Protein AF-0000000067886699 (afdb_homodimer)

Organism: Xenopus laevis (NCBI:txid8355)

Radius of gyration: 52.69 Å; Cα contacts (8 Å, |Δi|>4): 1842; chains: 2; bounding box: 119×194×123 Å

InterPro domains:
  IPR000436 Sushi/SCR/CCP domain [PF00084] (299-360)
  IPR000436 Sushi/SCR/CCP domain [PS50923] (297-362)
  IPR000436 Sushi/SCR/CCP domain [SM00032] (299-360)
  IPR000436 Sushi/SCR/CCP domain [cd00033] (299-361)
  IPR000742 EGF-like domain [PS01186] (164-179)
  IPR000742 EGF-like domain [SM00181] (140-180)
  IPR000859 CUB domain [PF00431] (22-133)
  IPR000859 CUB domain [PF00431] (183-292)
  IPR000859 CUB domain [PS01180] (10-136)
  IPR000859 CUB domain [PS01180] (183-295)
  IPR000859 CUB domain [SM00042] (16-136)
  IPR000859 CUB domain [SM00042] (183-295)
  IPR000859 CUB domain [cd00041] (26-135)
  IPR000859 CUB domain [cd00041] (183-294)
  IPR001881 EGF-like calcium-binding domain [SM00179] (137-180)
  IPR018097 EGF-like calcium-binding, conserved site [PS01187] (137-164)
  IPR035914 Spermadhesin, CUB domain superfamily [G3DSA:2.60.120.290] (18-136)
  IPR035914 Spermadhesin, CUB domain superfamily [G3DSA:2.60.120.290] (182-288)
  IPR035914 Spermadhesin, CUB domain superfamily [SSF49854] (22-136)
  IPR035914 Spermadhesin, CUB domain superfamily [SSF49854] (182-294)

Structure (mmCIF, N/CA/C/O backbone):
data_AF-0000000067886699-model_v1
#
loop_
_entity.id
_entity.type
_entity.pdbx_description
1 polymer 'Ovochymase 2 like'
#
loop_
_atom_site.group_PDB
_atom_site.id
_atom_site.type_symbol
_atom_site.label_atom_id
_atom_site.label_alt_id
_atom_site.label_comp_id
_atom_site.label_asym_id
_atom_site.label_entity_id
_atom_site.label_seq_id
_atom_site.pdbx_PDB_ins_code
_atom_site.Cartn_x
_atom_site.Cartn_y
_atom_site.Cartn_z
_atom_site.occupancy
_atom_site.B_iso_or_equiv
_atom_site.auth_seq_id
_atom_site.auth_comp_id
_atom_site.auth_asym_id
_atom_site.auth_atom_id
_atom_site.pdbx_PDB_model_num
ATOM 1 N N . MET A 1 1 ? 50.938 -12.742 -60.688 1 27.2 1 MET A N 1
ATOM 2 C CA . MET A 1 1 ? 50.312 -13.578 -59.656 1 27.2 1 MET A CA 1
ATOM 3 C C . MET A 1 1 ? 49.438 -12.75 -58.75 1 27.2 1 MET A C 1
ATOM 5 O O . MET A 1 1 ? 49.938 -11.984 -57.906 1 27.2 1 MET A O 1
ATOM 9 N N . ARG A 1 2 ? 48.25 -12.195 -59.281 1 38.34 2 ARG A N 1
ATOM 10 C CA . ARG A 1 2 ? 47.188 -11.406 -58.656 1 38.34 2 ARG A CA 1
ATOM 11 C C . ARG A 1 2 ? 46.5 -12.195 -57.562 1 38.34 2 ARG A C 1
ATOM 13 O O . ARG A 1 2 ? 45.875 -13.234 -57.812 1 38.34 2 ARG A O 1
ATOM 20 N N . ILE A 1 3 ? 47.094 -12.203 -56.406 1 41.06 3 ILE A N 1
ATOM 21 C CA . ILE A 1 3 ? 46.531 -12.906 -55.25 1 41.06 3 ILE A CA 1
ATOM 22 C C . ILE A 1 3 ? 45.125 -12.344 -54.938 1 41.06 3 ILE A C 1
ATOM 24 O O . ILE A 1 3 ? 45 -11.148 -54.688 1 41.06 3 ILE A O 1
ATOM 28 N N . PRO A 1 4 ? 44.062 -13.016 -55.375 1 47.62 4 PRO A N 1
ATOM 29 C CA . PRO A 1 4 ? 42.75 -12.539 -54.969 1 47.62 4 PRO A CA 1
ATOM 30 C C . PRO A 1 4 ? 42.594 -12.484 -53.438 1 47.62 4 PRO A C 1
ATOM 32 O O . PRO A 1 4 ? 42.969 -13.43 -52.75 1 47.62 4 PRO A O 1
ATOM 35 N N . LEU A 1 5 ? 42.688 -11.266 -52.844 1 44.16 5 LEU A N 1
ATOM 36 C CA . LEU A 1 5 ? 42.375 -11.023 -51.438 1 44.16 5 LEU A CA 1
ATOM 37 C C . LEU A 1 5 ? 40.969 -11.445 -51.094 1 44.16 5 LEU A C 1
ATOM 39 O O . LEU A 1 5 ? 40 -10.883 -51.656 1 44.16 5 LEU A O 1
ATOM 43 N N . LEU A 1 6 ? 40.719 -12.672 -50.844 1 42.59 6 LEU A N 1
ATOM 44 C CA . LEU A 1 6 ? 39.438 -13.117 -50.25 1 42.59 6 LEU A CA 1
ATOM 45 C C . LEU A 1 6 ? 39.125 -12.367 -48.969 1 42.59 6 LEU A C 1
ATOM 47 O O . LEU A 1 6 ? 39.906 -12.414 -48.031 1 42.59 6 LEU A O 1
ATOM 51 N N . PHE A 1 7 ? 38.438 -11.219 -49.062 1 45.12 7 PHE A N 1
ATOM 52 C CA . PHE A 1 7 ? 37.844 -10.547 -47.906 1 45.12 7 PHE A CA 1
ATOM 53 C C . PHE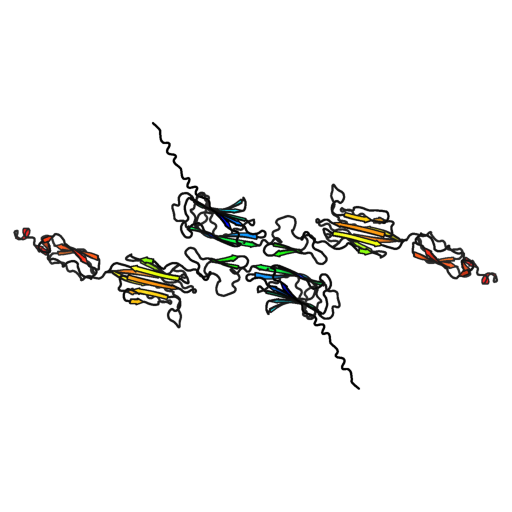 A 1 7 ? 36.906 -11.484 -47.156 1 45.12 7 PHE A C 1
ATOM 55 O O . PHE A 1 7 ? 35.875 -11.883 -47.688 1 45.12 7 PHE A O 1
ATOM 62 N N . SER A 1 8 ? 37.406 -12.258 -46.25 1 43.22 8 SER A N 1
ATOM 63 C CA . SER A 1 8 ? 36.594 -12.961 -45.312 1 43.22 8 SER A CA 1
ATOM 64 C C . SER A 1 8 ? 35.688 -11.992 -44.531 1 43.22 8 SER A C 1
ATOM 66 O O . SER A 1 8 ? 36.188 -11.133 -43.781 1 43.22 8 SER A O 1
ATOM 68 N N . ILE A 1 9 ? 34.531 -11.727 -45 1 42.66 9 ILE A N 1
ATOM 69 C CA . ILE A 1 9 ? 33.5 -11.086 -44.156 1 42.66 9 ILE A CA 1
ATOM 70 C C . ILE A 1 9 ? 33.25 -11.93 -42.938 1 42.66 9 ILE A C 1
ATOM 72 O O . ILE A 1 9 ? 32.719 -13.047 -43 1 42.66 9 ILE A O 1
ATOM 76 N N . CYS A 1 10 ? 34.031 -11.828 -41.906 1 41.22 10 CYS A N 1
ATOM 77 C CA . CYS A 1 10 ? 33.656 -12.328 -40.594 1 41.22 10 CYS A CA 1
ATOM 78 C C . CYS A 1 10 ? 32.281 -11.781 -40.156 1 41.22 10 CYS A C 1
ATOM 80 O O . CYS A 1 10 ? 32.125 -10.57 -39.969 1 41.22 10 CYS A O 1
ATOM 82 N N . LEU A 1 11 ? 31.266 -12.383 -40.562 1 40.72 11 LEU A N 1
ATOM 83 C CA . LEU A 1 11 ? 29.969 -12.141 -39.938 1 40.72 11 LEU A CA 1
ATOM 84 C C . LEU A 1 11 ? 30.094 -12.219 -38.406 1 40.72 11 LEU A C 1
ATOM 86 O O . LEU A 1 11 ? 30.266 -13.312 -37.875 1 40.72 11 LEU A O 1
ATOM 90 N N . TRP A 1 12 ? 30.703 -11.227 -37.75 1 41.91 12 TRP A N 1
ATOM 91 C CA . TRP A 1 12 ? 30.484 -11.086 -36.312 1 41.91 12 TRP A CA 1
ATOM 92 C C . TRP A 1 12 ? 29.016 -11.312 -35.969 1 41.91 12 TRP A C 1
ATOM 94 O O . TRP A 1 12 ? 28.141 -10.562 -36.406 1 41.91 12 TRP A O 1
ATOM 104 N N . MET A 1 13 ? 28.625 -12.5 -35.906 1 42.53 13 MET A N 1
ATOM 105 C CA . MET A 1 13 ? 27.391 -12.766 -35.188 1 42.53 13 MET A CA 1
ATOM 106 C C . MET A 1 13 ? 27.391 -12 -33.844 1 42.53 13 MET A C 1
ATOM 108 O O . MET A 1 13 ? 28.094 -12.375 -32.906 1 42.53 13 MET A O 1
ATOM 112 N N . LEU A 1 14 ? 27.5 -10.703 -33.75 1 46.97 14 LEU A N 1
ATOM 113 C CA . LEU A 1 14 ? 27.266 -9.891 -32.562 1 46.97 14 LEU A CA 1
ATOM 114 C C . LEU A 1 14 ? 26.078 -10.438 -31.75 1 46.97 14 LEU A C 1
ATOM 116 O O . LEU A 1 14 ? 24.969 -10.555 -32.281 1 46.97 14 LEU A O 1
ATOM 120 N N . SER A 1 15 ? 26.281 -11.414 -30.969 1 55.22 15 SER A N 1
ATOM 121 C CA . SER A 1 15 ? 25.297 -11.812 -29.969 1 55.22 15 SER A CA 1
ATOM 122 C C . SER A 1 15 ? 24.531 -10.609 -29.438 1 55.22 15 SER A C 1
ATOM 124 O O . SER A 1 15 ? 25.109 -9.688 -28.875 1 55.22 15 SER A O 1
ATOM 126 N N . GLU A 1 16 ? 23.625 -10.055 -30.062 1 65.44 16 GLU A N 1
ATOM 127 C CA . GLU A 1 16 ? 22.828 -8.859 -29.828 1 65.44 16 GLU A CA 1
ATOM 128 C C . GLU A 1 16 ? 22.156 -8.898 -28.453 1 65.44 16 GLU A C 1
ATOM 130 O O . GLU A 1 16 ? 21.422 -9.836 -28.141 1 65.44 16 GLU A O 1
ATOM 135 N N . ALA A 1 17 ? 22.797 -8.297 -27.406 1 84.88 17 ALA A N 1
ATOM 136 C CA . ALA A 1 17 ? 22.172 -7.965 -26.125 1 84.88 17 ALA A CA 1
ATOM 137 C C . ALA A 1 17 ? 20.828 -7.273 -26.344 1 84.88 17 ALA A C 1
ATOM 139 O O . ALA A 1 17 ? 20.734 -6.32 -27.109 1 84.88 17 ALA A O 1
ATOM 140 N N . GLU A 1 18 ? 19.766 -7.965 -25.953 1 94 18 GLU A N 1
ATOM 141 C CA . GLU A 1 18 ? 18.406 -7.418 -26.047 1 94 18 GLU A CA 1
ATOM 142 C C . GLU A 1 18 ? 18.047 -6.648 -24.781 1 94 18 GLU A C 1
ATOM 144 O O . GLU A 1 18 ? 18.328 -7.098 -23.656 1 94 18 GLU A O 1
ATOM 149 N N . VAL A 1 19 ? 17.656 -5.434 -24.906 1 96.19 19 VAL A N 1
ATOM 150 C CA . VAL A 1 19 ? 17.188 -4.637 -23.766 1 96.19 19 VAL A CA 1
ATOM 151 C C . VAL A 1 19 ? 15.68 -4.438 -23.859 1 96.19 19 VAL A C 1
ATOM 153 O O . VAL A 1 19 ? 15.164 -3.963 -24.875 1 96.19 19 VAL A O 1
ATOM 156 N N . ILE A 1 20 ? 14.93 -4.809 -22.875 1 97.75 20 ILE A N 1
ATOM 157 C CA . ILE A 1 20 ? 13.477 -4.691 -22.812 1 97.75 20 ILE A CA 1
ATOM 158 C C . ILE A 1 20 ? 13.078 -3.664 -21.75 1 97.75 20 ILE A C 1
ATOM 160 O O . ILE A 1 20 ? 13.547 -3.734 -20.609 1 97.75 20 ILE A O 1
ATOM 164 N N . GLN A 1 21 ? 12.281 -2.721 -22.141 1 98.06 21 GLN A N 1
ATOM 165 C CA . GLN A 1 21 ? 11.789 -1.712 -21.203 1 98.06 21 GLN A CA 1
ATOM 166 C C . GLN A 1 21 ? 10.414 -2.082 -20.656 1 98.06 21 GLN A C 1
ATOM 168 O O . GLN A 1 21 ? 9.484 -2.322 -21.438 1 98.06 21 GLN A O 1
ATOM 173 N N . LEU A 1 22 ? 10.281 -2.199 -19.344 1 98.31 22 LEU A N 1
ATOM 174 C CA . LEU A 1 22 ? 9.016 -2.494 -18.688 1 98.31 22 LEU A CA 1
ATOM 175 C C . LEU A 1 22 ? 8.547 -1.306 -17.859 1 98.31 22 LEU A C 1
ATOM 177 O O . LEU A 1 22 ? 9.258 -0.853 -16.953 1 98.31 22 LEU A O 1
ATOM 181 N N . THR A 1 23 ? 7.312 -0.83 -18.109 1 98.25 23 THR A N 1
ATOM 182 C CA . THR A 1 23 ? 6.836 0.364 -17.422 1 98.25 23 THR A CA 1
ATOM 183 C C . THR A 1 23 ? 5.551 0.068 -16.656 1 98.25 23 THR A C 1
ATOM 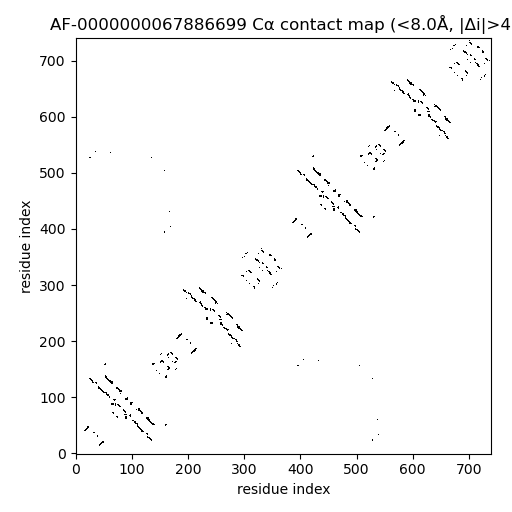185 O O . THR A 1 23 ? 5.012 0.945 -15.969 1 98.25 23 THR A O 1
ATOM 188 N N . ASP A 1 24 ? 5.074 -1.192 -16.797 1 98 24 ASP A N 1
ATOM 189 C CA . ASP A 1 24 ? 3.865 -1.557 -16.062 1 98 24 ASP A CA 1
ATOM 190 C C . ASP A 1 24 ? 4.141 -1.646 -14.57 1 98 24 ASP A C 1
ATOM 192 O O . ASP A 1 24 ? 5.285 -1.836 -14.148 1 98 24 ASP A O 1
ATOM 196 N N . MET A 1 25 ? 3.117 -1.54 -13.727 1 98.12 25 MET A N 1
ATOM 197 C CA . MET A 1 25 ? 3.246 -1.544 -12.273 1 98.12 25 MET A CA 1
ATOM 198 C C . MET A 1 25 ? 3.523 -2.951 -11.758 1 98.12 25 MET A C 1
ATOM 200 O O . MET A 1 25 ? 3.826 -3.135 -10.57 1 98.12 25 MET A O 1
ATOM 204 N N . PHE A 1 26 ? 3.293 -3.912 -12.594 1 98.44 26 PHE A N 1
ATOM 205 C CA . PHE A 1 26 ? 3.572 -5.305 -12.273 1 98.44 26 PHE A CA 1
ATOM 206 C C . PHE A 1 26 ? 3.84 -6.113 -13.531 1 98.44 26 PHE A C 1
ATOM 208 O O . PHE A 1 26 ? 3.537 -5.664 -14.641 1 98.44 26 PHE A O 1
ATOM 215 N N . GLY A 1 27 ? 4.465 -7.27 -13.289 1 98.25 27 GLY A N 1
ATOM 216 C CA . GLY A 1 27 ? 4.699 -8.086 -14.469 1 98.25 27 GLY A CA 1
ATOM 217 C C . GLY A 1 27 ? 5.488 -9.344 -14.18 1 98.25 27 GLY A C 1
ATOM 218 O O . GLY A 1 27 ? 5.832 -9.617 -13.023 1 98.25 27 GLY A O 1
ATOM 219 N N . GLU A 1 28 ? 5.633 -10.133 -15.242 1 97.94 28 GLU A N 1
ATOM 220 C CA . GLU A 1 28 ? 6.371 -11.391 -15.227 1 97.94 28 GLU A CA 1
ATOM 221 C C . GLU A 1 28 ? 7.57 -11.344 -16.172 1 97.94 28 GLU A C 1
ATOM 223 O O . GLU A 1 28 ? 7.473 -10.805 -17.281 1 97.94 28 GLU A O 1
ATOM 228 N N . ILE A 1 29 ? 8.703 -11.812 -15.719 1 98.44 29 ILE A N 1
ATOM 229 C CA . ILE A 1 29 ? 9.922 -11.875 -16.516 1 98.44 29 ILE A CA 1
ATOM 230 C C . ILE A 1 29 ? 10.414 -13.32 -16.594 1 98.44 29 ILE A C 1
ATOM 232 O O . ILE A 1 29 ? 10.586 -13.984 -15.57 1 98.44 29 ILE A O 1
ATOM 236 N N . ARG A 1 30 ? 10.672 -13.734 -17.797 1 97.94 30 ARG A N 1
ATOM 237 C CA . ARG A 1 30 ? 11.164 -15.086 -18 1 97.94 30 ARG A CA 1
ATOM 238 C C . ARG A 1 30 ? 12.383 -15.102 -18.922 1 97.94 30 ARG A C 1
ATOM 240 O O . ARG A 1 30 ? 12.492 -14.258 -19.812 1 97.94 30 ARG A O 1
ATOM 247 N N . THR A 1 31 ? 13.289 -16.062 -18.656 1 97.44 31 THR A N 1
ATOM 248 C CA . THR A 1 31 ? 14.414 -16.234 -19.562 1 97.44 31 THR A CA 1
ATOM 249 C C . THR A 1 31 ? 13.93 -16.672 -20.938 1 97.44 31 THR A C 1
ATOM 251 O O . THR A 1 31 ? 12.859 -17.281 -21.062 1 97.44 31 THR A O 1
ATOM 254 N N . PRO A 1 32 ? 14.734 -16.375 -21.953 1 95.38 32 PRO A N 1
ATOM 255 C CA . PRO A 1 32 ? 14.352 -16.828 -23.297 1 95.38 32 PRO A CA 1
ATOM 256 C C . PRO A 1 32 ? 14.117 -18.328 -23.359 1 95.38 32 PRO A C 1
ATOM 258 O O . PRO A 1 32 ? 14.891 -19.109 -22.797 1 95.38 32 PRO A O 1
ATOM 261 N N . ASN A 1 33 ? 13.016 -18.781 -24.031 1 94.38 33 ASN A N 1
ATOM 262 C CA . ASN A 1 33 ? 12.664 -20.172 -24.297 1 94.38 33 ASN A CA 1
ATOM 263 C C . ASN A 1 33 ? 12.062 -20.828 -23.062 1 94.38 33 ASN A C 1
ATOM 265 O O . ASN A 1 33 ? 11.719 -22.016 -23.094 1 94.38 33 ASN A O 1
ATOM 269 N N . PHE A 1 34 ? 11.961 -20.141 -21.984 1 94.62 34 PHE A N 1
ATOM 270 C CA . PHE A 1 34 ? 11.336 -20.719 -20.812 1 94.62 34 PHE A CA 1
ATOM 271 C C . PHE A 1 34 ? 9.984 -21.328 -21.156 1 94.62 34 PHE A C 1
ATOM 273 O O . PHE A 1 34 ? 9.18 -20.719 -21.859 1 94.62 34 PHE A O 1
ATOM 280 N N . PRO A 1 35 ? 9.664 -22.438 -20.734 1 93.44 35 PRO A N 1
ATOM 281 C CA . PRO A 1 35 ? 10.289 -23.219 -19.672 1 93.44 35 PRO A CA 1
ATOM 282 C C . PRO A 1 35 ? 11.352 -24.188 -20.203 1 93.44 35 PRO A C 1
ATOM 284 O O . PRO A 1 35 ? 11.867 -25.016 -19.453 1 93.44 35 PRO A O 1
ATOM 287 N N . ASP A 1 36 ? 11.609 -24.078 -21.469 1 93.69 36 ASP A N 1
ATOM 288 C CA . ASP A 1 36 ? 12.703 -24.875 -22.016 1 93.69 36 ASP A CA 1
ATOM 289 C C . ASP A 1 36 ? 14.055 -24.281 -21.641 1 93.69 36 ASP A C 1
ATOM 291 O O . ASP A 1 36 ? 14.125 -23.219 -21.031 1 93.69 36 ASP A O 1
ATOM 295 N N . SER A 1 37 ? 15.109 -25 -22 1 94.31 37 SER A N 1
ATOM 296 C CA . SER A 1 37 ? 16.453 -24.516 -21.688 1 94.31 37 SER A CA 1
ATOM 297 C C . SER A 1 37 ? 16.75 -23.203 -22.391 1 94.31 37 SER A C 1
ATOM 299 O O . SER A 1 37 ? 16.375 -23.016 -23.562 1 94.31 37 SER A O 1
ATOM 301 N N . TYR A 1 38 ? 17.438 -22.312 -21.656 1 94.69 38 TYR A N 1
ATOM 302 C CA . TYR A 1 38 ? 17.766 -21.016 -22.266 1 94.69 38 TYR A CA 1
ATOM 303 C C . TYR A 1 38 ? 18.938 -21.172 -23.234 1 94.69 38 TYR A C 1
ATOM 305 O O . TYR A 1 38 ? 19.75 -22.078 -23.094 1 94.69 38 TYR A O 1
ATOM 313 N N . PRO A 1 39 ? 18.984 -20.266 -24.25 1 92.44 39 PRO A N 1
ATOM 314 C CA . PRO A 1 39 ? 20.031 -20.375 -25.266 1 92.44 39 PRO A CA 1
ATOM 315 C C . PRO A 1 39 ? 21.406 -19.969 -24.719 1 92.44 39 PRO A C 1
ATOM 317 O O . PRO A 1 39 ? 21.5 -19.234 -23.734 1 92.44 39 PRO A O 1
ATOM 320 N N . SER A 1 40 ? 22.422 -20.469 -25.375 1 91.31 40 SER A N 1
ATOM 321 C CA . SER A 1 40 ? 23.781 -20.062 -25.047 1 91.31 40 SER A CA 1
ATOM 322 C C . SER A 1 40 ? 24.125 -18.703 -25.656 1 91.31 40 SER A C 1
ATOM 324 O O . SER A 1 40 ? 23.484 -18.266 -26.625 1 91.31 40 SER A O 1
ATOM 326 N N . ASP A 1 41 ? 25.094 -18.078 -25.047 1 91.12 41 ASP A N 1
ATOM 327 C CA . ASP A 1 41 ? 25.625 -16.828 -25.562 1 91.12 41 ASP A CA 1
ATOM 328 C C . ASP A 1 41 ? 24.5 -15.797 -25.75 1 91.12 41 ASP A C 1
ATOM 330 O O . ASP A 1 41 ? 24.344 -15.227 -26.828 1 91.12 41 ASP A O 1
ATOM 334 N N . SER A 1 42 ? 23.719 -15.742 -24.734 1 92.12 42 SER A N 1
ATOM 335 C CA . SER A 1 42 ? 22.594 -14.828 -24.766 1 92.12 42 SER A CA 1
ATOM 336 C C . SER A 1 42 ? 22.672 -13.797 -23.641 1 92.12 42 SER A C 1
ATOM 338 O O . SER A 1 42 ? 23.188 -14.094 -22.562 1 92.12 42 SER A O 1
ATOM 340 N N . GLU A 1 43 ? 22.25 -12.578 -23.922 1 95.75 43 GLU A N 1
ATOM 341 C CA . GLU A 1 43 ? 22.172 -11.516 -22.922 1 95.75 43 GLU A CA 1
ATOM 342 C C . GLU A 1 43 ? 20.891 -10.695 -23.094 1 95.75 43 GLU A C 1
ATOM 344 O O . GLU A 1 43 ? 20.625 -10.156 -24.156 1 95.75 43 GLU A O 1
ATOM 349 N N . VAL A 1 44 ? 20.125 -10.727 -22.109 1 97.62 44 VAL A N 1
ATOM 350 C CA . VAL A 1 44 ? 18.891 -9.953 -22.109 1 97.62 44 VAL A CA 1
ATOM 351 C C . VAL A 1 44 ? 18.797 -9.117 -20.828 1 97.62 44 VAL A C 1
ATOM 353 O O . VAL A 1 44 ? 19.062 -9.625 -19.734 1 97.62 44 VAL A O 1
ATOM 356 N N . THR A 1 45 ? 18.484 -7.848 -20.922 1 98 45 THR A N 1
ATOM 357 C CA . THR A 1 45 ? 18.297 -6.965 -19.781 1 98 45 THR A CA 1
ATOM 358 C C . THR A 1 45 ? 16.891 -6.398 -19.734 1 98 45 THR A C 1
ATOM 360 O O . THR A 1 45 ? 16.406 -5.863 -20.734 1 98 45 THR A O 1
ATOM 363 N N . TRP A 1 46 ? 16.234 -6.59 -18.672 1 98.38 46 TRP A N 1
ATOM 364 C CA . TRP A 1 46 ? 14.938 -5.961 -18.422 1 98.38 46 TRP A CA 1
ATOM 365 C C . TRP A 1 46 ? 15.094 -4.734 -17.531 1 98.38 46 TRP A C 1
ATOM 367 O O . TRP A 1 46 ? 15.492 -4.852 -16.375 1 98.38 46 TRP A O 1
ATOM 377 N N . ASN A 1 47 ? 14.805 -3.594 -18.062 1 98.12 47 ASN A N 1
ATOM 378 C CA . ASN A 1 47 ? 14.781 -2.355 -17.281 1 98.12 47 ASN A CA 1
ATOM 379 C C . ASN A 1 47 ? 13.359 -2.01 -16.828 1 98.12 47 ASN A C 1
ATOM 381 O O . ASN A 1 47 ? 12.523 -1.635 -17.656 1 98.12 47 ASN A O 1
ATOM 385 N N . ILE A 1 48 ? 13.133 -2.094 -15.547 1 98.44 48 ILE A N 1
ATOM 386 C CA . ILE A 1 48 ? 11.805 -1.849 -14.992 1 98.44 48 ILE A CA 1
ATOM 387 C C . ILE A 1 48 ? 11.758 -0.461 -14.352 1 98.44 48 ILE A C 1
ATOM 389 O O . ILE A 1 48 ? 12.547 -0.156 -13.453 1 98.44 48 ILE A O 1
ATOM 393 N N . THR A 1 49 ? 10.875 0.373 -14.82 1 98.19 49 THR A N 1
ATOM 394 C CA . THR A 1 49 ? 10.695 1.714 -14.273 1 98.19 49 THR A CA 1
ATOM 395 C C . THR A 1 49 ? 9.242 1.963 -13.906 1 98.19 49 THR A C 1
ATOM 397 O O . THR A 1 49 ? 8.336 1.707 -14.711 1 98.19 49 THR A O 1
ATOM 400 N N . VAL A 1 50 ? 9.047 2.4 -12.688 1 98 50 VAL A N 1
ATOM 401 C CA . VAL A 1 50 ? 7.707 2.764 -12.227 1 98 50 VAL A CA 1
ATOM 402 C C . VAL A 1 50 ? 7.676 4.242 -11.844 1 98 50 VAL A C 1
ATOM 404 O O . VAL A 1 50 ? 8.719 4.887 -11.75 1 98 50 VAL A O 1
ATOM 407 N N . PRO A 1 51 ? 6.551 4.824 -11.688 1 96.94 51 PRO A N 1
ATOM 408 C CA . PRO A 1 51 ? 6.465 6.25 -11.375 1 96.94 51 PRO A CA 1
ATOM 409 C C . PRO A 1 51 ? 7.109 6.598 -10.031 1 96.94 51 PRO A C 1
ATOM 411 O O . PRO A 1 51 ? 7.305 5.719 -9.188 1 96.94 51 PRO A O 1
ATOM 414 N N . GLU A 1 52 ? 7.414 7.898 -9.914 1 94.19 52 GLU A N 1
ATOM 415 C CA . GLU A 1 52 ? 7.891 8.375 -8.617 1 94.19 52 GLU A CA 1
ATOM 416 C C . GLU A 1 52 ? 6.871 8.102 -7.516 1 94.19 52 GLU A C 1
ATOM 418 O O . GLU A 1 52 ? 5.66 8.156 -7.754 1 94.19 52 GLU A O 1
ATOM 423 N N . GLY A 1 53 ? 7.309 7.848 -6.363 1 94.12 53 GLY A N 1
ATOM 424 C CA . GLY A 1 53 ? 6.418 7.5 -5.266 1 94.12 53 GLY A CA 1
ATOM 425 C C . GLY A 1 53 ? 6.273 6.004 -5.066 1 94.12 53 GLY A C 1
ATOM 426 O O . GLY A 1 53 ? 5.598 5.559 -4.137 1 94.12 53 GLY A O 1
ATOM 427 N N . PHE A 1 54 ? 6.895 5.266 -6.039 1 96.69 54 PHE A N 1
ATOM 428 C CA . PHE A 1 54 ? 6.852 3.811 -5.945 1 96.69 54 PHE A CA 1
ATOM 429 C C . PHE A 1 54 ? 8.258 3.223 -5.977 1 96.69 54 PHE A C 1
ATOM 431 O O . PHE A 1 54 ? 9.203 3.881 -6.422 1 96.69 54 PHE A O 1
ATOM 438 N N . ARG A 1 55 ? 8.344 2.094 -5.449 1 96.75 55 ARG A N 1
ATOM 439 C CA . ARG A 1 55 ? 9.516 1.248 -5.617 1 96.75 55 ARG A CA 1
ATOM 440 C C . ARG A 1 55 ? 9.125 -0.148 -6.086 1 96.75 55 ARG A C 1
ATOM 442 O O . ARG A 1 55 ? 7.949 -0.417 -6.336 1 96.75 55 ARG A O 1
ATOM 449 N N . LEU A 1 56 ? 10.156 -1.008 -6.309 1 97.69 56 LEU A N 1
ATOM 450 C CA . LEU A 1 56 ? 9.859 -2.293 -6.93 1 97.69 56 LEU A CA 1
ATOM 451 C C . LEU A 1 56 ? 10.211 -3.445 -5.996 1 97.69 56 LEU A C 1
ATOM 453 O O . LEU A 1 56 ? 11.211 -3.377 -5.273 1 97.69 56 LEU A O 1
ATOM 457 N N . LYS A 1 57 ? 9.406 -4.402 -6.023 1 97.88 57 LYS A N 1
ATOM 458 C CA . LYS A 1 57 ? 9.766 -5.699 -5.457 1 97.88 57 LYS A CA 1
ATOM 459 C C . LYS A 1 57 ? 9.953 -6.746 -6.551 1 97.88 57 LYS A C 1
ATOM 461 O O . LYS A 1 57 ? 9.18 -6.789 -7.512 1 97.88 57 LYS A O 1
ATOM 466 N N . LEU A 1 58 ? 10.938 -7.5 -6.422 1 98.44 58 LEU A N 1
ATOM 467 C CA . LEU A 1 58 ? 11.273 -8.555 -7.367 1 98.44 58 LEU A CA 1
ATOM 468 C C . LEU A 1 58 ? 11.477 -9.883 -6.648 1 98.44 58 LEU A C 1
ATOM 470 O O . LEU A 1 58 ? 12.125 -9.938 -5.602 1 98.44 58 LEU A O 1
ATOM 474 N N . TYR A 1 59 ? 10.898 -10.938 -7.137 1 98.44 59 TYR A N 1
ATOM 475 C CA . TYR A 1 59 ? 11.07 -12.258 -6.539 1 98.44 59 TYR A CA 1
ATOM 476 C C . TYR A 1 59 ? 10.977 -13.352 -7.598 1 98.44 59 TYR A C 1
ATOM 478 O O . TYR A 1 59 ? 10.375 -13.148 -8.656 1 98.44 59 TYR A O 1
ATOM 486 N N . PHE A 1 60 ? 11.594 -14.438 -7.352 1 98.31 60 PHE A N 1
ATOM 487 C CA . PHE A 1 60 ? 11.711 -15.523 -8.32 1 98.31 60 PHE A CA 1
ATOM 488 C C . PHE A 1 60 ? 10.883 -16.719 -7.883 1 98.31 60 PHE A C 1
ATOM 490 O O . PHE A 1 60 ? 11.008 -17.188 -6.75 1 98.31 60 PHE A O 1
ATOM 497 N N . MET A 1 61 ? 10.023 -17.188 -8.797 1 97.56 61 MET A N 1
ATOM 498 C CA . MET A 1 61 ? 9.219 -18.359 -8.492 1 97.56 61 MET A CA 1
ATOM 499 C C . MET A 1 61 ? 9.93 -19.641 -8.945 1 97.56 61 MET A C 1
ATOM 501 O O . MET A 1 61 ? 9.625 -20.734 -8.453 1 97.56 61 MET A O 1
ATOM 505 N N . HIS A 1 62 ? 10.758 -19.5 -9.93 1 97.44 62 HIS A N 1
ATOM 506 C CA . HIS A 1 62 ? 11.602 -20.578 -10.445 1 97.44 62 HIS A CA 1
ATOM 507 C C . HIS A 1 62 ? 12.992 -20.062 -10.805 1 97.44 62 HIS A C 1
ATOM 509 O O . HIS A 1 62 ? 13.125 -18.984 -11.391 1 97.44 62 HIS A O 1
ATOM 515 N N . PHE A 1 63 ? 13.977 -20.797 -10.406 1 98 63 PHE A N 1
ATOM 516 C CA . PHE A 1 63 ? 15.344 -20.375 -10.695 1 98 63 PHE A CA 1
ATOM 517 C C . PHE A 1 63 ? 16.266 -21.578 -10.883 1 98 63 PHE A C 1
ATOM 519 O O . PHE A 1 63 ? 16.438 -22.375 -9.961 1 98 63 PHE A O 1
ATOM 526 N N . ASP A 1 64 ? 16.797 -21.672 -12.07 1 96.94 64 ASP A N 1
ATOM 527 C CA . ASP A 1 64 ? 17.656 -22.781 -12.445 1 96.94 64 ASP A CA 1
ATOM 528 C C . ASP A 1 64 ? 18.703 -22.359 -13.484 1 96.94 64 ASP A C 1
ATOM 530 O O . ASP A 1 64 ? 18.484 -22.516 -14.688 1 96.94 64 ASP A O 1
ATOM 534 N N . LEU A 1 65 ? 19.859 -21.859 -13.008 1 96.56 65 LEU A N 1
ATOM 535 C CA . LEU A 1 65 ? 20.953 -21.438 -13.898 1 96.56 65 LEU A CA 1
ATOM 536 C C . LEU A 1 65 ? 22.203 -22.281 -13.648 1 96.56 65 LEU A C 1
ATOM 538 O O . LEU A 1 65 ? 22.359 -22.859 -12.57 1 96.56 65 LEU A O 1
ATOM 542 N N . GLU A 1 66 ? 23.031 -22.297 -14.594 1 95.06 66 GLU A N 1
ATOM 543 C CA . GLU A 1 66 ? 24.281 -23.031 -14.453 1 95.06 66 GLU A CA 1
ATOM 544 C C . GLU A 1 66 ? 25.109 -22.484 -13.289 1 95.06 66 GLU A C 1
ATOM 546 O O . GLU A 1 66 ? 25.438 -21.281 -13.258 1 95.06 66 GLU A O 1
ATOM 551 N N . PRO A 1 67 ? 25.453 -23.359 -12.367 1 93.81 67 PRO A N 1
ATOM 552 C CA . PRO A 1 67 ? 26.281 -22.891 -11.25 1 93.81 67 PRO A CA 1
ATOM 553 C C . PRO A 1 67 ? 27.734 -22.625 -11.656 1 93.81 67 PRO A C 1
ATOM 555 O O . PRO A 1 67 ? 28.266 -23.297 -12.539 1 93.81 67 PRO A O 1
ATOM 558 N N . SER A 1 68 ? 28.312 -21.625 -11.141 1 92.88 68 SER A N 1
ATOM 559 C CA . SER A 1 68 ? 29.719 -21.328 -11.328 1 92.88 68 SER A CA 1
ATOM 560 C C . SER A 1 68 ? 30.281 -20.531 -10.156 1 92.88 68 SER A C 1
ATOM 562 O O . SER A 1 68 ? 29.531 -19.891 -9.422 1 92.88 68 SER A O 1
ATOM 564 N N . TYR A 1 69 ? 31.531 -20.641 -10.047 1 93.75 69 TYR A N 1
ATOM 565 C CA . TYR A 1 69 ? 32.219 -19.875 -8.992 1 93.75 69 TYR A CA 1
ATOM 566 C C . TYR A 1 69 ? 31.922 -18.391 -9.125 1 93.75 69 TYR A C 1
ATOM 568 O O . TYR A 1 69 ? 32.25 -17.781 -10.148 1 93.75 69 TYR A O 1
ATOM 576 N N . LEU A 1 70 ? 31.219 -17.844 -8.141 1 93.25 70 LEU A N 1
ATOM 577 C CA . LEU A 1 70 ? 30.891 -16.422 -8.047 1 93.25 70 LEU A CA 1
ATOM 578 C C . LEU A 1 70 ? 30.016 -15.992 -9.219 1 93.25 70 LEU A C 1
ATOM 580 O O . LEU A 1 70 ? 30.016 -14.82 -9.602 1 93.25 70 LEU A O 1
ATOM 584 N N . CYS A 1 71 ? 29.344 -17 -9.836 1 94.12 71 CYS A N 1
ATOM 585 C CA . CYS A 1 71 ? 28.422 -16.75 -10.93 1 94.12 71 CYS A CA 1
ATOM 586 C C . CYS A 1 71 ? 29.109 -16.031 -12.086 1 94.12 71 CYS A C 1
ATOM 588 O O . CYS A 1 71 ? 28.609 -15.023 -12.578 1 94.12 71 CYS A O 1
ATOM 590 N N . GLU A 1 72 ? 30.219 -16.578 -12.531 1 92.88 72 GLU A N 1
ATOM 591 C CA . GLU A 1 72 ? 31.047 -15.953 -13.562 1 92.88 72 GLU A CA 1
ATOM 592 C C . GLU A 1 72 ? 30.531 -16.312 -14.961 1 92.88 72 GLU A C 1
ATOM 594 O O . GLU A 1 72 ? 30.734 -15.555 -15.914 1 92.88 72 GLU A O 1
ATOM 599 N N . TYR A 1 73 ? 29.875 -17.422 -15.102 1 92.88 73 TYR A N 1
ATOM 600 C CA . TYR A 1 73 ? 29.422 -17.859 -16.422 1 92.88 73 TYR A CA 1
ATOM 601 C C . TYR A 1 73 ? 27.984 -17.406 -16.688 1 92.88 73 TYR A C 1
ATOM 603 O O . TYR A 1 73 ? 27.75 -16.281 -17.109 1 92.88 73 TYR A O 1
ATOM 611 N N . ASP A 1 74 ? 27.016 -18.25 -16.297 1 95.44 74 ASP A N 1
ATOM 612 C CA . ASP A 1 74 ? 25.625 -17.828 -16.406 1 95.44 74 ASP A CA 1
ATOM 613 C C . ASP A 1 74 ? 25.141 -17.156 -15.125 1 95.44 74 ASP A C 1
ATOM 615 O O . ASP A 1 74 ? 25.391 -17.656 -14.031 1 95.44 74 ASP A O 1
ATOM 619 N N . TYR A 1 75 ? 24.453 -16 -15.289 1 97.19 75 TYR A N 1
ATOM 620 C CA . TYR A 1 75 ? 23.984 -15.344 -14.078 1 97.19 75 TYR A CA 1
ATOM 621 C C . TYR A 1 75 ? 22.766 -14.469 -14.367 1 97.19 75 TYR A C 1
ATOM 623 O O . TYR A 1 75 ? 22.484 -14.156 -15.523 1 97.19 75 TYR A O 1
ATOM 631 N N . ALA A 1 76 ? 22.078 -14.211 -13.352 1 98.19 76 ALA A N 1
ATOM 632 C CA . ALA A 1 76 ? 21.047 -13.18 -13.289 1 98.19 76 ALA A CA 1
ATOM 633 C C . ALA A 1 76 ? 21.469 -12.047 -12.352 1 98.19 76 ALA A C 1
ATOM 635 O O . ALA A 1 76 ? 21.578 -12.242 -11.141 1 98.19 76 ALA A O 1
ATOM 636 N N . LYS A 1 77 ? 21.641 -10.914 -12.844 1 97.81 77 LYS A N 1
ATOM 637 C CA . LYS A 1 77 ? 22.141 -9.781 -12.078 1 97.81 77 LYS A CA 1
ATOM 638 C C . LYS A 1 77 ? 21.047 -8.742 -11.859 1 97.81 77 LYS A C 1
ATOM 640 O O . LYS A 1 77 ? 20.391 -8.32 -12.812 1 97.81 77 LYS A O 1
ATOM 645 N N . VAL A 1 78 ? 20.844 -8.422 -10.617 1 98.25 78 VAL A N 1
ATOM 646 C CA . VAL A 1 78 ? 19.875 -7.398 -10.242 1 98.25 78 VAL A CA 1
ATOM 647 C C . VAL A 1 78 ? 20.625 -6.117 -9.844 1 98.25 78 VAL A C 1
ATOM 649 O O . VAL A 1 78 ? 21.484 -6.137 -8.961 1 98.25 78 VAL A O 1
ATOM 652 N N . GLU A 1 79 ? 20.266 -5.07 -10.539 1 97.75 79 GLU A N 1
ATOM 653 C CA . GLU A 1 79 ? 20.953 -3.807 -10.289 1 97.75 79 GLU A CA 1
ATOM 654 C C . GLU A 1 79 ? 19.969 -2.645 -10.203 1 97.75 79 GLU A C 1
ATOM 656 O O . GLU A 1 79 ? 18.875 -2.721 -10.75 1 97.75 79 GLU A O 1
ATOM 661 N N . SER A 1 80 ? 20.188 -1.733 -9.438 1 95 80 SER A N 1
ATOM 662 C CA . SER A 1 80 ? 19.484 -0.461 -9.383 1 95 80 SER A CA 1
ATOM 663 C C . SER A 1 80 ? 20.453 0.716 -9.5 1 95 80 SER A C 1
ATOM 665 O O . SER A 1 80 ? 21.375 0.844 -8.695 1 95 80 SER A O 1
ATOM 667 N N . GLU A 1 81 ? 20.172 1.472 -10.625 1 86 81 GLU A N 1
ATOM 668 C CA . GLU A 1 81 ? 21.078 2.582 -10.914 1 86 81 GLU A CA 1
ATOM 669 C C . GLU A 1 81 ? 22.516 2.1 -11.047 1 86 81 GLU A C 1
ATOM 671 O O . GLU A 1 81 ? 22.812 1.248 -11.883 1 86 81 GLU A O 1
ATOM 676 N N . ASP A 1 82 ? 23.438 2.273 -10.203 1 82.56 82 ASP A N 1
ATOM 677 C CA . ASP A 1 82 ? 24.828 1.88 -10.398 1 82.56 82 ASP A CA 1
ATOM 678 C C . ASP A 1 82 ? 25.297 0.933 -9.297 1 82.56 82 ASP A C 1
ATOM 680 O O . ASP A 1 82 ? 26.5 0.782 -9.078 1 82.56 82 ASP A O 1
ATOM 684 N N . GLN A 1 83 ? 24.281 0.409 -8.695 1 92.62 83 GLN A N 1
ATOM 685 C CA . GLN A 1 83 ? 24.641 -0.514 -7.621 1 92.62 83 GLN A CA 1
ATOM 686 C C . GLN A 1 83 ? 24.125 -1.921 -7.914 1 92.62 83 GLN A C 1
ATOM 688 O O . GLN A 1 83 ? 22.969 -2.098 -8.297 1 92.62 83 GLN A O 1
ATOM 693 N N . VAL A 1 84 ? 25.062 -2.887 -7.812 1 95 84 VAL A N 1
ATOM 694 C CA . VAL A 1 84 ? 24.672 -4.281 -7.973 1 95 84 VAL A CA 1
ATOM 695 C C . VAL A 1 84 ? 24.031 -4.789 -6.68 1 95 84 VAL A C 1
ATOM 697 O O . VAL A 1 84 ? 24.656 -4.758 -5.617 1 95 84 VAL A O 1
ATOM 700 N N . ILE A 1 85 ? 22.828 -5.133 -6.727 1 95.88 85 ILE A N 1
ATOM 701 C CA . ILE A 1 85 ? 22.094 -5.617 -5.57 1 95.88 85 ILE A CA 1
ATOM 702 C C . ILE A 1 85 ? 22.391 -7.094 -5.344 1 95.88 85 ILE A C 1
ATOM 704 O O . ILE A 1 85 ? 22.625 -7.52 -4.207 1 95.88 85 ILE A O 1
ATOM 708 N N . ALA A 1 86 ? 22.359 -7.832 -6.43 1 95.94 86 ALA A N 1
ATOM 709 C CA . ALA A 1 86 ? 22.609 -9.266 -6.305 1 95.94 86 ALA A CA 1
ATOM 710 C C . ALA A 1 86 ? 23.047 -9.859 -7.637 1 95.94 86 ALA A C 1
ATOM 712 O O . ALA A 1 86 ? 22.766 -9.312 -8.703 1 95.94 86 ALA A O 1
ATOM 713 N N . ASN A 1 87 ? 23.797 -10.906 -7.578 1 97.06 87 ASN A N 1
ATOM 714 C CA . ASN A 1 87 ? 24.25 -11.727 -8.703 1 97.06 87 ASN A CA 1
ATOM 715 C C . ASN A 1 87 ? 23.984 -13.211 -8.445 1 97.06 87 ASN A C 1
ATOM 717 O O . ASN A 1 87 ? 24.672 -13.836 -7.637 1 97.06 87 ASN A O 1
ATOM 721 N N . PHE A 1 88 ? 22.984 -13.773 -9.148 1 98.25 88 PHE A N 1
ATOM 722 C CA . PHE A 1 88 ? 22.5 -15.094 -8.781 1 98.25 88 PHE A CA 1
ATOM 723 C C . PHE A 1 88 ? 22.922 -16.141 -9.812 1 98.25 88 PHE A C 1
ATOM 725 O O . PHE A 1 88 ? 23.016 -15.844 -11 1 98.25 88 PHE A O 1
ATOM 732 N N . CYS A 1 89 ? 23.141 -17.266 -9.414 1 97.25 89 CYS A N 1
ATOM 733 C CA . CYS A 1 89 ? 23.344 -18.438 -10.258 1 97.25 89 CYS A CA 1
ATOM 734 C C . CYS A 1 89 ? 23.062 -19.734 -9.492 1 97.25 89 CYS A C 1
ATO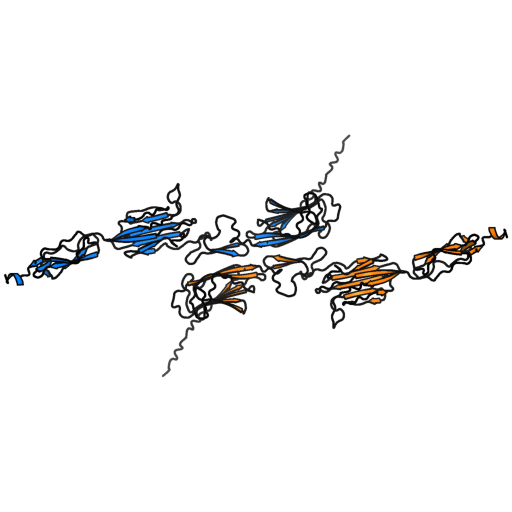M 736 O O . CYS A 1 89 ? 22.781 -19.688 -8.289 1 97.25 89 CYS A O 1
ATOM 738 N N . GLY A 1 90 ? 22.906 -20.797 -10.195 1 95.94 90 GLY A N 1
ATOM 739 C CA . GLY A 1 90 ? 22.641 -22.078 -9.578 1 95.94 90 GLY A CA 1
ATOM 740 C C . GLY A 1 90 ? 21.188 -22.281 -9.203 1 95.94 90 GLY A C 1
ATOM 741 O O . GLY A 1 90 ? 20.344 -21.438 -9.516 1 95.94 90 GLY A O 1
ATOM 742 N N . LYS A 1 91 ? 20.859 -23.344 -8.594 1 94.94 91 LYS A N 1
ATOM 743 C CA . LYS A 1 91 ? 19.516 -23.656 -8.125 1 94.94 91 LYS A CA 1
ATOM 744 C C . LYS A 1 91 ? 19.359 -23.344 -6.645 1 94.94 91 LYS A C 1
ATOM 746 O O . LYS A 1 91 ? 18.312 -22.844 -6.223 1 94.94 91 LYS A O 1
ATOM 751 N N . GLU A 1 92 ? 20.469 -23.656 -5.934 1 95.25 92 GLU A N 1
ATOM 752 C CA . GLU A 1 92 ? 20.516 -23.375 -4.5 1 95.25 92 GLU A CA 1
ATOM 753 C C . GLU A 1 92 ? 21.812 -22.656 -4.121 1 95.25 92 GLU A C 1
ATOM 755 O O . GLU A 1 92 ? 22.844 -22.844 -4.773 1 95.25 92 GLU A O 1
ATOM 760 N N . SER A 1 93 ? 21.672 -21.906 -3.029 1 94.69 93 SER A N 1
ATOM 761 C CA . SER A 1 93 ? 22.844 -21.172 -2.59 1 94.69 93 SER A CA 1
ATOM 762 C C . SER A 1 93 ? 23.875 -22.094 -1.948 1 94.69 93 SER A C 1
ATOM 764 O O . SER A 1 93 ? 23.516 -23.031 -1.231 1 94.69 93 SER A O 1
ATOM 766 N N . THR A 1 94 ? 25.047 -21.828 -2.217 1 94 94 THR A N 1
ATOM 767 C CA . THR A 1 94 ? 26.172 -22.516 -1.598 1 94 94 THR A CA 1
ATOM 768 C C . THR A 1 94 ? 27.172 -21.5 -1.041 1 94 94 THR A C 1
ATOM 770 O O . THR A 1 94 ? 26.828 -20.328 -0.819 1 94 94 THR A O 1
ATOM 773 N N . ASP A 1 95 ? 28.375 -21.891 -0.812 1 93.12 95 ASP A N 1
ATOM 774 C CA . ASP A 1 95 ? 29.406 -21 -0.269 1 93.12 95 ASP A CA 1
ATOM 775 C C . ASP A 1 95 ? 29.875 -20 -1.318 1 93.12 95 ASP A C 1
ATOM 777 O O . ASP A 1 95 ? 30.312 -18.906 -0.979 1 93.12 95 ASP A O 1
ATOM 781 N N . THR A 1 96 ? 29.719 -20.422 -2.561 1 92.38 96 THR A N 1
ATOM 782 C CA . THR A 1 96 ? 30.281 -19.562 -3.607 1 92.38 96 THR A CA 1
ATOM 783 C C . THR A 1 96 ? 29.172 -19 -4.492 1 92.38 96 THR A C 1
ATOM 785 O O . THR A 1 96 ? 29.344 -17.953 -5.117 1 92.38 96 THR A O 1
ATOM 788 N N . GLU A 1 97 ? 28.109 -19.766 -4.559 1 93.31 97 GLU A N 1
ATOM 789 C CA . GLU A 1 97 ? 27 -19.359 -5.418 1 93.31 97 GLU A CA 1
ATOM 790 C C . GLU A 1 97 ? 25.828 -18.828 -4.594 1 93.31 97 GLU A C 1
ATOM 792 O O . GLU A 1 97 ? 25.516 -19.375 -3.527 1 93.31 97 GLU A O 1
ATOM 797 N N . GLN A 1 98 ? 25.281 -17.812 -5.094 1 96.06 98 GLN A N 1
ATOM 798 C CA . GLN A 1 98 ? 24.062 -17.297 -4.465 1 96.06 98 GLN A CA 1
ATOM 799 C C . GLN A 1 98 ? 22.859 -17.484 -5.371 1 96.06 98 GLN A C 1
ATOM 801 O O . GLN A 1 98 ? 22.875 -17.094 -6.539 1 96.06 98 GLN A O 1
ATOM 806 N N . ALA A 1 99 ? 21.797 -18.125 -4.879 1 97.56 99 ALA A N 1
ATOM 807 C CA . ALA A 1 99 ? 20.5 -18.25 -5.531 1 97.56 99 ALA A CA 1
ATOM 808 C C . ALA A 1 99 ? 19.453 -17.406 -4.812 1 97.56 99 ALA A C 1
ATOM 810 O O . ALA A 1 99 ? 19.547 -17.188 -3.605 1 97.56 99 ALA A O 1
ATOM 811 N N . PRO A 1 100 ? 18.484 -16.922 -5.5 1 96.75 100 PRO A N 1
ATOM 812 C CA . PRO A 1 100 ? 17.531 -16 -4.879 1 96.75 100 PRO A CA 1
ATOM 813 C C . PRO A 1 100 ? 16.641 -16.688 -3.84 1 96.75 100 PRO A C 1
ATOM 815 O O . PRO A 1 100 ? 16.281 -16.078 -2.828 1 96.75 100 PRO A O 1
ATOM 818 N N . GLY A 1 101 ? 16.297 -18.016 -4.086 1 95.12 101 GLY A N 1
ATOM 819 C CA . GLY A 1 101 ? 15.359 -18.656 -3.191 1 95.12 101 GLY A CA 1
ATOM 820 C C . GLY A 1 101 ? 14.008 -17.969 -3.129 1 95.12 101 GLY A C 1
ATOM 821 O O . GLY A 1 101 ? 13.438 -17.625 -4.164 1 95.12 101 GLY A O 1
ATOM 822 N N . GLN A 1 102 ? 13.516 -17.828 -1.866 1 93.56 102 GLN A N 1
ATOM 823 C CA . GLN A 1 102 ? 12.203 -17.203 -1.701 1 93.56 102 GLN A CA 1
ATOM 824 C C . GLN A 1 102 ? 12.328 -15.75 -1.271 1 93.56 102 GLN A C 1
ATOM 826 O O . GLN A 1 102 ? 11.367 -15.156 -0.781 1 93.56 102 GLN A O 1
ATOM 831 N N . GLN A 1 103 ? 13.406 -15.234 -1.521 1 95.5 103 GLN A N 1
ATOM 832 C CA . GLN A 1 103 ? 13.656 -13.875 -1.049 1 95.5 103 GLN A CA 1
ATOM 833 C C . GLN A 1 103 ? 12.961 -12.844 -1.942 1 95.5 103 GLN A C 1
ATOM 835 O O . GLN A 1 103 ? 12.898 -13.016 -3.162 1 95.5 103 GLN A O 1
ATOM 840 N N . ILE A 1 104 ? 12.508 -11.805 -1.292 1 97.5 104 ILE A N 1
ATOM 841 C CA . ILE A 1 104 ? 11.938 -10.672 -2.014 1 97.5 104 ILE A CA 1
ATOM 842 C C . ILE A 1 104 ? 12.953 -9.539 -2.078 1 97.5 104 ILE A C 1
ATOM 844 O O . ILE A 1 104 ? 13.453 -9.078 -1.045 1 97.5 104 ILE A O 1
ATOM 848 N N . ILE A 1 105 ? 13.305 -9.125 -3.25 1 97.69 105 ILE A N 1
ATOM 849 C CA . ILE A 1 105 ? 14.258 -8.039 -3.449 1 97.69 105 ILE A CA 1
ATOM 850 C C . ILE A 1 105 ? 13.508 -6.719 -3.635 1 97.69 105 ILE A C 1
ATOM 852 O O . ILE A 1 105 ? 12.656 -6.602 -4.516 1 97.69 105 ILE A O 1
ATOM 856 N N . THR A 1 106 ? 13.828 -5.75 -2.848 1 96.88 106 THR A N 1
ATOM 857 C CA . THR A 1 106 ? 13.203 -4.438 -2.949 1 96.88 106 THR A CA 1
ATOM 858 C C . THR A 1 106 ? 14.188 -3.41 -3.502 1 96.88 106 THR A C 1
ATOM 860 O O . THR A 1 106 ? 15.336 -3.348 -3.064 1 96.88 106 THR A O 1
ATOM 863 N N . SER A 1 107 ? 13.781 -2.66 -4.414 1 96.12 107 SER A N 1
ATOM 864 C CA . SER A 1 107 ? 14.641 -1.655 -5.02 1 96.12 107 SER A CA 1
ATOM 865 C C . SER A 1 107 ? 14.742 -0.407 -4.148 1 96.12 107 SER A C 1
ATOM 867 O O . SER A 1 107 ? 13.766 -0.019 -3.504 1 96.12 107 SER A O 1
ATOM 869 N N . PRO A 1 108 ? 15.867 0.215 -4.133 1 92.69 108 PRO A N 1
ATOM 870 C CA . PRO A 1 108 ? 16 1.464 -3.381 1 92.69 108 PRO A CA 1
ATOM 871 C C . PRO A 1 108 ? 15.336 2.648 -4.074 1 92.69 108 PRO A C 1
ATOM 873 O O . PRO A 1 108 ? 15.062 3.668 -3.436 1 92.69 108 PRO A O 1
ATOM 876 N N . SER A 1 109 ? 15.141 2.553 -5.395 1 93.88 109 SER A N 1
ATOM 877 C CA . SER A 1 109 ? 14.523 3.604 -6.199 1 93.88 109 SER A CA 1
ATOM 878 C C . SER A 1 109 ? 13.375 3.059 -7.035 1 93.88 109 SER A C 1
ATOM 880 O O . SER A 1 109 ? 12.922 1.932 -6.82 1 93.88 109 SER A O 1
ATOM 882 N N . ASN A 1 110 ? 12.883 3.955 -7.891 1 96.38 110 ASN A N 1
ATOM 883 C CA . ASN A 1 110 ? 11.781 3.529 -8.742 1 96.38 110 ASN A CA 1
ATOM 884 C C . ASN A 1 110 ? 12.273 2.811 -9.992 1 96.38 110 ASN A C 1
ATOM 886 O O . ASN A 1 110 ? 11.547 2.684 -10.977 1 96.38 110 ASN A O 1
ATOM 890 N N . PHE A 1 111 ? 13.57 2.359 -9.938 1 97.5 111 PHE A N 1
ATOM 891 C CA . PHE A 1 111 ? 14.188 1.705 -11.086 1 97.5 111 PHE A CA 1
ATOM 892 C C . PHE A 1 111 ? 14.891 0.423 -10.664 1 97.5 111 PHE A C 1
ATOM 894 O O . PHE A 1 111 ? 15.547 0.384 -9.617 1 97.5 111 PHE A O 1
ATOM 901 N N . LEU A 1 112 ? 14.766 -0.617 -11.383 1 97.88 112 LEU A N 1
ATOM 902 C CA . LEU A 1 112 ? 15.414 -1.902 -11.156 1 97.88 112 LEU A CA 1
ATOM 903 C C . LEU A 1 112 ? 15.781 -2.572 -12.477 1 97.88 112 LEU A C 1
ATOM 905 O O . LEU A 1 112 ? 14.984 -2.57 -13.414 1 97.88 112 LEU A O 1
ATOM 909 N N . SER A 1 113 ? 16.969 -3.043 -12.625 1 98.06 113 SER A N 1
ATOM 910 C CA . SER A 1 113 ? 17.422 -3.725 -13.828 1 98.06 113 SER A CA 1
ATOM 911 C C . SER A 1 113 ? 17.75 -5.188 -13.547 1 98.06 113 SER A C 1
ATOM 913 O O . SER A 1 113 ? 18.453 -5.5 -12.578 1 98.06 113 SER A O 1
ATOM 915 N N . LEU A 1 114 ? 17.203 -6.082 -14.297 1 98.38 114 LEU A N 1
ATOM 916 C CA . LEU A 1 114 ? 17.5 -7.508 -14.242 1 98.38 114 LEU A CA 1
ATOM 917 C C . LEU A 1 114 ? 18.172 -7.973 -15.523 1 98.38 114 LEU A C 1
ATOM 919 O O . LEU A 1 114 ? 17.594 -7.863 -16.609 1 98.38 114 LEU A O 1
ATOM 923 N N . THR A 1 115 ? 19.375 -8.477 -15.477 1 97.94 115 THR A N 1
ATOM 924 C CA . THR A 1 115 ? 20.141 -8.906 -16.641 1 97.94 115 THR A CA 1
ATOM 925 C C . THR A 1 115 ? 20.406 -10.406 -16.594 1 97.94 115 THR A C 1
ATOM 927 O O . THR A 1 115 ? 20.906 -10.922 -15.586 1 97.94 115 THR A O 1
ATOM 930 N N . PHE A 1 116 ? 20.016 -11.07 -17.641 1 98 116 PHE A N 1
ATOM 931 C CA . PHE A 1 116 ? 20.375 -12.469 -17.828 1 98 116 PHE A CA 1
ATOM 932 C C . PHE A 1 116 ? 21.516 -12.609 -18.828 1 98 116 PHE A C 1
ATOM 934 O O . PHE A 1 116 ? 21.469 -12.039 -19.922 1 98 116 PHE A O 1
ATOM 941 N N . ARG A 1 117 ? 22.484 -13.359 -18.422 1 96.56 117 ARG A N 1
ATOM 942 C CA . ARG A 1 117 ? 23.609 -13.641 -19.312 1 96.56 117 ARG A CA 1
ATOM 943 C C . ARG A 1 117 ? 23.984 -15.117 -19.281 1 96.56 117 ARG A C 1
ATOM 945 O O . ARG A 1 117 ? 24.078 -15.711 -18.203 1 96.56 117 ARG A O 1
ATOM 952 N N . SER A 1 118 ? 24.094 -15.672 -20.422 1 94.5 118 SER A N 1
ATOM 953 C CA . SER A 1 118 ? 24.594 -17.047 -20.531 1 94.5 118 SER A CA 1
ATOM 954 C C . SER A 1 118 ? 25.875 -17.109 -21.344 1 94.5 118 SER A C 1
ATOM 956 O O . SER A 1 118 ? 26.047 -16.359 -22.312 1 94.5 118 SER A O 1
ATOM 958 N N . ASP A 1 119 ? 26.766 -17.984 -21.031 1 90 119 ASP A N 1
ATOM 959 C CA . ASP A 1 119 ? 28.031 -18.109 -21.719 1 90 119 ASP A CA 1
ATOM 960 C C . ASP A 1 119 ? 27.891 -19.016 -22.953 1 90 119 ASP A C 1
ATOM 962 O O . ASP A 1 119 ? 26.781 -19.281 -23.406 1 90 119 ASP A O 1
ATOM 966 N N . PHE A 1 120 ? 29.062 -19.438 -23.688 1 82 120 PHE A N 1
ATOM 967 C CA . PHE A 1 120 ? 29.109 -20.094 -24.984 1 82 120 PHE A CA 1
ATOM 968 C C . PHE A 1 120 ? 28.688 -21.562 -24.859 1 82 120 PHE A C 1
ATOM 970 O O . PHE A 1 120 ? 28.312 -22.188 -25.844 1 82 120 PHE A O 1
ATOM 977 N N . SER A 1 121 ? 28.734 -22.172 -23.688 1 75.06 121 SER A N 1
ATOM 978 C CA . SER A 1 121 ? 28.375 -23.594 -23.656 1 75.06 121 SER A CA 1
ATOM 979 C C . SER A 1 121 ? 27.641 -23.938 -22.359 1 75.06 121 SER A C 1
ATOM 981 O O . SER A 1 121 ? 27.891 -23.344 -21.312 1 75.06 121 SER A O 1
ATOM 983 N N . ASN A 1 122 ? 26.453 -24.562 -22.547 1 65.56 122 ASN A N 1
ATOM 984 C CA . ASN A 1 122 ? 25.797 -25.188 -21.391 1 65.56 122 ASN A CA 1
ATOM 985 C C . ASN A 1 122 ? 25.906 -26.703 -21.422 1 65.56 122 ASN A C 1
ATOM 987 O O . ASN A 1 122 ? 25.469 -27.344 -22.391 1 65.56 122 ASN A O 1
ATOM 991 N N . GLU A 1 123 ? 26.625 -27.234 -20.594 1 68.62 123 GLU A N 1
ATOM 992 C CA . GLU A 1 123 ? 26.859 -28.672 -20.547 1 68.62 123 GLU A CA 1
ATOM 993 C C . GLU A 1 123 ? 25.578 -29.422 -20.188 1 68.62 123 GLU A C 1
ATOM 995 O O . GLU A 1 123 ? 25.406 -30.594 -20.578 1 68.62 123 GLU A O 1
ATOM 1000 N N . GLU A 1 124 ? 24.781 -28.797 -19.406 1 83.56 124 GLU A N 1
ATOM 1001 C CA . GLU A 1 124 ? 23.547 -29.422 -18.938 1 83.56 124 GLU A CA 1
ATOM 1002 C C . GLU A 1 124 ? 22.328 -28.578 -19.297 1 83.56 124 GLU A C 1
ATOM 1004 O O . GLU A 1 124 ? 22.469 -27.484 -19.875 1 83.56 124 GLU A O 1
ATOM 1009 N N . ARG A 1 125 ? 21.203 -29.234 -19.094 1 89.81 125 ARG A N 1
ATOM 1010 C CA . ARG A 1 125 ? 19.953 -28.562 -19.391 1 89.81 125 ARG A CA 1
ATOM 1011 C C . ARG A 1 125 ? 19.5 -27.688 -18.234 1 89.81 125 ARG A C 1
ATOM 1013 O O . ARG A 1 125 ? 19.172 -28.203 -17.156 1 89.81 125 ARG A O 1
ATOM 1020 N N . PHE A 1 126 ? 19.609 -26.438 -18.359 1 94.62 126 PHE A N 1
ATOM 1021 C CA . PHE A 1 126 ? 19.109 -25.469 -17.391 1 94.62 126 PHE A CA 1
ATOM 1022 C C . PHE A 1 126 ? 17.922 -24.703 -17.938 1 94.62 126 PHE A C 1
ATOM 1024 O O . PHE A 1 126 ? 17.922 -24.281 -19.094 1 94.62 126 PHE A O 1
ATOM 1031 N N . THR A 1 127 ? 16.906 -24.438 -17.109 1 96.12 127 THR A N 1
ATOM 1032 C CA . THR A 1 127 ? 15.617 -24.016 -17.625 1 96.12 127 THR A CA 1
ATOM 1033 C C . THR A 1 127 ? 15.453 -22.5 -17.453 1 96.12 127 THR A C 1
ATOM 1035 O O . THR A 1 127 ? 14.5 -21.922 -17.984 1 96.12 127 THR A O 1
ATOM 1038 N N . GLY A 1 128 ? 16.375 -21.859 -16.734 1 97.19 128 GLY A N 1
ATOM 1039 C CA . GLY A 1 128 ? 16.297 -20.406 -16.578 1 97.19 128 GLY A CA 1
ATOM 1040 C C . GLY A 1 128 ? 15.5 -20 -15.352 1 97.19 128 GLY A C 1
ATOM 1041 O O . GLY A 1 128 ? 15.617 -20.609 -14.289 1 97.19 128 GLY A O 1
ATOM 1042 N N . PHE A 1 129 ? 14.836 -18.859 -15.43 1 98.12 129 PHE A N 1
ATOM 1043 C CA . PHE A 1 129 ? 14.086 -18.406 -14.266 1 98.12 129 PHE A CA 1
ATOM 1044 C C . PHE A 1 129 ? 12.758 -17.797 -14.68 1 98.12 129 PHE A C 1
ATOM 1046 O O . PHE A 1 129 ? 12.555 -17.469 -15.852 1 98.12 129 PHE A O 1
ATOM 1053 N N . ASP A 1 130 ? 11.82 -17.781 -13.781 1 98.06 130 ASP A N 1
ATOM 1054 C CA . ASP A 1 130 ? 10.539 -17.078 -13.797 1 98.06 130 ASP A CA 1
ATOM 1055 C C . ASP A 1 130 ? 10.445 -16.094 -12.633 1 98.06 130 ASP A C 1
ATOM 1057 O O . ASP A 1 130 ? 10.352 -16.5 -11.477 1 98.06 130 ASP A O 1
ATOM 1061 N N . ALA A 1 131 ? 10.453 -14.828 -12.938 1 98.62 131 ALA A N 1
ATOM 1062 C CA . ALA A 1 131 ? 10.445 -13.781 -11.922 1 98.62 131 ALA A CA 1
ATOM 1063 C C . ALA A 1 131 ? 9.211 -12.898 -12.055 1 98.62 131 ALA A C 1
ATOM 1065 O O . ALA A 1 131 ? 8.625 -12.797 -13.133 1 98.62 131 ALA A O 1
ATOM 1066 N N . HIS A 1 132 ? 8.852 -12.336 -10.969 1 98.69 132 HIS A N 1
ATOM 1067 C CA . HIS A 1 132 ? 7.73 -11.414 -10.914 1 98.69 132 HIS A CA 1
ATOM 1068 C C . HIS A 1 132 ? 8.117 -10.117 -10.211 1 98.69 132 HIS A C 1
ATOM 1070 O O . HIS A 1 132 ? 8.914 -10.133 -9.266 1 98.69 132 HIS A O 1
ATOM 1076 N N . TYR A 1 133 ? 7.602 -9.008 -10.664 1 98.69 133 TYR A N 1
ATOM 1077 C CA . TYR A 1 133 ? 7.82 -7.734 -9.992 1 98.69 133 TYR A CA 1
ATOM 1078 C C . TYR A 1 133 ? 6.504 -6.988 -9.797 1 98.69 133 TYR A C 1
ATOM 1080 O O . TYR A 1 133 ? 5.539 -7.211 -10.531 1 98.69 133 TYR A O 1
ATOM 1088 N N . SER A 1 134 ? 6.441 -6.164 -8.812 1 98.56 134 SER A N 1
ATOM 1089 C CA . SER A 1 134 ? 5.297 -5.293 -8.562 1 98.56 134 SER A CA 1
ATOM 1090 C C . SER A 1 134 ? 5.727 -3.998 -7.883 1 98.56 134 SER A C 1
ATOM 1092 O O . SER A 1 134 ? 6.656 -3.996 -7.074 1 98.56 134 SER A O 1
ATOM 1094 N N . ALA A 1 135 ? 5.043 -2.969 -8.227 1 98.31 135 ALA A N 1
ATOM 1095 C CA . ALA A 1 135 ? 5.293 -1.675 -7.598 1 98.31 135 ALA A CA 1
ATOM 1096 C C . ALA A 1 135 ? 4.715 -1.63 -6.188 1 98.31 135 ALA A C 1
ATOM 1098 O O . ALA A 1 135 ? 3.627 -2.158 -5.938 1 98.31 135 ALA A O 1
ATOM 1099 N N . ILE A 1 136 ? 5.453 -1.002 -5.355 1 96.69 136 ILE A N 1
ATOM 1100 C CA . ILE A 1 136 ? 4.988 -0.797 -3.986 1 96.69 136 ILE A CA 1
ATOM 1101 C C . ILE A 1 136 ? 4.992 0.694 -3.658 1 96.69 136 ILE A C 1
ATOM 1103 O O . ILE A 1 136 ? 5.914 1.419 -4.047 1 96.69 136 ILE A O 1
ATOM 1107 N N . ASP A 1 137 ? 4 1.122 -2.949 1 96.12 137 ASP A N 1
ATOM 1108 C CA . ASP A 1 137 ? 3.898 2.529 -2.572 1 96.12 137 ASP A CA 1
ATOM 1109 C C . ASP A 1 137 ? 4.922 2.887 -1.498 1 96.12 137 ASP A C 1
ATOM 1111 O O . ASP A 1 137 ? 5.133 2.123 -0.554 1 96.12 137 ASP A O 1
ATOM 1115 N N . ILE A 1 138 ? 5.531 4 -1.684 1 93.88 138 ILE A N 1
ATOM 1116 C CA . ILE A 1 138 ? 6.414 4.547 -0.659 1 93.88 138 ILE A CA 1
ATOM 1117 C C . ILE A 1 138 ? 5.605 5.418 0.304 1 93.88 138 ILE A C 1
ATOM 1119 O O . ILE A 1 138 ? 4.828 6.273 -0.125 1 93.88 138 ILE A O 1
ATOM 1123 N N . ASP A 1 139 ? 5.754 5.168 1.591 1 93.12 139 ASP A N 1
ATOM 1124 C CA . ASP A 1 139 ? 5.164 6.078 2.568 1 93.12 139 ASP A CA 1
ATOM 1125 C C . ASP A 1 139 ? 6.082 7.266 2.836 1 93.12 139 ASP A C 1
ATOM 1127 O O . ASP A 1 139 ? 6.957 7.199 3.703 1 93.12 139 ASP A O 1
ATOM 1131 N N . GLU A 1 140 ? 5.902 8.289 2.188 1 91.31 140 GLU A N 1
ATOM 1132 C CA . GLU A 1 140 ? 6.742 9.477 2.252 1 91.31 140 GLU A CA 1
ATOM 1133 C C . GLU A 1 140 ? 6.691 10.117 3.637 1 91.31 140 GLU A C 1
ATOM 1135 O O . GLU A 1 140 ? 7.586 10.883 4.008 1 91.31 140 GLU A O 1
ATOM 1140 N N . CYS A 1 141 ? 5.68 9.805 4.383 1 91.44 141 CYS A N 1
ATOM 1141 C CA . CYS A 1 141 ? 5.512 10.406 5.699 1 91.44 141 CYS A CA 1
ATOM 1142 C C . CYS A 1 141 ? 6.383 9.711 6.734 1 91.44 141 CYS A C 1
ATOM 1144 O O . CYS A 1 141 ? 6.762 10.312 7.742 1 91.44 141 CYS A O 1
ATOM 1146 N N . THR A 1 142 ? 6.699 8.516 6.484 1 89.06 142 THR A N 1
ATOM 1147 C CA . THR A 1 142 ? 7.48 7.762 7.461 1 89.06 142 THR A CA 1
ATOM 1148 C C . THR A 1 142 ? 8.914 7.582 6.98 1 89.06 142 THR A C 1
ATOM 1150 O O . THR A 1 142 ? 9.836 7.457 7.793 1 89.06 142 THR A O 1
ATOM 1153 N N . GLU A 1 143 ? 9.094 7.238 5.695 1 79.62 143 GLU A N 1
ATOM 1154 C CA . GLU A 1 143 ? 10.43 6.938 5.18 1 79.62 143 GLU A CA 1
ATOM 1155 C C . GLU A 1 143 ? 11.281 8.195 5.09 1 79.62 143 GLU A C 1
ATOM 1157 O O . GLU A 1 143 ? 10.836 9.219 4.566 1 79.62 143 GLU A O 1
ATOM 1162 N N . LYS A 1 144 ? 11.75 8.812 6.289 1 60.41 144 LYS A N 1
ATOM 1163 C CA . LYS A 1 144 ? 12.539 9.984 6.645 1 60.41 144 LYS A CA 1
ATOM 1164 C C . LYS A 1 144 ? 13.648 10.227 5.621 1 60.41 144 LYS A C 1
ATOM 1166 O O . LYS A 1 144 ? 14.773 9.742 5.785 1 60.41 144 LYS A O 1
ATOM 1171 N N . SER A 1 145 ? 13.539 9.898 4.367 1 53.16 145 SER A N 1
ATOM 1172 C CA . SER A 1 145 ? 14.875 10.078 3.822 1 53.16 145 SER A CA 1
ATOM 1173 C C . SER A 1 145 ? 15.484 11.398 4.277 1 53.16 145 SER A C 1
ATOM 1175 O O . SER A 1 145 ? 16.625 11.445 4.727 1 53.16 145 SER A O 1
ATOM 1177 N N . ASP A 1 146 ? 15.094 12.695 3.607 1 52.56 146 ASP A N 1
ATOM 1178 C CA . ASP A 1 146 ? 15.852 13.938 3.736 1 52.56 146 ASP A CA 1
ATOM 1179 C C . ASP A 1 146 ? 15.477 14.672 5.02 1 52.56 146 ASP A C 1
ATOM 1181 O O . ASP A 1 146 ? 14.367 14.516 5.535 1 52.56 146 ASP A O 1
ATOM 1185 N N . GLU A 1 147 ? 16.422 15.297 5.793 1 52.31 147 GLU A N 1
ATOM 1186 C CA . GLU A 1 147 ? 16.359 16.25 6.898 1 52.31 147 GLU A CA 1
ATOM 1187 C C . GLU A 1 147 ? 15.008 16.938 6.961 1 52.31 147 GLU A C 1
ATOM 1189 O O . GLU A 1 147 ? 14.617 17.469 8.008 1 52.31 147 GLU A O 1
ATOM 1194 N N . ASP A 1 148 ? 14.625 17.516 5.887 1 53.94 148 ASP A N 1
ATOM 1195 C CA . ASP A 1 148 ? 13.508 18.453 5.82 1 53.94 148 ASP A CA 1
ATOM 1196 C C . ASP A 1 148 ? 12.172 17.734 5.91 1 53.94 148 ASP A C 1
ATOM 1198 O O . ASP A 1 148 ? 11.781 17.016 4.98 1 53.94 148 ASP A O 1
ATOM 1202 N N . LEU A 1 149 ? 11.945 17.281 7 1 60.69 149 LEU A N 1
ATOM 1203 C CA . LEU A 1 149 ? 10.586 16.766 7.125 1 60.69 149 LEU A CA 1
ATOM 1204 C C . LEU A 1 149 ? 9.648 17.453 6.137 1 60.69 149 LEU A C 1
ATOM 1206 O O . LEU A 1 149 ? 9.641 18.688 6.039 1 60.69 149 LEU A O 1
ATOM 1210 N N . VAL A 1 150 ? 8.93 16.562 5.258 1 78 150 VAL A N 1
ATOM 1211 C CA . VAL A 1 150 ? 8.25 17.031 4.055 1 78 150 VAL A CA 1
ATOM 1212 C C . VAL A 1 150 ? 7.137 18.016 4.434 1 78 150 VAL A C 1
ATOM 1214 O O . VAL A 1 150 ? 6.965 19.047 3.797 1 78 150 VAL A O 1
ATOM 1217 N N . CYS A 1 151 ? 6.477 17.766 5.707 1 90.69 151 CYS A N 1
ATOM 1218 C CA . CYS A 1 151 ? 5.336 18.609 6.031 1 90.69 151 CYS A CA 1
ATOM 1219 C C . CYS A 1 151 ? 5.539 19.312 7.371 1 90.69 151 CYS A C 1
ATOM 1221 O O . CYS A 1 151 ? 6.055 18.703 8.312 1 90.69 151 CYS A O 1
ATOM 1223 N N . ASP A 1 152 ? 5.184 20.5 7.539 1 91 152 ASP A N 1
ATOM 1224 C CA . ASP A 1 152 ? 5.312 21.281 8.758 1 91 152 ASP A CA 1
ATOM 1225 C C . ASP A 1 152 ? 4.469 20.688 9.891 1 91 152 ASP A C 1
ATOM 1227 O O . ASP A 1 152 ? 4.949 20.531 11.016 1 91 152 ASP A O 1
ATOM 1231 N N . HIS A 1 153 ? 3.207 20.359 9.617 1 93.19 153 HIS A N 1
ATOM 1232 C CA . HIS A 1 153 ? 2.324 19.875 10.672 1 93.19 153 HIS A CA 1
ATOM 1233 C C . HIS A 1 153 ? 1.906 18.422 10.43 1 93.19 153 HIS A C 1
ATOM 1235 O O . HIS A 1 153 ? 2.391 17.516 11.102 1 93.19 153 HIS A O 1
ATOM 1241 N N . HIS A 1 154 ? 1.055 18.219 9.398 1 95.12 154 HIS A N 1
ATOM 1242 C CA . HIS A 1 154 ? 0.524 16.891 9.156 1 95.12 154 HIS A CA 1
ATOM 1243 C C . HIS A 1 154 ? 0.898 16.391 7.762 1 95.12 154 HIS A C 1
ATOM 1245 O O . HIS A 1 154 ? 0.775 17.125 6.781 1 95.12 154 HIS A O 1
ATOM 1251 N N . CYS A 1 155 ? 1.374 15.18 7.703 1 94.81 155 CYS A N 1
ATOM 1252 C CA . CYS A 1 155 ? 1.686 14.5 6.449 1 94.81 155 CYS A CA 1
ATOM 1253 C C . CYS A 1 155 ? 0.68 13.391 6.164 1 94.81 155 CYS A C 1
ATOM 1255 O O . CYS A 1 155 ? 0.38 12.578 7.043 1 94.81 155 CYS A O 1
ATOM 1257 N N . HIS A 1 156 ? 0.086 13.383 4.984 1 96.12 156 HIS A N 1
ATOM 1258 C CA . HIS A 1 156 ? -0.89 12.375 4.586 1 96.12 156 HIS A CA 1
ATOM 1259 C C . HIS A 1 156 ? -0.383 11.555 3.406 1 96.12 156 HIS A C 1
ATOM 1261 O O . HIS A 1 156 ? -0.308 12.055 2.283 1 96.12 156 HIS A O 1
ATOM 1267 N N . ASN A 1 157 ? -0.044 10.352 3.678 1 95.5 157 ASN A N 1
ATOM 1268 C CA . ASN A 1 157 ? 0.411 9.461 2.617 1 95.5 157 ASN A CA 1
ATOM 1269 C C . ASN A 1 157 ? -0.761 8.891 1.823 1 95.5 157 ASN A C 1
ATOM 1271 O O . ASN A 1 157 ? -1.786 8.516 2.398 1 95.5 157 ASN A O 1
ATOM 1275 N N . TYR A 1 158 ? -0.668 8.844 0.552 1 96.56 158 TYR A N 1
ATOM 1276 C CA . TYR A 1 158 ? -1.586 8.133 -0.331 1 96.56 158 TYR A CA 1
ATOM 1277 C C . TYR A 1 158 ? -0.824 7.367 -1.404 1 96.56 158 TYR A C 1
ATOM 1279 O O . TYR A 1 158 ? 0.376 7.578 -1.595 1 96.56 158 TYR A O 1
ATOM 1287 N N . ILE A 1 159 ? -1.455 6.445 -2.031 1 96.88 159 ILE A N 1
ATOM 1288 C CA . ILE A 1 159 ? -0.811 5.613 -3.041 1 96.88 159 ILE A CA 1
ATOM 1289 C C . ILE A 1 159 ? -0.25 6.496 -4.156 1 96.88 159 ILE A C 1
ATOM 1291 O O . ILE A 1 159 ? -1.006 7.145 -4.879 1 96.88 159 ILE A O 1
ATOM 1295 N N . GLY A 1 160 ? 1.083 6.543 -4.273 1 95.06 160 GLY A N 1
ATOM 1296 C CA . GLY A 1 160 ? 1.736 7.281 -5.34 1 95.06 160 GLY A CA 1
ATOM 1297 C C . GLY A 1 160 ? 2.234 8.648 -4.902 1 95.06 160 GLY A C 1
ATOM 1298 O O . GLY A 1 160 ? 2.838 9.375 -5.695 1 95.06 160 GLY A O 1
ATOM 1299 N N . GLY A 1 161 ? 1.879 9.008 -3.572 1 94.12 161 GLY A N 1
ATOM 1300 C CA . GLY A 1 161 ? 2.332 10.328 -3.158 1 94.12 161 GLY A CA 1
ATOM 1301 C C . GLY A 1 161 ? 1.901 10.688 -1.751 1 94.12 161 GLY A C 1
ATOM 1302 O O . GLY A 1 161 ? 1.61 9.812 -0.938 1 94.12 161 GLY A O 1
ATOM 1303 N N . PHE A 1 162 ? 2.043 12.016 -1.458 1 94.75 162 PHE A N 1
ATOM 1304 C CA . PHE A 1 162 ? 1.639 12.555 -0.163 1 94.75 162 PHE A CA 1
ATOM 1305 C C . PHE A 1 162 ? 1.231 14.016 -0.286 1 94.75 162 PHE A C 1
ATOM 1307 O O . PHE A 1 162 ? 1.49 14.656 -1.309 1 94.75 162 PHE A O 1
ATOM 1314 N N . TYR A 1 163 ? 0.553 14.484 0.623 1 95.38 163 TYR A N 1
ATOM 1315 C CA . TYR A 1 163 ? 0.267 15.914 0.729 1 95.38 163 TYR A CA 1
ATOM 1316 C C . TYR A 1 163 ? 0.261 16.359 2.186 1 95.38 163 TYR A C 1
ATOM 1318 O O . TYR A 1 163 ? 0.278 15.531 3.098 1 95.38 163 TYR A O 1
ATOM 1326 N N . CYS A 1 164 ? 0.342 17.672 2.398 1 95.94 164 CYS A N 1
ATOM 1327 C CA . CYS A 1 164 ? 0.447 18.203 3.75 1 95.94 164 CYS A CA 1
ATOM 1328 C C . CYS A 1 164 ? -0.805 19 4.121 1 95.94 164 CYS A C 1
ATOM 1330 O O . CYS A 1 164 ? -1.506 19.5 3.246 1 95.94 164 CYS A O 1
ATOM 1332 N N . SER A 1 165 ? -1.121 18.953 5.352 1 96.62 165 SER A N 1
ATOM 1333 C CA . SER A 1 165 ? -2.166 19.797 5.914 1 96.62 165 SER A CA 1
ATOM 1334 C C . SER A 1 165 ? -1.708 20.453 7.215 1 96.62 165 SER A C 1
ATOM 1336 O O . SER A 1 165 ? -0.643 20.125 7.738 1 96.62 165 SER A O 1
ATOM 1338 N N . CYS A 1 166 ? -2.436 21.469 7.621 1 96.38 166 CYS A N 1
ATOM 1339 C CA . CYS A 1 166 ? -2.023 22.219 8.805 1 96.38 166 CYS A CA 1
ATOM 1340 C C . CYS A 1 166 ? -3.025 22.047 9.938 1 96.38 166 CYS A C 1
ATOM 1342 O O . CYS A 1 166 ? -4.191 21.719 9.695 1 96.38 166 CYS A O 1
ATOM 1344 N N . ARG A 1 167 ? -2.572 22.266 11.141 1 94.62 167 ARG A N 1
ATOM 1345 C CA . ARG A 1 167 ? -3.428 22.25 12.32 1 94.62 167 ARG A CA 1
ATOM 1346 C C . ARG A 1 167 ? -4.5 23.328 12.242 1 94.62 167 ARG A C 1
ATOM 1348 O O . ARG A 1 167 ? -4.367 24.281 11.469 1 94.62 167 ARG A O 1
ATOM 1355 N N . PHE A 1 168 ? -5.535 23.125 13.031 1 93.94 168 PHE A N 1
ATOM 1356 C CA . PHE A 1 168 ? -6.621 24.109 13.094 1 93.94 168 PHE A CA 1
ATOM 1357 C C . PHE A 1 168 ? -6.082 25.5 13.367 1 93.94 168 PHE A C 1
ATOM 1359 O O . PHE A 1 168 ? -5.246 25.688 14.25 1 93.94 168 PHE A O 1
ATOM 1366 N N . GLY A 1 169 ? -6.539 26.453 12.609 1 91.38 169 GLY A N 1
ATOM 1367 C CA . GLY A 1 169 ? -6.121 27.844 12.797 1 91.38 169 GLY A CA 1
ATOM 1368 C C . GLY A 1 169 ? -4.992 28.25 11.867 1 91.38 169 GLY A C 1
ATOM 1369 O O . GLY A 1 169 ? -4.656 29.438 11.781 1 91.38 169 GLY A O 1
ATOM 1370 N N . TYR A 1 170 ? -4.367 27.297 11.195 1 95 170 TYR A N 1
ATOM 1371 C CA . TYR A 1 170 ? -3.268 27.547 10.273 1 95 170 TYR A CA 1
ATOM 1372 C C . TYR A 1 170 ? -3.713 27.391 8.828 1 95 170 TYR A C 1
ATOM 1374 O O . TYR A 1 170 ? -4.734 26.75 8.555 1 95 170 TYR A O 1
ATOM 1382 N N . LEU A 1 171 ? -2.912 28.016 7.977 1 95.06 171 LEU A N 1
ATOM 1383 C CA . LEU A 1 171 ? -3.164 27.922 6.543 1 95.06 171 LEU A CA 1
ATOM 1384 C C . LEU A 1 171 ? -1.962 27.312 5.82 1 95.06 171 LEU A C 1
ATOM 1386 O O . LEU A 1 171 ? -0.816 27.656 6.133 1 95.06 171 LEU A O 1
ATOM 1390 N N . LEU A 1 172 ? -2.299 26.516 4.875 1 95.31 172 LEU A N 1
ATOM 1391 C CA . LEU A 1 172 ? -1.217 25.922 4.098 1 95.31 172 LEU A CA 1
ATOM 1392 C C . LEU A 1 172 ? -0.628 26.938 3.123 1 95.31 172 LEU A C 1
ATOM 1394 O O . LEU A 1 172 ? -1.363 27.578 2.367 1 95.31 172 LEU A O 1
ATOM 1398 N N . HIS A 1 173 ? 0.631 27.078 3.121 1 94.56 173 HIS A N 1
ATOM 1399 C CA . HIS A 1 173 ? 1.337 27.984 2.221 1 94.56 173 HIS A CA 1
ATOM 1400 C C . HIS A 1 173 ? 1.334 27.453 0.792 1 94.56 173 HIS A C 1
ATOM 1402 O O . HIS A 1 173 ? 1.046 26.281 0.563 1 94.56 173 HIS A O 1
ATOM 1408 N N . THR A 1 174 ? 1.64 28.234 -0.199 1 93.94 174 THR A N 1
ATOM 1409 C CA . THR A 1 174 ? 1.614 27.875 -1.612 1 93.94 174 THR A CA 1
ATOM 1410 C C . THR A 1 174 ? 2.684 26.844 -1.926 1 93.94 174 THR A C 1
ATOM 1412 O O . THR A 1 174 ? 2.623 26.172 -2.961 1 93.94 174 THR A O 1
ATOM 1415 N N . ASP A 1 175 ? 3.678 26.703 -1.06 1 92.31 175 ASP A N 1
ATOM 1416 C CA . ASP A 1 175 ? 4.695 25.672 -1.262 1 92.31 175 ASP A CA 1
ATOM 1417 C C . ASP A 1 175 ? 4.145 24.297 -0.938 1 92.31 175 ASP A C 1
ATOM 1419 O O . ASP A 1 175 ? 4.836 23.281 -1.117 1 92.31 175 ASP A O 1
ATOM 1423 N N . ASN A 1 176 ? 2.945 24.203 -0.337 1 92.88 176 ASN A N 1
ATOM 1424 C CA . ASN A 1 176 ? 2.211 22.984 -0.029 1 92.88 176 ASN A CA 1
ATOM 1425 C C . ASN A 1 176 ? 2.887 22.188 1.088 1 92.88 176 ASN A C 1
ATOM 1427 O O . ASN A 1 176 ? 2.711 20.969 1.187 1 92.88 176 ASN A O 1
ATOM 1431 N N . ARG A 1 177 ? 3.711 22.891 1.96 1 93.06 177 ARG A N 1
ATOM 1432 C CA . ARG A 1 177 ? 4.395 22.188 3.043 1 93.06 177 ARG A CA 1
ATOM 1433 C C . ARG A 1 177 ? 4.359 23 4.328 1 93.06 177 ARG A C 1
ATOM 1435 O O . ARG A 1 177 ? 4.184 22.453 5.418 1 93.06 177 ARG A O 1
ATOM 1442 N N . THR A 1 178 ? 4.508 24.266 4.113 1 93.62 178 THR A N 1
ATOM 1443 C CA . THR A 1 178 ? 4.641 25.156 5.266 1 93.62 178 THR A CA 1
ATOM 1444 C C . THR A 1 178 ? 3.27 25.625 5.746 1 93.62 178 THR A C 1
ATOM 1446 O O . THR A 1 178 ? 2.367 25.844 4.938 1 93.62 178 THR A O 1
ATOM 1449 N N . CYS A 1 179 ? 3.072 25.75 7.066 1 95.31 179 CYS A N 1
ATOM 1450 C CA . CYS A 1 179 ? 1.827 26.219 7.656 1 95.31 179 CYS A CA 1
ATOM 1451 C C . CYS A 1 179 ? 1.999 27.625 8.234 1 95.31 179 CYS A C 1
ATOM 1453 O O . CYS A 1 179 ? 2.805 27.828 9.141 1 95.31 179 CYS A O 1
ATOM 1455 N N . LYS A 1 180 ? 1.253 28.516 7.68 1 95.81 180 LYS A N 1
ATOM 1456 C CA . LYS A 1 180 ? 1.337 29.906 8.109 1 95.81 180 LYS A CA 1
ATOM 1457 C C . LYS A 1 180 ? 0.086 30.328 8.875 1 95.81 180 LYS A C 1
ATOM 1459 O O . LYS A 1 180 ? -0.897 29.578 8.922 1 95.81 180 LYS A O 1
ATOM 1464 N N . VAL A 1 181 ? 0.137 31.5 9.562 1 94.94 181 VAL A N 1
ATOM 1465 C CA . VAL A 1 181 ? -1.012 32.031 10.297 1 94.94 181 VAL A CA 1
ATOM 1466 C C . VAL A 1 181 ? -1.368 33.406 9.766 1 94.94 181 VAL A C 1
ATOM 1468 O O . VAL A 1 181 ? -0.495 34.156 9.305 1 94.94 181 VAL A O 1
ATOM 1471 N N . GLU A 1 182 ? -2.689 33.688 9.797 1 91.88 182 GLU A N 1
ATOM 1472 C CA . GLU A 1 182 ? -3.145 35.031 9.477 1 91.88 182 GLU A CA 1
ATOM 1473 C C . GLU A 1 182 ? -3.197 35.938 10.719 1 91.88 182 GLU A C 1
ATOM 1475 O O . GLU A 1 182 ? -4.043 35.719 11.594 1 91.88 182 GLU A O 1
ATOM 1480 N N . CYS A 1 183 ? -2.336 36.875 10.789 1 92.25 183 CYS A N 1
ATOM 1481 C CA . CYS A 1 183 ? -2.256 37.75 11.953 1 92.25 183 CYS A CA 1
ATOM 1482 C C . CYS A 1 183 ? -1.948 39.188 11.539 1 92.25 183 CYS A C 1
ATOM 1484 O O . CYS A 1 183 ? -1.18 39.875 12.203 1 92.25 183 CYS A O 1
ATOM 1486 N N . SER A 1 184 ? -2.412 39.781 10.438 1 86.5 184 SER A N 1
ATOM 1487 C CA . SER A 1 184 ? -2.012 41.062 9.891 1 86.5 184 SER A CA 1
ATOM 1488 C C . SER A 1 184 ? -2.943 42.188 10.367 1 86.5 184 SER A C 1
ATOM 1490 O O . SER A 1 184 ? -2.691 43.344 10.117 1 86.5 184 SER A O 1
ATOM 1492 N N . ASP A 1 185 ? -3.867 41.969 11.172 1 83.06 185 ASP A N 1
ATOM 1493 C CA . ASP A 1 185 ? -4.75 43.094 11.445 1 83.06 185 ASP A CA 1
ATOM 1494 C C . ASP A 1 185 ? -5.309 43 12.867 1 83.06 185 ASP A C 1
ATOM 1496 O O . ASP A 1 185 ? -6.523 43.062 13.062 1 83.06 185 ASP A O 1
ATOM 1500 N N . ASN A 1 186 ? -4.383 43.062 13.695 1 91.25 186 ASN A N 1
ATOM 1501 C CA . ASN A 1 186 ? -4.785 43.094 15.102 1 91.25 186 ASN A CA 1
ATOM 1502 C C . ASN A 1 186 ? -4.715 44.5 15.68 1 91.25 186 ASN A C 1
ATOM 1504 O O . ASN A 1 186 ? -3.654 45.125 15.672 1 91.25 186 ASN A O 1
ATOM 1508 N N . LEU A 1 187 ? -5.777 45.125 16.125 1 95.75 187 LEU A N 1
ATOM 1509 C CA . LEU A 1 187 ? -5.84 46.469 16.688 1 95.75 187 LEU A CA 1
ATOM 1510 C C . LEU A 1 187 ? -6.168 46.438 18.172 1 95.75 187 LEU A C 1
ATOM 1512 O O . LEU A 1 187 ? -7.148 45.781 18.578 1 95.75 187 LEU A O 1
ATOM 1516 N N . PHE A 1 188 ? -5.355 47.062 18.953 1 96.56 188 PHE A N 1
ATOM 1517 C CA . PHE A 1 188 ? -5.543 47.188 20.391 1 96.56 188 PHE A CA 1
ATOM 1518 C C . PHE A 1 188 ? -5.832 48.625 20.797 1 96.56 188 PHE A C 1
ATOM 1520 O O . PHE A 1 188 ? -5.062 49.531 20.469 1 96.56 188 PHE A O 1
ATOM 1527 N N . THR A 1 189 ? -6.852 48.844 21.516 1 96 189 THR A N 1
ATOM 1528 C CA . THR A 1 189 ? -7.234 50.188 21.906 1 96 189 THR A CA 1
ATOM 1529 C C . THR A 1 189 ? -7.34 50.312 23.422 1 96 189 THR A C 1
ATOM 1531 O O . THR A 1 189 ? -7.621 51.406 23.938 1 96 189 THR A O 1
ATOM 1534 N N . GLN A 1 190 ? -7.094 49.25 24.078 1 95.69 190 GLN A N 1
ATOM 1535 C CA . GLN A 1 190 ? -7.152 49.25 25.531 1 95.69 190 GLN A CA 1
ATOM 1536 C C . GLN A 1 190 ? -5.891 49.875 26.141 1 95.69 190 GLN A C 1
ATOM 1538 O O . GLN A 1 190 ? -4.863 49.969 25.453 1 95.69 190 GLN A O 1
ATOM 1543 N N . ARG A 1 191 ? -5.98 50.281 27.406 1 94.44 191 ARG A N 1
ATOM 1544 C CA . ARG A 1 191 ? -4.875 50.969 28.078 1 94.44 191 ARG A CA 1
ATOM 1545 C C . ARG A 1 191 ? -3.793 49.969 28.484 1 94.44 191 ARG A C 1
ATOM 1547 O O . ARG A 1 191 ? -2.711 50.375 28.922 1 94.44 191 ARG A O 1
ATOM 1554 N N . SER A 1 192 ? -4.148 48.75 28.453 1 96.19 192 SER A N 1
ATOM 1555 C CA . SER A 1 192 ? -3.164 47.688 28.688 1 96.19 192 SER A CA 1
ATOM 1556 C C . SER A 1 192 ? -3.494 46.438 27.875 1 96.19 192 SER A C 1
ATOM 1558 O O . SER A 1 192 ? -4.625 46.281 27.422 1 96.19 192 SER A O 1
ATOM 1560 N N . GLY A 1 193 ? -2.521 45.656 27.688 1 96.69 193 GLY A N 1
ATOM 1561 C CA . GLY A 1 193 ? -2.762 44.438 26.938 1 96.69 193 GLY A CA 1
ATOM 1562 C C . GLY A 1 193 ? -1.531 43.562 26.828 1 96.69 193 GLY A C 1
ATOM 1563 O O . GLY A 1 193 ? -0.46 43.906 27.328 1 96.69 193 GLY A O 1
ATOM 1564 N N . LEU A 1 194 ? -1.824 42.438 26.281 1 97.12 194 LEU A N 1
ATOM 1565 C CA . LEU A 1 194 ? -0.785 41.438 26.047 1 97.12 194 LEU A CA 1
ATOM 1566 C C . LEU A 1 194 ? -0.711 41.062 24.578 1 97.12 194 LEU A C 1
ATOM 1568 O O . LEU A 1 194 ? -1.741 40.812 23.938 1 97.12 194 LEU A O 1
ATOM 1572 N N . ILE A 1 195 ? 0.432 41.031 24.031 1 97.19 195 ILE A N 1
ATOM 1573 C CA . ILE A 1 195 ? 0.663 40.656 22.656 1 97.19 195 ILE A CA 1
ATOM 1574 C C . ILE A 1 195 ? 1.771 39.594 22.594 1 97.19 195 ILE A C 1
ATOM 1576 O O . ILE A 1 195 ? 2.775 39.688 23.297 1 97.19 195 ILE A O 1
ATOM 1580 N N . SER A 1 196 ? 1.57 38.594 21.812 1 97.06 196 SER A N 1
ATOM 1581 C CA . SER A 1 196 ? 2.59 37.562 21.688 1 97.06 196 SER A CA 1
ATOM 1582 C C . SER A 1 196 ? 2.66 37.031 20.266 1 97.06 196 SER A C 1
ATOM 1584 O O . SER A 1 196 ? 1.759 37.281 19.453 1 97.06 196 SER A O 1
ATOM 1586 N N . SER A 1 197 ? 3.818 36.438 19.953 1 96.12 197 SER A N 1
ATOM 1587 C CA . SER A 1 197 ? 3.924 35.75 18.672 1 96.12 197 SER A CA 1
ATOM 1588 C C . SER A 1 197 ? 2.924 34.594 18.578 1 96.12 197 SER A C 1
ATOM 1590 O O . SER A 1 197 ? 2.475 34.062 19.609 1 96.12 197 SER A O 1
ATOM 1592 N N . PRO A 1 198 ? 2.629 34.25 17.312 1 92.56 198 PRO A N 1
ATOM 1593 C CA . PRO A 1 198 ? 1.687 33.156 17.156 1 92.56 198 PRO A CA 1
ATOM 1594 C C . PRO A 1 198 ? 2.186 31.859 17.797 1 92.56 198 PRO A C 1
ATOM 1596 O O . PRO A 1 198 ? 3.344 31.469 17.594 1 92.56 198 PRO A O 1
ATOM 1599 N N . ASP A 1 199 ? 1.269 31.188 18.672 1 91 199 ASP A N 1
ATOM 1600 C CA . ASP A 1 199 ? 1.504 29.875 19.281 1 91 199 ASP A CA 1
ATOM 1601 C C . ASP A 1 199 ? 2.447 29.984 20.484 1 91 199 ASP A C 1
ATOM 1603 O O . ASP A 1 199 ? 2.93 28.984 21 1 91 199 ASP A O 1
ATOM 1607 N N . TYR A 1 200 ? 2.779 31.203 20.781 1 94.5 200 TYR A N 1
ATOM 1608 C CA . TYR A 1 200 ? 3.592 31.344 21.984 1 94.5 200 TYR A CA 1
ATOM 1609 C C . TYR A 1 200 ? 2.988 30.578 23.156 1 94.5 200 TYR A C 1
ATOM 1611 O O . TYR A 1 200 ? 1.78 30.641 23.391 1 94.5 200 TYR A O 1
ATOM 1619 N N . PRO A 1 201 ? 3.736 29.859 23.922 1 94.19 201 PRO A N 1
ATOM 1620 C CA . PRO A 1 201 ? 5.199 29.812 23.969 1 94.19 201 PRO A CA 1
ATOM 1621 C C . PRO A 1 201 ? 5.797 28.75 23.047 1 94.19 201 PRO A C 1
ATOM 1623 O O . PRO A 1 201 ? 6.988 28.453 23.141 1 94.19 201 PRO A O 1
ATOM 1626 N N . GLY A 1 202 ? 5.02 28.141 22.281 1 93.69 202 GLY A N 1
ATOM 1627 C CA . GLY A 1 202 ? 5.531 27.203 21.297 1 93.69 202 GLY A CA 1
ATOM 1628 C C . GLY A 1 202 ? 6.18 27.891 20.109 1 93.69 202 GLY A C 1
ATOM 1629 O O . GLY A 1 202 ? 6.164 29.109 20.016 1 93.69 202 GLY A O 1
ATOM 1630 N N . PRO A 1 203 ? 6.789 27.094 19.234 1 94.75 203 PRO A N 1
ATOM 1631 C CA . PRO A 1 203 ? 7.391 27.688 18.047 1 94.75 203 PRO A CA 1
ATOM 1632 C C . PRO A 1 203 ? 6.387 28.469 17.203 1 94.75 203 PRO A C 1
ATOM 1634 O O . PRO A 1 203 ? 5.289 27.984 16.938 1 94.75 203 PRO A O 1
ATOM 1637 N N . TYR A 1 204 ? 6.793 29.719 16.875 1 95.62 204 TYR A N 1
ATOM 1638 C CA . TYR A 1 204 ? 5.879 30.547 16.109 1 95.62 204 TYR A CA 1
ATOM 1639 C C . TYR A 1 204 ? 5.766 30.047 14.672 1 95.62 204 TYR A C 1
ATOM 1641 O O . TYR A 1 204 ? 6.629 29.297 14.195 1 95.62 204 TYR A O 1
ATOM 1649 N N . ALA A 1 205 ? 4.699 30.438 14 1 95 205 ALA A N 1
ATOM 1650 C CA . ALA A 1 205 ? 4.367 29.984 12.648 1 95 205 ALA A CA 1
ATOM 1651 C C . ALA A 1 205 ? 5.402 30.469 11.641 1 95 205 ALA A C 1
ATOM 1653 O O . ALA A 1 205 ? 5.902 31.594 11.734 1 95 205 ALA A O 1
ATOM 1654 N N . LYS A 1 206 ? 5.645 29.672 10.695 1 94.88 206 LYS A N 1
ATOM 1655 C CA . LYS A 1 206 ? 6.562 30 9.602 1 94.88 206 LYS A CA 1
ATOM 1656 C C . LYS A 1 206 ? 5.855 30.781 8.508 1 94.88 206 LYS A C 1
ATOM 1658 O O . LYS A 1 206 ? 4.625 30.797 8.43 1 94.88 206 LYS A O 1
ATOM 1663 N N . SER A 1 207 ? 6.703 31.453 7.738 1 95 207 SER A N 1
ATOM 1664 C CA . SER A 1 207 ? 6.234 32.156 6.559 1 95 207 SER A CA 1
ATOM 1665 C C . SER A 1 207 ? 5.047 33.062 6.895 1 95 207 SER A C 1
ATOM 1667 O O . SER A 1 207 ? 4.031 33.031 6.195 1 95 207 SER A O 1
ATOM 1669 N N . SER A 1 208 ? 5.078 33.75 7.945 1 95.62 208 SER A N 1
ATOM 1670 C CA . SER A 1 208 ? 3.961 34.562 8.422 1 95.62 208 SER A CA 1
ATOM 1671 C C . SER A 1 208 ? 4.379 36 8.609 1 95.62 208 SER A C 1
ATOM 1673 O O . SER A 1 208 ? 5.535 36.281 8.93 1 95.62 208 SER A O 1
ATOM 1675 N N . ASP A 1 209 ? 3.479 36.938 8.305 1 95.75 209 ASP A N 1
ATOM 1676 C CA . ASP A 1 209 ? 3.611 38.375 8.555 1 95.75 209 ASP A CA 1
ATOM 1677 C C . ASP A 1 209 ? 2.516 38.875 9.5 1 95.75 209 ASP A C 1
ATOM 1679 O O . ASP A 1 209 ? 1.338 38.875 9.133 1 95.75 209 ASP A O 1
ATOM 1683 N N . CYS A 1 210 ? 2.951 39.188 10.695 1 96.75 210 CYS A N 1
ATOM 1684 C CA . CYS A 1 210 ? 1.991 39.625 11.695 1 96.75 210 CYS A CA 1
ATOM 1685 C C . CYS A 1 210 ? 2.123 41.125 11.938 1 96.75 210 CYS A C 1
ATOM 1687 O O . CYS A 1 210 ? 3.232 41.656 11.961 1 96.75 210 CYS A O 1
ATOM 1689 N N . ARG A 1 211 ? 1.061 41.75 12.008 1 96.69 211 ARG A N 1
ATOM 1690 C CA . ARG A 1 211 ? 1.002 43.188 12.289 1 96.69 211 ARG A CA 1
ATOM 1691 C C . ARG A 1 211 ? 0.073 43.469 13.461 1 96.69 211 ARG A C 1
ATOM 1693 O O . ARG A 1 211 ? -1.11 43.125 13.422 1 96.69 211 ARG A O 1
ATOM 1700 N N . TYR A 1 212 ? 0.606 44.062 14.5 1 97.06 212 TYR A N 1
ATOM 1701 C CA . TYR A 1 212 ? -0.159 44.5 15.664 1 97.06 212 TYR A CA 1
ATOM 1702 C C . TYR A 1 212 ? -0.127 46 15.82 1 97.06 212 TYR A C 1
ATOM 1704 O O . TYR A 1 212 ? 0.942 46.625 15.773 1 97.06 212 TYR A O 1
ATOM 1712 N N . ARG A 1 213 ? -1.294 46.594 15.977 1 97 213 ARG A N 1
ATOM 1713 C CA . ARG A 1 213 ? -1.383 48.031 16.141 1 97 213 ARG A CA 1
ATOM 1714 C C . ARG A 1 213 ? -2.01 48.406 17.469 1 97 213 ARG A C 1
ATOM 1716 O O . ARG A 1 213 ? -3.045 47.844 17.859 1 97 213 ARG A O 1
ATOM 1723 N N . ILE A 1 214 ? -1.344 49.219 18.188 1 96.81 214 ILE A N 1
ATOM 1724 C CA . ILE A 1 214 ? -1.88 49.812 19.406 1 96.81 214 ILE A CA 1
ATOM 1725 C C . ILE A 1 214 ? -2.176 51.312 19.172 1 96.81 214 ILE A C 1
ATOM 1727 O O . ILE A 1 214 ? -1.266 52.094 18.891 1 96.81 214 ILE A O 1
ATOM 1731 N N . GLU A 1 215 ? -3.41 51.656 19.297 1 95.94 215 GLU A N 1
ATOM 1732 C CA . GLU A 1 215 ? -3.82 53.031 19.047 1 95.94 215 GLU A CA 1
ATOM 1733 C C . GLU A 1 215 ? -4.641 53.594 20.219 1 95.94 215 GLU A C 1
ATOM 1735 O O . GLU A 1 215 ? -5.746 53.125 20.469 1 95.94 215 GLU A O 1
ATOM 1740 N N . LEU A 1 216 ? -4.094 54.562 20.812 1 95 216 LEU A N 1
ATOM 1741 C CA . LEU A 1 216 ? -4.777 55.219 21.922 1 95 216 LEU A CA 1
ATOM 1742 C C . LEU A 1 216 ? -4.98 56.719 21.641 1 95 216 LEU A C 1
ATOM 1744 O O . LEU A 1 216 ? -4.484 57.219 20.641 1 95 216 LEU A O 1
ATOM 1748 N N . GLU A 1 217 ? -5.723 57.344 22.484 1 93.19 217 GLU A N 1
ATOM 1749 C CA . GLU A 1 217 ? -5.98 58.781 22.344 1 93.19 217 GLU A CA 1
ATOM 1750 C C . GLU A 1 217 ? -4.711 59.594 22.578 1 93.19 217 GLU A C 1
ATOM 1752 O O . GLU A 1 217 ? -3.855 59.188 23.375 1 93.19 217 GLU A O 1
ATOM 1757 N N . GLU A 1 218 ? -4.703 60.781 21.891 1 92 218 GLU A N 1
ATOM 1758 C CA . GLU A 1 218 ? -3.586 61.688 22.125 1 92 218 GLU A CA 1
ATOM 1759 C C . GLU A 1 218 ? -3.518 62.094 23.594 1 92 218 GLU A C 1
ATOM 1761 O O . GLU A 1 218 ? -4.551 62.344 24.219 1 92 218 GLU A O 1
ATOM 1766 N N . GLY A 1 219 ? -2.35 62.188 24.156 1 91.12 219 GLY A N 1
ATOM 1767 C CA . GLY A 1 219 ? -2.152 62.469 25.562 1 91.12 219 GLY A CA 1
ATOM 1768 C C . GLY A 1 219 ? -1.599 61.281 26.328 1 91.12 219 GLY A C 1
ATOM 1769 O O . GLY A 1 219 ? -1.104 61.438 27.453 1 91.12 219 GLY A O 1
ATOM 1770 N N . PHE A 1 220 ? -1.809 60.188 25.703 1 93.88 220 PHE A N 1
ATOM 1771 C CA . PHE A 1 220 ? -1.249 58.969 26.297 1 93.88 220 PHE A CA 1
ATOM 1772 C C . PHE A 1 220 ? 0.061 58.594 25.625 1 93.88 220 PHE A C 1
ATOM 1774 O O . PHE A 1 220 ? 0.262 58.875 24.438 1 93.88 220 PHE A O 1
ATOM 1781 N N . VAL A 1 221 ? 0.925 57.938 26.422 1 93.12 221 VAL A N 1
ATOM 1782 C CA . VAL A 1 221 ? 2.174 57.375 25.906 1 93.12 221 VAL A CA 1
ATOM 1783 C C . VAL A 1 221 ? 2.23 55.875 26.203 1 93.12 221 VAL A C 1
ATOM 1785 O O . VAL A 1 221 ? 2.025 55.469 27.328 1 93.12 221 VAL A O 1
ATOM 1788 N N . ILE A 1 222 ? 2.549 55.125 25.125 1 95.81 222 ILE A N 1
ATOM 1789 C CA . ILE A 1 222 ? 2.547 53.656 25.234 1 95.81 222 ILE A CA 1
ATOM 1790 C C . ILE A 1 222 ? 3.936 53.188 25.641 1 95.81 222 ILE A C 1
ATOM 1792 O O . ILE A 1 222 ? 4.941 53.625 25.094 1 95.81 222 ILE A O 1
ATOM 1796 N N . ASN A 1 223 ? 3.939 52.344 26.656 1 96.44 223 ASN A N 1
ATOM 1797 C CA . ASN A 1 223 ? 5.172 51.688 27.078 1 96.44 223 ASN A CA 1
ATOM 1798 C C . ASN A 1 223 ? 5.098 50.156 26.844 1 96.44 223 ASN A C 1
ATOM 1800 O O . ASN A 1 223 ? 4.129 49.531 27.25 1 96.44 223 ASN A O 1
ATOM 1804 N N . LEU A 1 224 ? 6.121 49.625 26.172 1 97.75 224 LEU A N 1
ATOM 1805 C CA . LEU A 1 224 ? 6.164 48.188 25.891 1 97.75 224 LEU A CA 1
ATOM 1806 C C . LEU A 1 224 ? 7.109 47.469 26.844 1 97.75 224 LEU A C 1
ATOM 1808 O O . LEU A 1 224 ? 8.172 48 27.188 1 97.75 224 LEU A O 1
ATOM 1812 N N . HIS A 1 225 ? 6.688 46.344 27.297 1 98.06 225 HIS A N 1
ATOM 1813 C CA . HIS A 1 225 ? 7.512 45.531 28.172 1 98.06 225 HIS A CA 1
ATOM 1814 C C . HIS A 1 225 ? 7.609 44.094 27.656 1 98.06 225 HIS A C 1
ATOM 1816 O O . HIS A 1 225 ? 6.742 43.25 27.938 1 98.06 225 HIS A O 1
ATOM 1822 N N . PHE A 1 226 ? 8.758 43.719 27.094 1 98.19 226 PHE A N 1
ATOM 1823 C CA . PHE A 1 226 ? 8.969 42.375 26.594 1 98.19 226 PHE A CA 1
ATOM 1824 C C . PHE A 1 226 ? 9.305 41.406 27.719 1 98.19 226 PHE A C 1
ATOM 1826 O O . PHE A 1 226 ? 10.062 41.75 28.641 1 98.19 226 PHE A O 1
ATOM 1833 N N . ASP A 1 227 ? 8.773 40.25 27.641 1 97.5 227 ASP A N 1
ATOM 1834 C CA . ASP A 1 227 ? 9.125 39.188 28.578 1 97.5 227 ASP A CA 1
ATOM 1835 C C . ASP A 1 227 ? 10.586 38.75 28.406 1 97.5 227 ASP A C 1
ATOM 1837 O O . ASP A 1 227 ? 11.172 38.969 27.344 1 97.5 227 ASP A O 1
ATOM 1841 N N . ASP A 1 228 ? 11.125 38.156 29.406 1 96.56 228 ASP A N 1
ATOM 1842 C CA . ASP A 1 228 ? 12.516 37.719 29.375 1 96.56 228 ASP A CA 1
ATOM 1843 C C . ASP A 1 228 ? 12.703 36.625 28.344 1 96.56 228 ASP A C 1
ATOM 1845 O O . ASP A 1 228 ? 13.773 36.5 27.734 1 96.56 228 ASP A O 1
ATOM 1849 N N . ASN A 1 229 ? 11.695 35.844 28.25 1 96.19 229 ASN A N 1
ATOM 1850 C CA . ASN A 1 229 ? 11.781 34.781 27.25 1 96.19 229 ASN A CA 1
ATOM 1851 C C . ASN A 1 229 ? 11.617 35.344 25.844 1 96.19 229 ASN A C 1
ATOM 1853 O O . ASN A 1 229 ? 10.508 35.688 25.422 1 96.19 229 ASN A O 1
ATOM 1857 N N . PHE A 1 230 ? 12.68 35.531 25.172 1 97.38 230 PHE A N 1
ATOM 1858 C CA . PHE A 1 230 ? 12.742 36.062 23.828 1 97.38 230 PHE A CA 1
ATOM 1859 C C . PHE A 1 230 ? 13.578 35.156 22.922 1 97.38 230 PHE A C 1
ATOM 1861 O O . PHE A 1 230 ? 14.742 34.906 23.219 1 97.38 230 PHE A O 1
ATOM 1868 N N . ASP A 1 231 ? 12.914 34.656 21.891 1 97.75 231 ASP A N 1
ATOM 1869 C CA . ASP A 1 231 ? 13.602 33.719 21.031 1 97.75 231 ASP A CA 1
ATOM 1870 C C . ASP A 1 231 ? 13.188 33.906 19.562 1 97.75 231 ASP A C 1
ATOM 1872 O O . ASP A 1 231 ? 12.242 33.25 19.109 1 97.75 231 ASP A O 1
ATOM 1876 N N . VAL A 1 232 ? 13.906 34.688 18.859 1 97.44 232 VAL A N 1
ATOM 1877 C CA . VAL A 1 232 ? 13.688 34.938 17.438 1 97.44 232 VAL A CA 1
ATOM 1878 C C . VAL A 1 232 ? 14.93 34.562 16.641 1 97.44 232 VAL A C 1
ATOM 1880 O O . VAL A 1 232 ? 16.047 34.875 17.047 1 97.44 232 VAL A O 1
ATOM 1883 N N . GLU A 1 233 ? 14.719 33.875 15.547 1 96 233 GLU A N 1
ATOM 1884 C CA . GLU A 1 233 ? 15.836 33.344 14.766 1 96 233 GLU A CA 1
ATOM 1885 C C . GLU A 1 233 ? 16.844 34.438 14.445 1 96 233 GLU A C 1
ATOM 1887 O O . GLU A 1 233 ? 16.484 35.562 14.039 1 96 233 GLU A O 1
ATOM 1892 N N . ASP A 1 234 ? 18.109 34.094 14.695 1 92.56 234 ASP A N 1
ATOM 1893 C CA . ASP A 1 234 ? 19.188 35.062 14.469 1 92.56 234 ASP A CA 1
ATOM 1894 C C . ASP A 1 234 ? 20.266 34.438 13.57 1 92.56 234 ASP A C 1
ATOM 1896 O O . ASP A 1 234 ? 20.156 33.281 13.141 1 92.56 234 ASP A O 1
ATOM 1900 N N . HIS A 1 235 ? 21.109 35.375 13.062 1 89.75 235 HIS A N 1
ATOM 1901 C CA . HIS A 1 235 ? 22.281 34.969 12.281 1 89.75 235 HIS A CA 1
ATOM 1902 C C . HIS A 1 235 ? 23.531 35.656 12.789 1 89.75 235 HIS A C 1
ATOM 1904 O O . HIS A 1 235 ? 23.516 36.875 13.062 1 89.75 235 HIS A O 1
ATOM 1910 N N . PRO A 1 236 ? 24.594 35 12.883 1 87.25 236 PRO A N 1
ATOM 1911 C CA . PRO A 1 236 ? 25.812 35.562 13.453 1 87.25 236 PRO A CA 1
ATOM 1912 C C . PRO A 1 236 ? 26.391 36.688 12.594 1 87.25 236 PRO A C 1
ATOM 1914 O O . PRO A 1 236 ? 26.922 37.656 13.125 1 87.25 236 PRO A O 1
ATOM 1917 N N . GLU A 1 237 ? 26.281 36.625 11.281 1 89.56 237 GLU A N 1
ATOM 1918 C CA . GLU A 1 237 ? 26.984 37.562 10.406 1 89.56 237 GLU A CA 1
ATOM 1919 C C . GLU A 1 237 ? 26.094 38.719 9.977 1 89.56 237 GLU A C 1
ATOM 1921 O O . GLU A 1 237 ? 26.578 39.812 9.711 1 89.56 237 GLU A O 1
ATOM 1926 N N . VAL A 1 238 ? 24.906 38.438 9.711 1 90.25 238 VAL A N 1
ATOM 1927 C CA . VAL A 1 238 ? 23.953 39.438 9.211 1 90.25 238 VAL A CA 1
ATOM 1928 C C . VAL A 1 238 ? 22.859 39.688 10.242 1 90.25 238 VAL A C 1
ATOM 1930 O O . VAL A 1 238 ? 22.328 38.719 10.82 1 90.25 238 VAL A O 1
ATOM 1933 N N . LYS A 1 239 ? 22.562 40.906 10.453 1 90.81 239 LYS A N 1
ATOM 1934 C CA . LYS A 1 239 ? 21.562 41.25 11.453 1 90.81 239 LYS A CA 1
ATOM 1935 C C . LYS A 1 239 ? 20.172 40.812 11.008 1 90.81 239 LYS A C 1
ATOM 1937 O O . LYS A 1 239 ? 19.609 41.344 10.055 1 90.81 239 LYS A O 1
ATOM 1942 N N . CYS A 1 240 ? 19.578 39.969 11.664 1 93.5 240 CYS A N 1
ATOM 1943 C CA . CYS A 1 240 ? 18.219 39.438 11.578 1 93.5 240 CYS A CA 1
ATOM 1944 C C . CYS A 1 240 ? 17.797 39.25 10.125 1 93.5 240 CYS A C 1
ATOM 1946 O O . CYS A 1 240 ? 16.766 39.75 9.703 1 93.5 240 CYS A O 1
ATOM 1948 N N . PRO A 1 241 ? 18.438 38.531 9.336 1 92.69 241 PRO A N 1
ATOM 1949 C CA . PRO A 1 241 ? 18.141 38.406 7.91 1 92.69 241 PRO A CA 1
ATOM 1950 C C . PRO A 1 241 ? 16.875 37.562 7.648 1 92.69 241 PRO A C 1
ATOM 1952 O O . PRO A 1 241 ? 16.266 37.688 6.582 1 92.69 241 PRO A O 1
ATOM 1955 N N . TYR A 1 242 ? 16.438 36.781 8.531 1 94.31 242 TYR A N 1
ATOM 1956 C CA . TYR A 1 242 ? 15.344 35.844 8.297 1 94.31 242 TYR A CA 1
ATOM 1957 C C . TYR A 1 242 ? 14.094 36.25 9.062 1 94.31 242 TYR A C 1
ATOM 1959 O O . TYR A 1 242 ? 13.211 36.906 8.508 1 94.31 242 TYR A O 1
ATOM 1967 N N . ASP A 1 243 ? 14.062 36 10.336 1 97.19 243 ASP A N 1
ATOM 1968 C CA . ASP A 1 243 ? 12.961 36.438 11.188 1 97.19 243 ASP A CA 1
ATOM 1969 C C . ASP A 1 243 ? 13.297 37.719 11.93 1 97.19 243 ASP A C 1
ATOM 1971 O O . ASP A 1 243 ? 14.445 37.938 12.32 1 97.19 243 ASP A O 1
ATOM 1975 N N . TYR A 1 244 ? 12.336 38.562 12.086 1 97.38 244 TYR A N 1
ATOM 1976 C CA . TYR A 1 244 ? 12.617 39.781 12.82 1 97.38 244 TYR A CA 1
ATOM 1977 C C . TYR A 1 244 ? 11.336 40.406 13.352 1 97.38 244 TYR A C 1
ATOM 1979 O O . TYR A 1 244 ? 10.242 40.125 12.836 1 97.38 244 TYR A O 1
ATOM 1987 N N . LEU A 1 245 ? 11.508 41.188 14.383 1 97.25 245 LEU A N 1
ATOM 1988 C CA . LEU A 1 245 ? 10.477 42 14.984 1 97.25 245 LEU A CA 1
ATOM 1989 C C . LEU A 1 245 ? 10.828 43.5 14.844 1 97.25 245 LEU A C 1
ATOM 1991 O O . LEU A 1 245 ? 11.961 43.906 15.133 1 97.25 245 LEU A O 1
ATOM 1995 N N . LYS A 1 246 ? 9.891 44.281 14.305 1 97 246 LYS A N 1
ATOM 1996 C CA . LYS A 1 246 ? 10.086 45.719 14.172 1 97 246 LYS A CA 1
ATOM 1997 C C . LYS A 1 246 ? 8.977 46.469 14.883 1 97 246 LYS A C 1
ATOM 1999 O O . LYS A 1 246 ? 7.809 46.094 14.836 1 97 246 LYS A O 1
ATOM 2004 N N . ILE A 1 247 ? 9.367 47.5 15.492 1 97.38 247 ILE A N 1
ATOM 2005 C CA . ILE A 1 247 ? 8.422 48.344 16.172 1 97.38 247 ILE A CA 1
ATOM 2006 C C . ILE A 1 247 ? 8.469 49.75 15.562 1 97.38 247 ILE A C 1
ATOM 2008 O O . ILE A 1 247 ? 9.531 50.375 15.516 1 97.38 247 ILE A O 1
ATOM 2012 N N . LYS A 1 248 ? 7.352 50.156 15.062 1 96.75 248 LYS A N 1
ATOM 2013 C CA . LYS A 1 248 ? 7.262 51.469 14.453 1 96.75 248 LYS A CA 1
ATOM 2014 C C . LYS A 1 248 ? 6.352 52.375 15.266 1 96.75 248 LYS A C 1
ATOM 2016 O O . LYS A 1 248 ? 5.223 52 15.602 1 96.75 248 LYS A O 1
ATOM 2021 N N . THR A 1 249 ? 6.93 53.438 15.555 1 93.06 249 THR A N 1
ATOM 2022 C CA . THR A 1 249 ? 6.156 54.469 16.203 1 93.06 249 THR A CA 1
ATOM 2023 C C . THR A 1 249 ? 6.059 55.719 15.32 1 93.06 249 THR A C 1
ATOM 2025 O O . THR A 1 249 ? 6.605 55.719 14.211 1 93.06 249 THR A O 1
ATOM 2028 N N . GLY A 1 250 ? 5.18 56.719 15.5 1 79.38 250 GLY A N 1
ATOM 2029 C CA . GLY A 1 250 ? 5.051 57.906 14.688 1 79.38 250 GLY A CA 1
ATOM 2030 C C . GLY A 1 250 ? 6.379 58.594 14.398 1 79.38 250 GLY A C 1
ATOM 2031 O O . GLY A 1 250 ? 6.613 59.031 13.273 1 79.38 250 GLY A O 1
ATOM 2032 N N . LYS A 1 251 ? 7.414 58.469 15.25 1 81.94 251 LYS A N 1
ATOM 2033 C CA . LYS A 1 251 ? 8.656 59.219 15.102 1 81.94 251 LYS A CA 1
ATOM 2034 C C . LYS A 1 251 ? 9.867 58.312 15.164 1 81.94 251 LYS A C 1
ATOM 2036 O O . LYS A 1 251 ? 10.93 58.625 14.633 1 81.94 251 LYS A O 1
ATOM 2041 N N . LYS A 1 252 ? 9.734 57.156 15.758 1 92.44 252 LYS A N 1
ATOM 2042 C CA . LYS A 1 252 ? 10.875 56.281 16.016 1 92.44 252 LYS A CA 1
ATOM 2043 C C . LYS A 1 252 ? 10.617 54.875 15.484 1 92.44 252 LYS A C 1
ATOM 2045 O O . LYS A 1 252 ? 9.461 54.469 15.289 1 92.44 252 LYS A O 1
ATOM 2050 N N . GLU A 1 253 ? 11.727 54.219 15.094 1 94.62 253 GLU A N 1
ATOM 2051 C CA . GLU A 1 253 ? 11.672 52.812 14.695 1 94.62 253 GLU A CA 1
ATOM 2052 C C . GLU A 1 253 ? 12.656 51.969 15.5 1 94.62 253 GLU A C 1
ATOM 2054 O O . GLU A 1 253 ? 13.805 52.375 15.695 1 94.62 253 GLU A O 1
ATOM 2059 N N . PHE A 1 254 ? 12.164 50.969 16.062 1 94.88 254 PHE A N 1
ATOM 2060 C CA . PHE A 1 254 ? 13 50.031 16.812 1 94.88 254 PHE A CA 1
ATOM 2061 C C . PHE A 1 254 ? 13.141 48.719 16.078 1 94.88 254 PHE A C 1
ATOM 2063 O O . PHE A 1 254 ? 12.148 48.094 15.672 1 94.88 254 PHE A O 1
ATOM 2070 N N . GLY A 1 255 ? 14.445 48.25 15.93 1 91.94 255 GLY A N 1
ATOM 2071 C CA . GLY A 1 255 ? 14.711 47 15.258 1 91.94 255 GLY A CA 1
ATOM 2072 C C . GLY A 1 255 ? 15.5 47.156 13.969 1 91.94 255 GLY A C 1
ATOM 2073 O O . GLY A 1 255 ? 16 48.219 13.672 1 91.94 255 GLY A O 1
ATOM 2074 N N . PRO A 1 256 ? 15.469 46.125 13.352 1 95.94 256 PRO A N 1
ATOM 2075 C CA . PRO A 1 256 ? 14.906 44.781 13.547 1 95.94 256 PRO A CA 1
ATOM 2076 C C . PRO A 1 256 ? 15.484 44.094 14.766 1 95.94 256 PRO A C 1
ATOM 2078 O O . PRO A 1 256 ? 16.688 44.219 15.055 1 95.94 256 PRO A O 1
ATOM 2081 N N . LEU A 1 257 ? 14.578 43.438 15.531 1 96.94 257 LEU A N 1
ATOM 2082 C CA . LEU A 1 257 ? 14.977 42.719 16.734 1 96.94 257 LEU A CA 1
ATOM 2083 C C . LEU A 1 257 ? 14.945 41.219 16.5 1 96.94 257 LEU A C 1
ATOM 2085 O O . LEU A 1 257 ? 13.992 40.688 15.914 1 96.94 257 LEU A O 1
ATOM 2089 N N . CYS A 1 258 ? 15.953 40.5 16.812 1 97.12 258 CYS A N 1
ATOM 2090 C CA . CYS A 1 258 ? 16.047 39.062 16.75 1 97.12 258 CYS A CA 1
ATOM 2091 C C . CYS A 1 258 ? 17.031 38.531 17.797 1 97.12 258 CYS A C 1
ATOM 2093 O O . CYS A 1 258 ? 17.547 39.312 18.609 1 97.12 258 CYS A O 1
ATOM 2095 N N . GLY A 1 259 ? 17.109 37.25 17.906 1 95.88 259 GLY A N 1
ATOM 2096 C CA . GLY A 1 259 ? 18.031 36.656 18.859 1 95.88 259 GLY A CA 1
ATOM 2097 C C . GLY A 1 259 ? 17.344 36.125 20.109 1 95.88 259 GLY A C 1
ATOM 2098 O O . GLY A 1 259 ? 16.156 35.844 20.094 1 95.88 259 GLY A O 1
ATOM 2099 N N . GLU A 1 260 ? 18.172 36 21.188 1 95.56 260 GLU A N 1
ATOM 2100 C CA . GLU A 1 260 ? 17.672 35.375 22.422 1 95.56 260 GLU A CA 1
ATOM 2101 C C . GLU A 1 260 ? 17.594 36.406 23.547 1 95.56 260 GLU A C 1
ATOM 2103 O O . GLU A 1 260 ? 17.062 36.125 24.625 1 95.56 260 GLU A O 1
ATOM 2108 N N . LYS A 1 261 ? 18.062 37.594 23.266 1 95 261 LYS A N 1
ATOM 2109 C CA . LYS A 1 261 ? 18.062 38.625 24.297 1 95 261 LYS A CA 1
ATOM 2110 C C . LYS A 1 261 ? 16.828 39.5 24.172 1 95 261 LYS A C 1
ATOM 2112 O O . LYS A 1 261 ? 16.594 40.125 23.141 1 95 261 LYS A O 1
ATOM 2117 N N . SER A 1 262 ? 16.109 39.594 25.203 1 97.12 262 SER A N 1
ATOM 2118 C CA . SER A 1 262 ? 14.898 40.406 25.25 1 97.12 262 SER A CA 1
ATOM 2119 C C . SER A 1 262 ? 15.234 41.906 25.203 1 97.12 262 SER A C 1
ATOM 2121 O O . SER A 1 262 ? 16.172 42.344 25.859 1 97.12 262 SER A O 1
ATOM 2123 N N . PRO A 1 263 ? 14.539 42.656 24.438 1 95.81 263 PRO A N 1
ATOM 2124 C CA . PRO A 1 263 ? 14.742 44.094 24.438 1 95.81 263 PRO A CA 1
ATOM 2125 C C . PRO A 1 263 ? 14.32 44.75 25.75 1 95.81 263 PRO A C 1
ATOM 2127 O O . PRO A 1 263 ? 14.672 45.906 26 1 95.81 263 PRO A O 1
ATOM 2130 N N . GLY A 1 264 ? 13.539 44 26.531 1 96.25 264 GLY A N 1
ATOM 2131 C CA . GLY A 1 264 ? 13.094 44.562 27.812 1 96.25 264 GLY A CA 1
ATOM 2132 C C . GLY A 1 264 ? 12.039 45.625 27.672 1 96.25 264 GLY A C 1
ATOM 2133 O O . GLY A 1 264 ? 11.031 45.438 26.984 1 96.25 264 GLY A O 1
ATOM 2134 N N . ARG A 1 265 ? 12.344 46.719 28.328 1 96.19 265 ARG A N 1
ATOM 2135 C CA . ARG A 1 265 ? 11.375 47.812 28.312 1 96.19 265 ARG A CA 1
ATOM 2136 C C . ARG A 1 265 ? 11.672 48.781 27.188 1 96.19 265 ARG A C 1
ATOM 2138 O O . ARG A 1 265 ? 12.828 49.156 26.969 1 96.19 265 ARG A O 1
ATOM 2145 N N . ILE A 1 266 ? 10.641 49.156 26.5 1 95.5 266 ILE A N 1
ATOM 2146 C CA . ILE A 1 266 ? 10.781 50.125 25.422 1 95.5 266 ILE A CA 1
ATOM 2147 C C . ILE A 1 266 ? 9.805 51.281 25.641 1 95.5 266 ILE A C 1
ATOM 2149 O O . ILE A 1 266 ? 8.586 51.062 25.609 1 95.5 266 ILE A O 1
ATOM 2153 N N . GLU A 1 267 ? 10.328 52.375 25.812 1 92.94 267 GLU A N 1
ATOM 2154 C CA . GLU A 1 267 ? 9.508 53.594 25.875 1 92.94 267 GLU A CA 1
ATOM 2155 C C . GLU A 1 267 ? 9.297 54.188 24.5 1 92.94 267 GLU A C 1
ATOM 2157 O O . GLU A 1 267 ? 10.227 54.75 23.906 1 92.94 267 GLU A O 1
ATOM 2162 N N . THR A 1 268 ? 8.141 54.188 23.984 1 94 268 THR A N 1
ATOM 2163 C CA . THR A 1 268 ? 7.883 54.562 22.594 1 94 268 THR A CA 1
ATOM 2164 C C . THR A 1 268 ? 7.727 56.062 22.438 1 94 268 THR A C 1
ATOM 2166 O O . THR A 1 268 ? 8.055 56.625 21.391 1 94 268 THR A O 1
ATOM 2169 N N . GLY A 1 269 ? 7.113 56.688 23.531 1 90 269 GLY A N 1
ATOM 2170 C CA . GLY A 1 269 ? 6.855 58.125 23.469 1 90 269 GLY A CA 1
ATOM 2171 C C . GLY A 1 269 ? 5.707 58.5 22.547 1 90 269 GLY A C 1
ATOM 2172 O O . GLY A 1 269 ? 5.602 59.625 22.109 1 90 269 GLY A O 1
ATOM 2173 N N . SER A 1 270 ? 4.98 57.531 22.188 1 93.75 270 SER A N 1
ATOM 2174 C CA . SER A 1 270 ? 3.895 57.75 21.234 1 93.75 270 SER A CA 1
ATOM 2175 C C . SER A 1 270 ? 2.605 57.094 21.703 1 93.75 270 SER A C 1
ATOM 2177 O O . SER A 1 270 ? 2.637 56.219 22.562 1 93.75 270 SER A O 1
ATOM 2179 N N . ASN A 1 271 ? 1.491 57.625 21.25 1 94.62 271 ASN A N 1
ATOM 2180 C CA . ASN A 1 271 ? 0.197 57.031 21.547 1 94.62 271 ASN A CA 1
ATOM 2181 C C . ASN A 1 271 ? -0.203 56 20.484 1 94.62 271 ASN A C 1
ATOM 2183 O O . ASN A 1 271 ? -1.294 55.438 20.531 1 94.62 271 ASN A O 1
ATOM 2187 N N . SER A 1 272 ? 0.658 55.875 19.516 1 95.94 272 SER A N 1
ATOM 2188 C CA . SER A 1 272 ? 0.419 54.906 18.422 1 95.94 272 SER A CA 1
ATOM 2189 C C . SER A 1 272 ? 1.663 54.094 18.125 1 95.94 272 SER A C 1
ATOM 2191 O O . SER A 1 272 ? 2.732 54.625 17.859 1 95.94 272 SER A O 1
ATOM 2193 N N . VAL A 1 273 ? 1.468 52.812 18.234 1 96.75 273 VAL A N 1
ATOM 2194 C CA . VAL A 1 273 ? 2.604 51.906 18.031 1 96.75 273 VAL A CA 1
ATOM 2195 C C . VAL A 1 273 ? 2.209 50.781 17.078 1 96.75 273 VAL A C 1
ATOM 2197 O O . VAL A 1 273 ? 1.104 50.25 17.156 1 96.75 273 VAL A O 1
ATOM 2200 N N . GLN A 1 274 ? 3.072 50.438 16.141 1 96.69 274 GLN A N 1
ATOM 2201 C CA . GLN A 1 274 ? 2.91 49.312 15.242 1 96.69 274 GLN A CA 1
ATOM 2202 C C . GLN A 1 274 ? 4.016 48.281 15.453 1 96.69 274 GLN A C 1
ATOM 2204 O O . GLN A 1 274 ? 5.199 48.625 15.438 1 96.69 274 GLN A O 1
ATOM 2209 N N . ILE A 1 275 ? 3.584 47.094 15.703 1 97.06 275 ILE A N 1
ATOM 2210 C CA . ILE A 1 275 ? 4.535 46 15.867 1 97.06 275 ILE A CA 1
ATOM 2211 C C . ILE A 1 275 ? 4.449 45.062 14.664 1 97.06 275 ILE A C 1
ATOM 2213 O O . ILE A 1 275 ? 3.387 44.5 14.367 1 97.06 275 ILE A O 1
ATOM 2217 N N . LEU A 1 276 ? 5.551 44.875 14 1 96.88 276 LEU A N 1
ATOM 2218 C CA . LEU A 1 276 ? 5.621 44 12.828 1 96.88 276 LEU A CA 1
ATOM 2219 C C . LEU A 1 276 ? 6.516 42.812 13.094 1 96.88 276 LEU A C 1
ATOM 2221 O O . LEU A 1 276 ? 7.684 42.969 13.453 1 96.88 276 LEU A O 1
ATOM 2225 N N . PHE A 1 277 ? 5.926 41.625 12.922 1 97.31 277 PHE A N 1
ATOM 2226 C CA . PHE A 1 277 ? 6.699 40.406 13.086 1 97.31 277 PHE A CA 1
ATOM 2227 C C . PHE A 1 277 ? 6.711 39.594 11.805 1 97.31 277 PHE A C 1
ATOM 2229 O O . PHE A 1 277 ? 5.656 39.312 11.242 1 97.31 277 PHE A O 1
ATOM 2236 N N . HIS A 1 278 ? 7.914 39.281 11.367 1 96.75 278 HIS A N 1
ATOM 2237 C CA . HIS A 1 278 ? 8.094 38.5 10.133 1 96.75 278 HIS A CA 1
ATOM 2238 C C . HIS A 1 278 ? 8.867 37.219 10.391 1 96.75 278 HIS A C 1
ATOM 2240 O O . HIS A 1 278 ? 9.898 37.25 11.078 1 96.75 278 HIS A O 1
ATOM 2246 N N . SER A 1 279 ? 8.32 36.125 9.883 1 96.31 279 SER A N 1
ATOM 2247 C CA . SER A 1 279 ? 9.031 34.875 9.93 1 96.31 279 SER A CA 1
ATOM 2248 C C . SER A 1 279 ? 9.203 34.281 8.531 1 96.31 279 SER A C 1
ATOM 2250 O O . SER A 1 279 ? 8.305 34.375 7.695 1 96.31 279 SER A O 1
ATOM 2252 N N . ASP A 1 280 ? 10.383 33.656 8.25 1 94.44 280 ASP A N 1
ATOM 2253 C CA . ASP A 1 280 ? 10.602 33 6.965 1 94.44 280 ASP A CA 1
ATOM 2254 C C . ASP A 1 280 ? 10.086 31.578 6.992 1 94.44 280 ASP A C 1
ATOM 2256 O O . ASP A 1 280 ? 9.234 31.219 7.816 1 94.44 280 ASP A O 1
ATOM 2260 N N . ASN A 1 281 ? 10.492 30.734 6.066 1 90.88 281 ASN A N 1
ATOM 2261 C CA . ASN A 1 281 ? 9.875 29.438 5.867 1 90.88 281 ASN A CA 1
ATOM 2262 C C . ASN A 1 281 ? 10.578 28.344 6.68 1 90.88 281 ASN A C 1
ATOM 2264 O O . ASN A 1 281 ? 10.344 27.156 6.473 1 90.88 281 ASN A O 1
ATOM 2268 N N . SER A 1 282 ? 11.445 28.75 7.605 1 88.25 282 SER A N 1
ATOM 2269 C CA . SER A 1 282 ? 12.188 27.75 8.367 1 88.25 282 SER A CA 1
ATOM 2270 C C . SER A 1 282 ? 12.375 28.188 9.812 1 88.25 282 SER A C 1
ATOM 2272 O O . SER A 1 282 ? 12.055 29.328 10.18 1 88.25 282 SER A O 1
ATOM 2274 N N . GLY A 1 283 ? 12.75 27.188 10.633 1 88.38 283 GLY A N 1
ATOM 2275 C CA . GLY A 1 283 ? 13.078 27.484 12.016 1 88.38 283 GLY A CA 1
ATOM 2276 C C . GLY A 1 283 ? 12 27.047 12.992 1 88.38 283 GLY A C 1
ATOM 2277 O O . GLY A 1 283 ? 10.859 26.797 12.594 1 88.38 283 GLY A O 1
ATOM 2278 N N . GLU A 1 284 ? 12.367 26.891 14.266 1 91.06 284 GLU A N 1
ATOM 2279 C CA . GLU A 1 284 ? 11.453 26.484 15.328 1 91.06 284 GLU A CA 1
ATOM 2280 C C . GLU A 1 284 ? 11.688 27.297 16.594 1 91.06 284 GLU A C 1
ATOM 2282 O O . GLU A 1 284 ? 11.719 26.734 17.703 1 91.06 284 GLU A O 1
ATOM 2287 N N . ASN A 1 285 ? 11.789 28.547 16.406 1 95.44 285 ASN A N 1
ATOM 2288 C CA . ASN A 1 285 ? 12.047 29.422 17.547 1 95.44 285 ASN A CA 1
ATOM 2289 C C . ASN A 1 285 ? 10.773 29.688 18.344 1 95.44 285 ASN A C 1
ATOM 2291 O O . ASN A 1 285 ? 9.688 29.781 17.766 1 95.44 285 ASN A O 1
ATOM 2295 N N . GLY A 1 286 ? 10.828 30.031 19.609 1 96 286 GLY A N 1
ATOM 2296 C CA . GLY A 1 286 ? 9.719 30.078 20.562 1 96 286 GLY A CA 1
ATOM 2297 C C . GLY A 1 286 ? 8.961 31.391 20.531 1 96 286 GLY A C 1
ATOM 2298 O O . GLY A 1 286 ? 7.855 31.484 21.062 1 96 286 GLY A O 1
ATOM 2299 N N . GLY A 1 287 ? 9.547 32.375 20.078 1 97.56 287 GLY A N 1
ATOM 2300 C CA . GLY A 1 287 ? 8.82 33.625 19.875 1 97.56 287 GLY A CA 1
ATOM 2301 C C . GLY A 1 287 ? 9.023 34.625 20.984 1 97.56 287 GLY A C 1
ATOM 2302 O O . GLY A 1 287 ? 10.117 34.75 21.547 1 97.56 287 GLY A O 1
ATOM 2303 N N . TRP A 1 288 ? 8.047 35.406 21.219 1 97.88 288 TRP A N 1
ATOM 2304 C CA . TRP A 1 288 ? 8.133 36.562 22.125 1 97.88 288 TRP A CA 1
ATOM 2305 C C . TRP A 1 288 ? 6.758 36.938 22.672 1 97.88 288 TRP A C 1
ATOM 2307 O O . TRP A 1 288 ? 5.734 36.531 22.109 1 97.88 288 TRP A O 1
ATOM 2317 N N . ARG A 1 289 ? 6.734 37.531 23.75 1 98.19 289 ARG A N 1
ATOM 2318 C CA . ARG A 1 289 ? 5.539 38.062 24.375 1 98.19 289 ARG A CA 1
ATOM 2319 C C . ARG A 1 289 ? 5.828 39.438 25.016 1 98.19 289 ARG A C 1
ATOM 2321 O O . ARG A 1 289 ? 6.914 39.656 25.562 1 98.19 289 ARG A O 1
ATOM 2328 N N . LEU A 1 290 ? 4.93 40.344 24.891 1 97.81 290 LEU A N 1
ATOM 2329 C CA . LEU A 1 290 ? 5.109 41.656 25.531 1 97.81 290 LEU A CA 1
ATOM 2330 C C . LEU A 1 290 ? 3.801 42.156 26.141 1 97.81 290 LEU A C 1
ATOM 2332 O O . LEU A 1 290 ? 2.719 41.75 25.703 1 97.81 290 LEU A O 1
ATOM 2336 N N . SER A 1 291 ? 3.941 42.812 27.109 1 98.19 291 SER A N 1
ATOM 2337 C CA . SER A 1 291 ? 2.832 43.562 27.688 1 98.19 291 SER A CA 1
ATOM 2338 C C . SER A 1 291 ? 3.018 45.062 27.484 1 98.19 291 SER A C 1
ATOM 2340 O O . SER A 1 291 ? 4.148 45.562 27.391 1 98.19 291 SER A O 1
ATOM 2342 N N . TYR A 1 292 ? 1.922 45.781 27.297 1 97.75 292 TYR A N 1
ATOM 2343 C CA . TYR A 1 292 ? 2.061 47.219 27.188 1 97.75 292 TYR A CA 1
ATOM 2344 C C . TYR A 1 292 ? 1.205 47.938 28.234 1 97.75 292 TYR A C 1
ATOM 2346 O O . TYR A 1 292 ? 0.189 47.406 28.672 1 97.75 292 TYR A O 1
ATOM 2354 N N . SER A 1 293 ? 1.697 49 28.641 1 96.56 293 SER A N 1
ATOM 2355 C CA . SER A 1 293 ? 1.007 49.906 29.547 1 96.56 293 SER A CA 1
ATOM 2356 C C . SER A 1 293 ? 1.035 51.344 29.031 1 96.56 293 SER A C 1
ATOM 2358 O O . SER A 1 293 ? 1.727 51.625 28.047 1 96.56 293 SER A O 1
ATOM 2360 N N . VAL A 1 294 ? 0.173 52.125 29.625 1 94.62 294 VAL A N 1
ATOM 2361 C CA . VAL A 1 294 ? 0.087 53.5 29.125 1 94.62 294 VAL A CA 1
ATOM 2362 C C . VAL A 1 294 ? 0.289 54.5 30.266 1 94.62 294 VAL A C 1
ATOM 2364 O O . VAL A 1 294 ? -0.079 54.219 31.406 1 94.62 294 VAL A O 1
ATOM 2367 N N . THR A 1 295 ? 0.964 55.531 29.984 1 91.62 295 THR A N 1
ATOM 2368 C CA . THR A 1 295 ? 1.111 56.656 30.891 1 91.62 295 THR A CA 1
ATOM 2369 C C . THR A 1 295 ? 0.572 57.938 30.266 1 91.62 295 THR A C 1
ATOM 2371 O O . THR A 1 295 ? 0.805 58.188 29.078 1 91.62 295 THR A O 1
ATOM 2374 N N . GLY A 1 296 ? -0.148 58.656 31 1 91.56 296 GLY A N 1
ATOM 2375 C CA . GLY A 1 296 ? -0.65 59.938 30.5 1 91.56 296 GLY A CA 1
ATOM 2376 C C . GLY A 1 296 ? 0.355 61.062 30.609 1 91.56 296 GLY A C 1
ATOM 2377 O O . GLY A 1 296 ? 1.25 61.031 31.453 1 91.56 296 GLY A O 1
ATOM 2378 N N . MET A 1 297 ? 0.122 62 29.75 1 90.19 297 MET A N 1
ATOM 2379 C CA . MET A 1 297 ? 0.95 63.219 29.859 1 90.19 297 MET A CA 1
ATOM 2380 C C . MET A 1 297 ? 0.779 63.875 31.219 1 90.19 297 MET A C 1
ATOM 2382 O O . MET A 1 297 ? -0.346 64.125 31.656 1 90.19 297 MET A O 1
ATOM 2386 N N . PRO A 1 298 ? 1.858 64.125 31.875 1 91.62 298 PRO A N 1
ATOM 2387 C CA . PRO A 1 298 ? 1.755 64.75 33.219 1 91.62 298 PRO A CA 1
ATOM 2388 C C . PRO A 1 298 ? 1.36 66.188 33.188 1 91.62 298 PRO A C 1
ATOM 2390 O O . PRO A 1 298 ? 1.771 66.938 32.312 1 91.62 298 PRO A O 1
ATOM 2393 N N . CYS A 1 299 ? 0.605 66.625 34.125 1 92.62 299 CYS A N 1
ATOM 2394 C CA . CYS A 1 299 ? 0.267 68 34.406 1 92.62 299 CYS A CA 1
ATOM 2395 C C . CYS A 1 299 ? 1.047 68.562 35.594 1 92.62 299 CYS A C 1
ATOM 2397 O O . CYS A 1 299 ? 1.486 67.812 36.438 1 92.62 299 CYS A O 1
ATOM 2399 N N . PRO A 1 300 ? 1.256 69.938 35.531 1 91.81 300 PRO A N 1
ATOM 2400 C CA . PRO A 1 300 ? 1.982 70.5 36.656 1 91.81 300 PRO A CA 1
ATOM 2401 C C . PRO A 1 300 ? 1.307 70.25 38 1 91.81 300 PRO A C 1
ATOM 2403 O O . PRO A 1 300 ? 0.077 70.125 38.094 1 91.81 300 PRO A O 1
ATOM 2406 N N . ASN A 1 301 ? 2.18 70.125 38.969 1 91.06 301 ASN A N 1
ATOM 2407 C CA . ASN A 1 301 ? 1.654 69.875 40.312 1 91.06 301 ASN A CA 1
ATOM 2408 C C . ASN A 1 301 ? 0.749 71 40.781 1 91.06 301 ASN A C 1
ATOM 2410 O O . ASN A 1 301 ? 1.005 72.188 40.469 1 91.06 301 ASN A O 1
ATOM 2414 N N . LEU A 1 302 ? -0.275 70.625 41.438 1 89.44 302 LEU A N 1
ATOM 2415 C CA . LEU A 1 302 ? -1.234 71.562 41.938 1 89.44 302 LEU A CA 1
ATOM 2416 C C . LEU A 1 302 ? -1.021 71.875 43.438 1 89.44 302 LEU A C 1
ATOM 2418 O O . LEU A 1 302 ? -0.658 70.938 44.188 1 89.44 302 LEU A O 1
ATOM 2422 N N . HIS A 1 303 ? -1.191 73.125 43.844 1 90.06 303 HIS A N 1
ATOM 2423 C CA . HIS A 1 303 ? -1.218 73.5 45.25 1 90.06 303 HIS A CA 1
ATOM 2424 C C . HIS A 1 303 ? -2.602 74 45.656 1 90.06 303 HIS A C 1
ATOM 2426 O O . HIS A 1 303 ? -3.229 74.812 44.938 1 90.06 303 HIS A O 1
ATOM 2432 N N . PRO A 1 304 ? -3 73.5 46.781 1 91.69 304 PRO A N 1
ATOM 2433 C CA . PRO A 1 304 ? -4.312 73.938 47.219 1 91.69 304 PRO A CA 1
ATOM 2434 C C . PRO A 1 304 ? -4.332 75.438 47.5 1 91.69 304 PRO A C 1
ATOM 2436 O O . PRO A 1 304 ? -3.32 76.062 47.906 1 91.69 304 PRO A O 1
ATOM 2439 N N . PRO A 1 305 ? -5.512 76.125 47.156 1 90.94 305 PRO A N 1
ATOM 2440 C CA . PRO A 1 305 ? -5.633 77.5 47.5 1 90.94 305 PRO A CA 1
ATOM 2441 C C . PRO A 1 305 ? -5.656 77.75 49 1 90.94 305 PRO A C 1
ATOM 2443 O O . PRO A 1 305 ? -5.887 76.812 49.781 1 90.94 305 PRO A O 1
ATOM 2446 N N . MET A 1 306 ? -5.32 79.062 49.281 1 91.25 306 MET A N 1
ATOM 2447 C CA . MET A 1 306 ? -5.445 79.438 50.688 1 91.25 306 MET A CA 1
ATOM 2448 C C . MET A 1 306 ? -6.867 79.188 51.188 1 91.25 306 MET A C 1
ATOM 2450 O O . MET A 1 306 ? -7.832 79.625 50.562 1 91.25 306 MET A O 1
ATOM 2454 N N . ASN A 1 307 ? -7.074 78.312 52.281 1 92.06 307 ASN A N 1
ATOM 2455 C CA . ASN A 1 307 ? -8.359 78 52.875 1 92.06 307 ASN A CA 1
ATOM 2456 C C . ASN A 1 307 ? -9.148 77 52 1 92.06 307 ASN A C 1
ATOM 2458 O O . ASN A 1 307 ? -10.375 77.125 51.875 1 92.06 307 ASN A O 1
ATOM 2462 N N . GLY A 1 308 ? -8.391 76.25 51.219 1 93.25 308 GLY A N 1
ATOM 2463 C CA . GLY A 1 308 ? -9.039 75.312 50.344 1 93.25 308 GLY A CA 1
ATOM 2464 C C . GLY A 1 308 ? -8.297 73.938 50.25 1 93.25 308 GLY A C 1
ATOM 2465 O O . GLY A 1 308 ? -7.262 73.812 50.906 1 93.25 308 GLY A O 1
ATOM 2466 N N . LYS A 1 309 ? -8.898 73 49.562 1 93.31 309 LYS A N 1
ATOM 2467 C CA . LYS A 1 309 ? -8.305 71.688 49.406 1 93.31 309 LYS A CA 1
ATOM 2468 C C . LYS A 1 309 ? -8.5 71.125 48 1 93.31 309 LYS A C 1
ATOM 2470 O O . LYS A 1 309 ? -9.398 71.562 47.281 1 93.31 309 LYS A O 1
ATOM 2475 N N . LEU A 1 310 ? -7.57 70.25 47.594 1 93.12 310 LEU A N 1
ATOM 2476 C CA . LEU A 1 310 ? -7.641 69.562 46.344 1 93.12 310 LEU A CA 1
ATOM 2477 C C . LEU A 1 310 ? -8.055 68.125 46.562 1 93.12 310 LEU A C 1
ATOM 2479 O O . LEU A 1 310 ? -7.523 67.438 47.438 1 93.12 310 LEU A O 1
ATOM 2483 N N . GLU A 1 311 ? -9.039 67.688 45.844 1 91.06 311 GLU A N 1
ATOM 2484 C CA . GLU A 1 311 ? -9.484 66.25 45.938 1 91.06 311 GLU A CA 1
ATOM 2485 C C . GLU A 1 311 ? -9.578 65.625 44.531 1 91.06 311 GLU A C 1
ATOM 2487 O O . GLU A 1 311 ? -10.266 66.188 43.656 1 91.06 311 GLU A O 1
ATOM 2492 N N . PRO A 1 312 ? -8.961 64.5 44.312 1 92.25 312 PRO A N 1
ATOM 2493 C CA . PRO A 1 312 ? -8.086 63.719 45.188 1 92.25 312 PRO A CA 1
ATOM 2494 C C . PRO A 1 312 ? -6.648 64.25 45.188 1 92.25 312 PRO A C 1
ATOM 2496 O O . PRO A 1 312 ? -6.148 64.688 44.156 1 92.25 312 PRO A O 1
ATOM 2499 N N . PRO A 1 313 ? -6.066 64.25 46.344 1 88.88 313 PRO A N 1
ATOM 2500 C CA . PRO A 1 313 ? -4.652 64.625 46.344 1 88.88 313 PRO A CA 1
ATOM 2501 C C . PRO A 1 313 ? -3.746 63.531 45.781 1 88.88 313 PRO A C 1
ATOM 2503 O O . PRO A 1 313 ? -3.879 62.375 46.125 1 88.88 313 PRO A O 1
ATOM 2506 N N . GLN A 1 314 ? -2.953 63.844 44.781 1 88.56 314 GLN A N 1
ATOM 2507 C CA . GLN A 1 314 ? -2.02 62.906 44.156 1 88.56 314 GLN A CA 1
ATOM 2508 C C . GLN A 1 314 ? -0.632 63.531 44.031 1 88.56 314 GLN A C 1
ATOM 2510 O O . GLN A 1 314 ? -0.492 64.75 44 1 88.56 314 GLN A O 1
ATOM 2515 N N . SER A 1 315 ? 0.311 62.656 44.062 1 88.12 315 SER A N 1
ATOM 2516 C CA . SER A 1 315 ? 1.672 63.156 43.844 1 88.12 315 SER A CA 1
ATOM 2517 C C . SER A 1 315 ? 1.886 63.625 42.438 1 88.12 315 SER A C 1
ATOM 2519 O O . SER A 1 315 ? 2.592 64.625 42.188 1 88.12 315 SER A O 1
ATOM 2521 N N . GLU A 1 316 ? 1.316 62.906 41.5 1 89.75 316 GLU A N 1
ATOM 2522 C CA . GLU A 1 316 ? 1.412 63.281 40.094 1 89.75 316 GLU A CA 1
ATOM 2523 C C . GLU A 1 316 ? 0.069 63.125 39.375 1 89.75 316 GLU A C 1
ATOM 2525 O O . GLU A 1 316 ? -0.642 62.156 39.594 1 89.75 316 GLU A O 1
ATOM 2530 N N . TYR A 1 317 ? -0.3 64.25 38.688 1 92.44 317 TYR A N 1
ATOM 2531 C CA . TYR A 1 317 ? -1.508 64.188 37.875 1 92.44 317 TYR A CA 1
ATOM 2532 C C . TYR A 1 317 ? -1.162 64.062 36.375 1 92.44 317 TYR A C 1
ATOM 2534 O O . TYR A 1 317 ? -0.201 64.625 35.906 1 92.44 317 TYR A O 1
ATOM 2542 N N . THR A 1 318 ? -1.89 63.156 35.812 1 92.19 318 THR A N 1
ATOM 2543 C CA . THR A 1 318 ? -1.624 62.906 34.406 1 92.19 318 THR A CA 1
ATOM 2544 C C . THR A 1 318 ? -2.891 63.125 33.562 1 92.19 318 THR A C 1
ATOM 2546 O O . THR A 1 318 ? -3.971 63.344 34.125 1 92.19 318 THR A O 1
ATOM 2549 N N . PHE A 1 319 ? -2.736 63.062 32.281 1 92.06 319 PHE A N 1
ATOM 2550 C CA . PHE A 1 319 ? -3.826 63.281 31.344 1 92.06 319 PHE A CA 1
ATOM 2551 C C . PHE A 1 319 ? -5.086 62.531 31.797 1 92.06 319 PHE A C 1
ATOM 2553 O O . PHE A 1 319 ? -5.031 61.375 32.125 1 92.06 319 PHE A O 1
ATOM 2560 N N . LYS A 1 320 ? -6.25 63.219 31.781 1 90.06 320 LYS A N 1
ATOM 2561 C CA . LYS A 1 320 ? -7.602 62.781 32.094 1 90.06 320 LYS A CA 1
ATOM 2562 C C . LYS A 1 320 ? -7.848 62.75 33.594 1 90.06 320 LYS A C 1
ATOM 2564 O O . LYS A 1 320 ? -8.977 62.5 34.031 1 90.06 320 LYS A O 1
ATOM 2569 N N . ASP A 1 321 ? -6.844 63 34.375 1 92.12 321 ASP A N 1
ATOM 2570 C CA . ASP A 1 321 ? -7.062 63.156 35.812 1 92.12 321 ASP A CA 1
ATOM 2571 C C . ASP A 1 321 ? -7.918 64.375 36.094 1 92.12 321 ASP A C 1
ATOM 2573 O O . ASP A 1 321 ? -7.77 65.438 35.438 1 92.12 321 ASP A O 1
ATOM 2577 N N . GLN A 1 322 ? -8.719 64.188 37 1 93.25 322 GLN A N 1
ATOM 2578 C CA . GLN A 1 322 ? -9.586 65.25 37.438 1 93.25 322 GLN A CA 1
ATOM 2579 C C . GLN A 1 322 ? -9.367 65.625 38.906 1 93.25 322 GLN A C 1
ATOM 2581 O O . GLN A 1 322 ? -9.133 64.688 39.719 1 93.25 322 GLN A O 1
ATOM 2586 N N . VAL A 1 323 ? -9.445 66.938 39.188 1 93.75 323 VAL A N 1
ATOM 2587 C CA . VAL A 1 323 ? -9.258 67.375 40.562 1 93.75 323 VAL A CA 1
ATOM 2588 C C . VAL A 1 323 ? -10.375 68.375 40.906 1 93.75 323 VAL A C 1
ATOM 2590 O O . VAL A 1 323 ? -10.781 69.188 40.094 1 93.75 323 VAL A O 1
ATOM 2593 N N . VAL A 1 324 ? -10.906 68.188 42.062 1 95.38 324 VAL A N 1
ATOM 2594 C CA . VAL A 1 324 ? -11.945 69.062 42.562 1 95.38 324 VAL A CA 1
ATOM 2595 C C . VAL A 1 324 ? -11.344 70 43.625 1 95.38 324 VAL A C 1
ATOM 2597 O O . VAL A 1 324 ? -10.695 69.562 44.562 1 95.38 324 VAL A O 1
ATOM 2600 N N . ILE A 1 325 ? -11.586 71.25 43.406 1 93.56 325 ILE A N 1
ATOM 2601 C CA . ILE A 1 325 ? -11.117 72.312 44.312 1 93.56 325 ILE A CA 1
ATOM 2602 C C . ILE A 1 325 ? -12.281 72.812 45.188 1 93.56 325 ILE A C 1
ATOM 2604 O O . ILE A 1 325 ? -13.328 73.188 44.656 1 93.56 325 ILE A O 1
ATOM 2608 N N . SER A 1 326 ? -12.07 72.625 46.344 1 93.94 326 SER A N 1
ATOM 2609 C CA . SER A 1 326 ? -13.078 73.125 47.281 1 93.94 326 SER A CA 1
ATOM 2610 C C . SER A 1 326 ? -12.445 73.938 48.375 1 93.94 326 SER A C 1
ATOM 2612 O O . SER A 1 326 ? -11.25 73.875 48.625 1 93.94 326 SER A O 1
ATOM 2614 N N . CYS A 1 327 ? -13.258 74.875 48.906 1 93.5 327 CYS A N 1
ATOM 2615 C CA . CYS A 1 327 ? -12.781 75.75 49.938 1 93.5 327 CYS A CA 1
ATOM 2616 C C . CYS A 1 327 ? -13.297 75.312 51.312 1 93.5 327 CYS A C 1
ATOM 2618 O O . CYS A 1 327 ? -14.281 74.562 51.406 1 93.5 327 CYS A O 1
ATOM 2620 N N . ASN A 1 328 ? -12.508 75.75 52.406 1 92.12 328 ASN A N 1
ATOM 2621 C CA . ASN A 1 328 ? -12.906 75.438 53.781 1 92.12 328 ASN A CA 1
ATOM 2622 C C . ASN A 1 328 ? -14.234 76.125 54.125 1 92.12 328 ASN A C 1
ATOM 2624 O O . ASN A 1 328 ? -14.695 77 53.406 1 92.12 328 ASN A O 1
ATOM 2628 N N . GLN A 1 329 ? -14.797 75.562 55.25 1 89.69 329 GLN A N 1
ATOM 2629 C CA . GLN A 1 329 ? -16.047 76.125 55.688 1 89.69 329 GLN A CA 1
ATOM 2630 C C . GLN A 1 329 ? -15.891 77.688 55.875 1 89.69 329 GLN A C 1
ATOM 2632 O O . GLN A 1 329 ? -14.906 78.125 56.438 1 89.69 329 GLN A O 1
ATOM 2637 N N . GLY A 1 330 ? -16.734 78.438 55.438 1 89.19 330 GLY A N 1
ATOM 2638 C CA . GLY A 1 330 ? -16.703 79.938 55.531 1 89.19 330 GLY A CA 1
ATOM 2639 C C . GLY A 1 330 ? -16.125 80.562 54.281 1 89.19 330 GLY A C 1
ATOM 2640 O O . GLY A 1 330 ? -16.125 81.812 54.156 1 89.19 330 GLY A O 1
ATOM 2641 N N . TYR A 1 331 ? -15.609 79.75 53.5 1 91.81 331 TYR A N 1
ATOM 2642 C CA . TYR A 1 331 ? -15.016 80.25 52.25 1 91.81 331 TYR A CA 1
ATOM 2643 C C . TYR A 1 331 ? -15.688 79.625 51.031 1 91.81 331 TYR A C 1
ATOM 2645 O O . TYR A 1 331 ? -16.25 78.5 51.125 1 91.81 331 TYR A O 1
ATOM 2653 N N . ARG A 1 332 ? -15.789 80.312 49.906 1 91.75 332 ARG A N 1
ATOM 2654 C CA . ARG A 1 332 ? -16.328 79.812 48.625 1 91.75 332 ARG A CA 1
ATOM 2655 C C . ARG A 1 332 ? -15.367 80.062 47.469 1 91.75 332 ARG A C 1
ATOM 2657 O O . ARG A 1 332 ? -14.602 81 47.5 1 91.75 332 ARG A O 1
ATOM 2664 N N . VAL A 1 333 ? -15.43 79.188 46.531 1 90.62 333 VAL A N 1
ATOM 2665 C CA . VAL A 1 333 ? -14.57 79.312 45.344 1 90.62 333 VAL A CA 1
ATOM 2666 C C . VAL A 1 333 ? -15.047 80.438 44.469 1 90.62 333 VAL A C 1
ATOM 2668 O O . VAL A 1 333 ? -16.234 80.5 44.125 1 90.62 333 VAL A O 1
ATOM 2671 N N . LEU A 1 334 ? -14.148 81.375 44.219 1 87.75 334 LEU A N 1
ATOM 2672 C CA . LEU A 1 334 ? -14.508 82.5 43.344 1 87.75 334 LEU A CA 1
ATOM 2673 C C . LEU A 1 334 ? -13.898 82.312 41.969 1 87.75 334 LEU A C 1
ATOM 2675 O O . LEU A 1 334 ? -12.672 82.375 41.812 1 87.75 334 LEU A O 1
ATOM 2679 N N . LYS A 1 335 ? -14.75 82 40.938 1 84.25 335 LYS A N 1
ATOM 2680 C CA . LYS A 1 335 ? -14.305 81.938 39.531 1 84.25 335 LYS A CA 1
ATOM 2681 C C . LYS A 1 335 ? -15.078 82.938 38.688 1 84.25 335 LYS A C 1
ATOM 2683 O O . LYS A 1 335 ? -16.312 82.875 38.594 1 84.25 335 LYS A O 1
ATOM 2688 N N . ASP A 1 336 ? -14.375 83.812 37.969 1 84.75 336 ASP A N 1
ATOM 2689 C CA . ASP A 1 336 ? -14.969 84.812 37.094 1 84.75 336 ASP A CA 1
ATOM 2690 C C . ASP A 1 336 ? -16.062 85.562 37.844 1 84.75 336 ASP A C 1
ATOM 2692 O O . ASP A 1 336 ? -17.156 85.812 37.312 1 84.75 336 ASP A O 1
ATOM 2696 N N . ASN A 1 337 ? -15.922 85.875 39.094 1 83.12 337 ASN A N 1
ATOM 2697 C CA . ASN A 1 337 ? -16.797 86.688 39.938 1 83.12 337 ASN A CA 1
ATOM 2698 C C . ASN A 1 337 ? -18.062 85.875 40.312 1 83.12 337 ASN A C 1
ATOM 2700 O O . ASN A 1 337 ? -19.062 86.5 40.656 1 83.12 337 ASN A O 1
ATOM 2704 N N . VAL A 1 338 ? -18.062 84.75 40.062 1 87.38 338 VAL A N 1
ATOM 2705 C CA . VAL A 1 338 ? -19.188 83.875 40.5 1 87.38 338 VAL A CA 1
ATOM 2706 C C . VAL A 1 338 ? -18.734 82.938 41.594 1 87.38 338 VAL A C 1
ATOM 2708 O O . VAL A 1 338 ? -17.719 82.25 41.469 1 87.38 338 VAL A O 1
ATOM 2711 N N . GLU A 1 339 ? -19.469 83 42.75 1 86.69 339 GLU A N 1
ATOM 2712 C CA . GLU A 1 339 ? -19.172 82.125 43.844 1 86.69 339 GLU A CA 1
ATOM 2713 C C . GLU A 1 339 ? -19.719 80.75 43.594 1 86.69 339 GLU A C 1
ATOM 2715 O O . GLU A 1 339 ? -20.859 80.562 43.156 1 86.69 339 GLU A O 1
ATOM 2720 N N . MET A 1 340 ? -18.844 79.75 43.781 1 88.62 340 MET A N 1
ATOM 2721 C CA . MET A 1 340 ? -19.25 78.375 43.625 1 88.62 340 MET A CA 1
ATOM 2722 C C . MET A 1 340 ? -18.734 77.5 44.781 1 88.62 340 MET A C 1
ATOM 2724 O O . MET A 1 340 ? -17.797 77.875 45.469 1 88.62 340 MET A O 1
ATOM 2728 N N . GLU A 1 341 ? -19.453 76.375 45.031 1 88.56 341 GLU A N 1
ATOM 2729 C CA . GLU A 1 341 ? -19.078 75.438 46.094 1 88.56 341 GLU A CA 1
ATOM 2730 C C . GLU A 1 341 ? -17.781 74.688 45.781 1 88.56 341 GLU A C 1
ATOM 2732 O O . GLU A 1 341 ? -16.938 74.5 46.656 1 88.56 341 GLU A O 1
ATOM 2737 N N . SER A 1 342 ? -17.641 74.25 44.625 1 93.06 342 SER A N 1
ATOM 2738 C CA . SER A 1 342 ? -16.438 73.562 44.188 1 93.06 342 SER A CA 1
ATOM 2739 C C . SER A 1 342 ? -16.203 73.688 42.688 1 93.06 342 SER A C 1
ATOM 2741 O O . SER A 1 342 ? -17.109 74.125 41.969 1 93.06 342 SER A O 1
ATOM 2743 N N . LEU A 1 343 ? -14.977 73.625 42.344 1 93.56 343 LEU A N 1
ATOM 2744 C CA . LEU A 1 343 ? -14.594 73.688 40.938 1 93.56 343 LEU A CA 1
ATOM 2745 C C . LEU A 1 343 ? -13.797 72.438 40.531 1 93.56 343 LEU A C 1
ATOM 2747 O O . LEU A 1 343 ? -12.859 72.062 41.219 1 93.56 343 LEU A O 1
ATOM 2751 N N . GLN A 1 344 ? -14.227 71.875 39.469 1 94.81 344 GLN A N 1
ATOM 2752 C CA . GLN A 1 344 ? -13.523 70.688 38.938 1 94.81 344 GLN A CA 1
ATOM 2753 C C . GLN A 1 344 ? -12.648 71.062 37.75 1 94.81 344 GLN A C 1
ATOM 2755 O O . GLN A 1 344 ? -13.117 71.688 36.781 1 94.81 344 GLN A O 1
ATOM 2760 N N . ILE A 1 345 ? -11.367 70.688 37.875 1 94.5 345 ILE A N 1
ATOM 2761 C CA . ILE A 1 345 ? -10.469 70.938 36.75 1 94.5 345 ILE A CA 1
ATOM 2762 C C . ILE A 1 345 ? -9.922 69.562 36.25 1 94.5 345 ILE A C 1
ATOM 2764 O O . ILE A 1 345 ? -9.984 68.562 36.938 1 94.5 345 ILE A O 1
ATOM 2768 N N . GLU A 1 346 ? -9.5 69.562 34.969 1 94.69 346 GLU A N 1
ATOM 2769 C CA . GLU A 1 346 ? -9.008 68.312 34.344 1 94.69 346 GLU A CA 1
ATOM 2770 C C . GLU A 1 346 ? -7.664 68.562 33.656 1 94.69 346 GLU A C 1
ATOM 2772 O O . GLU A 1 346 ? -7.426 69.625 33.094 1 94.69 346 GLU A O 1
ATOM 2777 N N . CYS A 1 347 ? -6.844 67.5 33.875 1 94 347 CYS A N 1
ATOM 2778 C CA . CYS A 1 347 ? -5.574 67.562 33.156 1 94 347 CYS A CA 1
ATOM 2779 C C . CYS A 1 347 ? -5.777 67.25 31.672 1 94 347 CYS A C 1
ATOM 2781 O O . CYS A 1 347 ? -6.258 66.188 31.297 1 94 347 CYS A O 1
ATOM 2783 N N . ARG A 1 348 ? -5.336 68.125 30.812 1 93 348 ARG A N 1
ATOM 2784 C CA . ARG A 1 348 ? -5.586 68 29.375 1 93 348 ARG A CA 1
ATOM 2785 C C . ARG A 1 348 ? -4.449 67.312 28.688 1 93 348 ARG A C 1
ATOM 2787 O O . ARG A 1 348 ? -3.422 67 29.297 1 93 348 ARG A O 1
ATOM 2794 N N . LYS A 1 349 ? -4.617 67 27.438 1 91.75 349 LYS A N 1
ATOM 2795 C CA . LYS A 1 349 ? -3.686 66.188 26.656 1 91.75 349 LYS A CA 1
ATOM 2796 C C . LYS A 1 349 ? -2.375 66.875 26.422 1 91.75 349 LYS A C 1
ATOM 2798 O O . LYS A 1 349 ? -1.337 66.25 26.188 1 91.75 349 LYS A O 1
ATOM 2803 N N . ASP A 1 350 ? -2.441 68.188 26.531 1 90 350 ASP A N 1
ATOM 2804 C CA . ASP A 1 350 ? -1.246 69 26.266 1 90 350 ASP A CA 1
ATOM 2805 C C . ASP A 1 350 ? -0.452 69.188 27.547 1 90 350 ASP A C 1
ATOM 2807 O O . ASP A 1 350 ? 0.548 69.938 27.531 1 90 350 ASP A O 1
ATOM 2811 N N . GLY A 1 351 ? -0.958 68.688 28.578 1 90.12 351 GLY A N 1
ATOM 2812 C CA . GLY A 1 351 ? -0.244 68.812 29.844 1 90.12 351 GLY A CA 1
ATOM 2813 C C . GLY A 1 351 ? -0.623 70.062 30.594 1 90.12 351 GLY A C 1
ATOM 2814 O O . GLY A 1 351 ? 0.131 70.562 31.453 1 90.12 351 GLY A O 1
ATOM 2815 N N . THR A 1 352 ? -1.702 70.625 30.219 1 93.12 352 THR A N 1
ATOM 2816 C CA . THR A 1 352 ? -2.178 71.812 30.922 1 93.12 352 THR A CA 1
ATOM 2817 C C . THR A 1 352 ? -3.5 71.562 31.625 1 93.12 352 THR A C 1
ATOM 2819 O O . THR A 1 352 ? -4.211 70.562 31.266 1 93.12 352 THR A O 1
ATOM 2822 N N . TRP A 1 353 ? -3.639 72.375 32.656 1 93.94 353 TRP A N 1
ATOM 2823 C CA . TRP A 1 353 ? -4.902 72.25 33.375 1 93.94 353 TRP A CA 1
ATOM 2824 C C . TRP A 1 353 ? -6.012 73.062 32.688 1 93.94 353 TRP A C 1
ATOM 2826 O O . TRP A 1 353 ? -5.75 74.062 32.062 1 93.94 353 TRP A O 1
ATOM 2836 N N . SER A 1 354 ? -7.199 72.5 32.75 1 93.75 354 SER A N 1
ATOM 2837 C CA . SER A 1 354 ? -8.344 73.125 32.125 1 93.75 354 SER A CA 1
ATOM 2838 C C . SER A 1 354 ? -8.578 74.562 32.688 1 93.75 354 SER A C 1
ATOM 2840 O O . SER A 1 354 ? -9.133 75.438 32.031 1 93.75 354 SER A O 1
ATOM 2842 N N . ASN A 1 355 ? -8.266 74.625 33.969 1 91.88 355 ASN A N 1
ATOM 2843 C CA . ASN A 1 355 ? -8.406 75.938 34.656 1 91.88 355 ASN A CA 1
ATOM 2844 C C . ASN A 1 355 ? -7.359 76.125 35.75 1 91.88 355 ASN A C 1
ATOM 2846 O O . ASN A 1 355 ? -6.816 75.125 36.25 1 91.88 355 ASN A O 1
ATOM 2850 N N . GLN A 1 356 ? -7.133 77.438 36.031 1 89.69 356 GLN A N 1
ATOM 2851 C CA . GLN A 1 356 ? -6.27 77.75 37.188 1 89.69 356 GLN A CA 1
ATOM 2852 C C . GLN A 1 356 ? -7.008 77.562 38.5 1 89.69 356 GLN A C 1
ATOM 2854 O O . GLN A 1 356 ? -8.242 77.562 38.531 1 89.69 356 GLN A O 1
ATOM 2859 N N . ILE A 1 357 ? -6.18 77.312 39.5 1 91.06 357 ILE A N 1
ATOM 2860 C CA . ILE A 1 357 ? -6.773 77.188 40.812 1 91.06 357 ILE A CA 1
ATOM 2861 C C . ILE A 1 357 ? -7.355 78.562 41.281 1 91.06 357 ILE A C 1
ATOM 2863 O O . ILE A 1 357 ? -6.629 79.5 41.406 1 91.06 357 ILE A O 1
ATOM 2867 N N . PRO A 1 358 ? -8.633 78.562 41.531 1 89.94 358 PRO A N 1
ATOM 2868 C CA . PRO A 1 358 ? -9.25 79.812 41.969 1 89.94 358 PRO A CA 1
ATOM 2869 C C . PRO A 1 358 ? -9 80.125 43.469 1 89.94 358 PRO A C 1
ATOM 2871 O O . PRO A 1 358 ? -8.766 79.188 44.25 1 89.94 358 PRO A O 1
ATOM 2874 N N . PRO A 1 359 ? -9.031 81.375 43.812 1 89.69 359 PRO A N 1
ATOM 2875 C CA . PRO A 1 359 ? -8.891 81.688 45.25 1 89.69 359 PRO A CA 1
ATOM 2876 C C . PRO A 1 359 ? -10.164 81.438 46.031 1 89.69 359 PRO A C 1
ATOM 2878 O O . PRO A 1 359 ? -11.258 81.375 45.469 1 89.69 359 PRO A O 1
ATOM 2881 N N . CYS A 1 360 ? -9.93 81.125 47.219 1 92.56 360 CYS A N 1
ATOM 2882 C CA . CYS A 1 360 ? -11.047 81 48.156 1 92.56 360 CYS A CA 1
ATOM 2883 C C . CYS A 1 360 ? -11.328 82.375 48.781 1 92.56 360 CYS A C 1
ATOM 2885 O O . CYS A 1 360 ? -10.453 82.938 49.438 1 92.56 360 CYS A O 1
ATOM 2887 N N . GLN A 1 361 ? -12.555 82.812 48.594 1 90.19 361 GLN A N 1
ATOM 2888 C CA . GLN A 1 361 ? -12.945 84.062 49.188 1 90.19 361 GLN A CA 1
ATOM 2889 C C . GLN A 1 361 ? -13.938 83.875 50.312 1 90.19 361 GLN A C 1
ATOM 2891 O O . GLN A 1 361 ? -14.82 83.062 50.25 1 90.19 361 GLN A O 1
ATOM 2896 N N . LYS A 1 362 ? -13.758 84.75 51.344 1 87.94 362 LYS A N 1
ATOM 2897 C CA . LYS A 1 362 ? -14.648 84.688 52.5 1 87.94 362 LYS A CA 1
ATOM 2898 C C . LYS A 1 362 ? -16.062 85.125 52.125 1 87.94 362 LYS A C 1
ATOM 2900 O O . LYS A 1 362 ? -16.25 86.062 51.375 1 87.94 362 LYS A O 1
ATOM 2905 N N . THR A 1 363 ? -16.938 84.312 52.438 1 77.94 363 THR A N 1
ATOM 2906 C CA . THR A 1 363 ? -18.328 84.688 52.156 1 77.94 363 THR A CA 1
ATOM 2907 C C . THR A 1 363 ? -18.766 85.875 52.938 1 77.94 363 THR A C 1
ATOM 2909 O O . THR A 1 363 ? -18.344 86.062 54.094 1 77.94 363 THR A O 1
ATOM 2912 N N . GLU A 1 364 ? -19.234 87.062 52.312 1 63.44 364 GLU A N 1
ATOM 2913 C CA . GLU A 1 364 ? -19.781 88.25 52.969 1 63.44 364 GLU A CA 1
ATOM 2914 C C . GLU A 1 364 ? -20.734 87.812 54.094 1 63.44 364 GLU A C 1
ATOM 2916 O O . GLU A 1 364 ? -21.031 88.625 54.969 1 63.44 364 GLU A O 1
ATOM 2921 N N . LYS A 1 365 ? -21.547 87 54.125 1 58.12 365 LYS A N 1
ATOM 2922 C CA . LYS A 1 365 ? -22.469 86.812 55.25 1 58.12 365 LYS A CA 1
ATOM 2923 C C . LYS A 1 365 ? -21.734 86.625 56.562 1 58.12 365 LYS A C 1
ATOM 2925 O O . LYS A 1 365 ? -22.234 87.062 57.625 1 58.12 365 LYS A O 1
ATOM 2930 N N . ASP A 1 366 ? -20.562 86 56.625 1 48.72 366 ASP A N 1
ATOM 2931 C CA . ASP A 1 366 ? -19.844 85.875 57.875 1 48.72 366 ASP A CA 1
ATOM 2932 C C . ASP A 1 366 ? -18.953 87.062 58.125 1 48.72 366 ASP A C 1
ATOM 2934 O O . ASP A 1 366 ? -18.25 87.125 59.125 1 48.72 366 ASP A O 1
ATOM 2938 N N . SER A 1 367 ? -18.578 87.938 57.188 1 48.47 367 SER A N 1
ATOM 2939 C CA . SER A 1 367 ? -17.875 89.188 57.531 1 48.47 367 SER A CA 1
ATOM 2940 C C . SER A 1 367 ? -18.734 90.062 58.406 1 48.47 367 SER A C 1
ATOM 2942 O O . SER A 1 367 ? -18.281 91.125 58.875 1 48.47 367 SER A O 1
ATOM 2944 N N . ARG A 1 368 ? -20.016 90.25 58.312 1 49.38 368 ARG A N 1
ATOM 2945 C CA . ARG A 1 368 ? -20.797 91.062 59.188 1 49.38 368 ARG A CA 1
ATOM 2946 C C . ARG A 1 368 ? -20.797 90.562 60.625 1 49.38 368 ARG A C 1
ATOM 2948 O O . ARG A 1 368 ? -21.312 91.188 61.531 1 49.38 368 ARG A O 1
ATOM 2955 N N . MET A 1 369 ? -20.578 89.188 60.781 1 41.53 369 MET A N 1
ATOM 2956 C CA . MET A 1 369 ? -20.672 88.812 62.188 1 41.53 369 MET A CA 1
ATOM 2957 C C . MET A 1 369 ? -19.344 89.062 62.906 1 41.53 369 MET A C 1
ATOM 2959 O O . MET A 1 369 ? -19.234 88.875 64.125 1 41.53 369 MET A O 1
ATOM 2963 N N . SER A 1 370 ? -18.188 89.375 62.156 1 35.03 370 SER A N 1
ATOM 2964 C CA . SER A 1 370 ? -17.156 89.875 63.062 1 35.03 370 SER A CA 1
ATOM 2965 C C . SER A 1 370 ? -17.281 91.375 63.281 1 35.03 370 SER A C 1
ATOM 2967 O O . SER A 1 370 ? -17.625 92.125 62.344 1 35.03 370 SER A O 1
ATOM 2969 N N . MET B 1 1 ? -69.938 38.281 1.211 1 27.5 1 MET B N 1
ATOM 2970 C CA . MET B 1 1 ? -68.75 38.344 2.023 1 27.5 1 MET B CA 1
ATOM 2971 C C . MET B 1 1 ? -67.688 37.281 1.58 1 27.5 1 MET B C 1
ATOM 2973 O O . MET B 1 1 ? -67.875 36.094 1.844 1 27.5 1 MET B O 1
ATOM 2977 N N . ARG B 1 2 ? -67.125 37.438 0.307 1 38.03 2 ARG B N 1
ATOM 2978 C CA . ARG B 1 2 ? -66.125 36.625 -0.366 1 38.03 2 ARG B CA 1
ATOM 2979 C C . ARG B 1 2 ? -64.812 36.625 0.405 1 38.03 2 ARG B C 1
ATOM 2981 O O . ARG B 1 2 ? -64.188 37.656 0.585 1 38.03 2 ARG B O 1
ATOM 2988 N N . ILE B 1 3 ? -64.75 35.75 1.368 1 41.28 3 ILE B N 1
ATOM 2989 C CA . ILE B 1 3 ? -63.531 35.625 2.186 1 41.28 3 ILE B CA 1
ATOM 2990 C C . ILE B 1 3 ? -62.344 35.25 1.299 1 41.28 3 ILE B C 1
ATOM 2992 O O . ILE B 1 3 ? -62.375 34.281 0.56 1 41.28 3 ILE 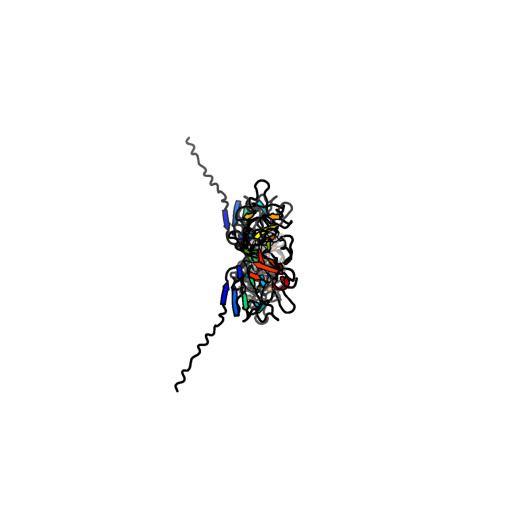B O 1
ATOM 2996 N N . PRO B 1 4 ? -61.469 36.219 0.993 1 48.12 4 PRO B N 1
ATOM 2997 C CA . PRO B 1 4 ? -60.25 35.875 0.246 1 48.12 4 PRO B CA 1
ATOM 2998 C C . PRO B 1 4 ? -59.406 34.812 0.967 1 48.12 4 PRO B C 1
ATOM 3000 O O . PRO B 1 4 ? -59.188 34.906 2.176 1 48.12 4 PRO B O 1
ATOM 3003 N N . LEU B 1 5 ? -59.469 33.531 0.545 1 44.09 5 LEU B N 1
ATOM 3004 C CA . LEU B 1 5 ? -58.562 32.438 0.981 1 44.09 5 LEU B CA 1
ATOM 3005 C C . LEU B 1 5 ? -57.125 32.812 0.756 1 44.09 5 LEU B C 1
ATOM 3007 O O . LEU B 1 5 ? -56.688 33 -0.385 1 44.09 5 LEU B O 1
ATOM 3011 N N . LEU B 1 6 ? -56.5 33.531 1.644 1 42.31 6 LEU B N 1
ATOM 3012 C CA . LEU B 1 6 ? -55.062 33.719 1.626 1 42.31 6 LEU B CA 1
ATOM 3013 C C . LEU B 1 6 ? -54.344 32.375 1.661 1 42.31 6 LEU B C 1
ATOM 3015 O O . LEU B 1 6 ? -54.531 31.594 2.586 1 42.31 6 LEU B O 1
ATOM 3019 N N . PHE B 1 7 ? -54 31.812 0.479 1 45.69 7 PHE B N 1
ATOM 3020 C CA . PHE B 1 7 ? -53.062 30.703 0.341 1 45.69 7 PHE B CA 1
ATOM 3021 C C . PHE B 1 7 ? -51.719 31.031 0.966 1 45.69 7 PHE B C 1
ATOM 3023 O O . PHE B 1 7 ? -51 31.906 0.477 1 45.69 7 PHE B O 1
ATOM 3030 N N . SER B 1 8 ? -51.531 30.797 2.227 1 43.44 8 SER B N 1
ATOM 3031 C CA . SER B 1 8 ? -50.188 30.797 2.832 1 43.44 8 SER B CA 1
ATOM 3032 C C . SER B 1 8 ? -49.281 29.812 2.133 1 43.44 8 SER B C 1
ATOM 3034 O O . SER B 1 8 ? -49.5 28.594 2.152 1 43.44 8 SER B O 1
ATOM 3036 N N . ILE B 1 9 ? -48.562 30.234 1.16 1 42.38 9 ILE B N 1
ATOM 3037 C CA . ILE B 1 9 ? -47.406 29.484 0.653 1 42.38 9 ILE B CA 1
ATOM 3038 C C . ILE B 1 9 ? -46.406 29.25 1.779 1 42.38 9 ILE B C 1
ATOM 3040 O O . ILE B 1 9 ? -45.781 30.188 2.273 1 42.38 9 ILE B O 1
ATOM 3044 N N . CYS B 1 10 ? -46.594 28.25 2.611 1 40.91 10 CYS B N 1
ATOM 3045 C CA . CYS B 1 10 ? -45.5 27.766 3.467 1 40.91 10 CYS B CA 1
ATOM 3046 C C . CYS B 1 10 ? -44.25 27.453 2.648 1 40.91 10 CYS B C 1
ATOM 3048 O O . CYS B 1 10 ? -44.281 26.547 1.81 1 40.91 10 CYS B O 1
ATOM 3050 N N . LEU B 1 11 ? -43.469 28.391 2.404 1 40.41 11 LEU B N 1
ATOM 3051 C CA . LEU B 1 11 ? -42.094 28.109 1.954 1 40.41 11 LEU B CA 1
ATOM 3052 C C . LEU B 1 11 ? -41.438 27.078 2.859 1 40.41 11 LEU B C 1
ATOM 3054 O O . LEU B 1 11 ? -41.062 27.391 3.998 1 40.41 11 LEU B O 1
ATOM 3058 N N . TRP B 1 12 ? -41.812 25.797 2.781 1 41.75 12 TRP B N 1
ATOM 3059 C CA . TRP B 1 12 ? -40.938 24.766 3.316 1 41.75 12 TRP B CA 1
ATOM 3060 C C . TRP B 1 12 ? -39.469 25.031 2.936 1 41.75 12 TRP B C 1
ATOM 3062 O O . TRP B 1 12 ? -39.125 25.031 1.753 1 41.75 12 TRP B O 1
ATOM 3072 N N . MET B 1 13 ? -38.875 25.891 3.605 1 42.56 13 MET B N 1
ATOM 3073 C CA . MET B 1 13 ? -37.406 25.844 3.566 1 42.56 13 MET B CA 1
ATOM 3074 C C . MET B 1 13 ? -36.906 24.422 3.719 1 42.56 13 MET B C 1
ATOM 3076 O O . MET B 1 13 ? -36.906 23.859 4.82 1 42.56 13 MET B O 1
ATOM 3080 N N . LEU B 1 14 ? -37.219 23.438 2.93 1 46.62 14 LEU B N 1
ATOM 3081 C CA . LEU B 1 14 ? -36.562 22.125 2.865 1 46.62 14 LEU B CA 1
ATOM 3082 C C . LEU B 1 14 ? -35.062 22.234 3.082 1 46.62 14 LEU B C 1
ATOM 3084 O O . LEU B 1 14 ? -34.375 22.953 2.346 1 46.62 14 LEU B O 1
ATOM 3088 N N . SER B 1 15 ? -34.625 22.312 4.273 1 55.16 15 SER B N 1
ATOM 3089 C CA . SER B 1 15 ? -33.188 22.156 4.59 1 55.16 15 SER B CA 1
ATOM 3090 C C . SER B 1 15 ? -32.531 21.156 3.646 1 55.16 15 SER B C 1
ATOM 3092 O O . SER B 1 15 ? -32.938 19.984 3.58 1 55.16 15 SER B O 1
ATOM 3094 N N . GLU B 1 16 ? -32.219 21.422 2.504 1 65.31 16 GLU B N 1
ATOM 3095 C CA . GLU B 1 16 ? -31.672 20.656 1.394 1 65.31 16 GLU B CA 1
ATOM 3096 C C . GLU B 1 16 ? -30.406 19.891 1.812 1 65.31 16 GLU B C 1
ATOM 3098 O O . GLU B 1 16 ? -29.438 20.5 2.26 1 65.31 16 GLU B O 1
ATOM 3103 N N . ALA B 1 17 ? -30.547 18.609 2.262 1 84.81 17 ALA B N 1
ATOM 3104 C CA . ALA B 1 17 ? -29.453 17.656 2.4 1 84.81 17 ALA B CA 1
ATOM 3105 C C . ALA B 1 17 ? -28.594 17.609 1.142 1 84.81 17 ALA B C 1
ATOM 3107 O O . ALA B 1 17 ? -29.109 17.516 0.028 1 84.81 17 ALA B O 1
ATOM 3108 N N . GLU B 1 18 ? -27.359 18.078 1.269 1 93.94 18 GLU B N 1
ATOM 3109 C CA . GLU B 1 18 ? -26.391 18.062 0.168 1 93.94 18 GLU B CA 1
ATOM 3110 C C . GLU B 1 18 ? -25.625 16.75 0.122 1 93.94 18 GLU B C 1
ATOM 3112 O O . GLU B 1 18 ? -25.188 16.234 1.158 1 93.94 18 GLU B O 1
ATOM 3117 N N . VAL B 1 19 ? -25.641 16.078 -0.965 1 96.12 19 VAL B N 1
ATOM 3118 C CA . VAL B 1 19 ? -24.859 14.852 -1.15 1 96.12 19 VAL B CA 1
ATOM 3119 C C . VAL B 1 19 ? -23.688 15.125 -2.102 1 96.12 19 VAL B C 1
ATOM 3121 O O . VAL B 1 19 ? -23.891 15.602 -3.219 1 96.12 19 VAL B O 1
ATOM 3124 N N . ILE B 1 20 ? -22.484 14.875 -1.704 1 97.75 20 ILE B N 1
ATOM 3125 C CA . ILE B 1 20 ? -21.266 15.094 -2.488 1 97.75 20 ILE B CA 1
ATOM 3126 C C . ILE B 1 20 ? -20.641 13.742 -2.828 1 97.75 20 ILE B C 1
ATOM 3128 O O . ILE B 1 20 ? -20.422 12.914 -1.943 1 97.75 20 ILE B O 1
ATOM 3132 N N . GLN B 1 21 ? -20.375 13.531 -4.078 1 98.06 21 GLN B N 1
ATOM 3133 C CA . GLN B 1 21 ? -19.719 12.305 -4.52 1 98.06 21 GLN B CA 1
ATOM 3134 C C . GLN B 1 21 ? -18.203 12.508 -4.676 1 98.06 21 GLN B C 1
ATOM 3136 O O . GLN B 1 21 ? -17.781 13.414 -5.383 1 98.06 21 GLN B O 1
ATOM 3141 N N . LEU B 1 22 ? -17.406 11.719 -3.965 1 98.25 22 LEU B N 1
ATOM 3142 C CA . LEU B 1 22 ? -15.961 11.766 -4.062 1 98.25 22 LEU B CA 1
ATOM 3143 C C . LEU B 1 22 ? -15.414 10.477 -4.668 1 98.25 22 LEU B C 1
ATOM 3145 O O . LEU B 1 22 ? -15.641 9.391 -4.141 1 98.25 22 LEU B O 1
ATOM 3149 N N . THR B 1 23 ? -14.625 10.594 -5.75 1 98.19 23 THR B N 1
ATOM 3150 C CA . THR B 1 23 ? -14.148 9.406 -6.441 1 98.19 23 THR B CA 1
ATOM 3151 C C . THR B 1 23 ? -12.617 9.375 -6.484 1 98.19 23 THR B C 1
ATOM 3153 O O . THR B 1 23 ? -12.023 8.43 -7.004 1 98.19 23 THR B O 1
ATOM 3156 N N . ASP B 1 24 ? -12.023 10.469 -5.949 1 98 24 ASP B N 1
ATOM 3157 C CA . ASP B 1 24 ? -10.562 10.492 -5.926 1 98 24 ASP B CA 1
ATOM 3158 C C . ASP B 1 24 ? -10.016 9.469 -4.934 1 98 24 ASP B C 1
ATOM 3160 O O . ASP B 1 24 ? -10.711 9.055 -4.008 1 98 24 ASP B O 1
ATOM 3164 N N . MET B 1 25 ? -8.75 9.062 -5.082 1 98.12 25 MET B N 1
ATOM 3165 C CA . MET B 1 25 ? -8.117 8.047 -4.246 1 98.12 25 MET B CA 1
ATOM 3166 C C . MET B 1 25 ? -7.773 8.609 -2.869 1 98.12 25 MET B C 1
ATOM 3168 O O . MET B 1 25 ? -7.395 7.867 -1.965 1 98.12 25 MET B O 1
ATOM 3172 N N . PHE B 1 26 ? -7.777 9.898 -2.783 1 98.44 26 PHE B N 1
ATOM 3173 C CA . PHE B 1 26 ? -7.531 10.586 -1.519 1 98.44 26 PHE B CA 1
ATOM 3174 C C . PHE B 1 26 ? -8.211 11.945 -1.501 1 98.44 26 PHE B C 1
ATOM 3176 O O . PHE B 1 26 ? -8.625 12.453 -2.545 1 98.44 26 PHE B O 1
ATOM 3183 N N . GLY B 1 27 ? -8.352 12.438 -0.259 1 98.25 27 GLY B N 1
ATOM 3184 C CA . GLY B 1 27 ? -8.961 13.758 -0.21 1 98.25 27 GLY B CA 1
ATOM 3185 C C . GLY B 1 27 ? -9.188 14.258 1.204 1 98.25 27 GLY B C 1
ATOM 3186 O O . GLY B 1 27 ? -8.828 13.586 2.172 1 98.25 27 GLY B O 1
ATOM 3187 N N . GLU B 1 28 ? -9.672 15.5 1.245 1 97.94 28 GLU B N 1
ATOM 3188 C CA . GLU B 1 28 ? -9.992 16.188 2.486 1 97.94 28 GLU B CA 1
ATOM 3189 C C . GLU B 1 28 ? -11.477 16.531 2.562 1 97.94 28 GLU B C 1
ATOM 3191 O O . GLU B 1 28 ? -12.078 16.938 1.565 1 97.94 28 GLU B O 1
ATOM 3196 N N . ILE B 1 29 ? -12.086 16.297 3.693 1 98.44 29 ILE B N 1
ATOM 3197 C CA . ILE B 1 29 ? -13.492 16.609 3.924 1 98.44 29 ILE B CA 1
ATOM 3198 C C . ILE B 1 29 ? -13.625 17.562 5.117 1 98.44 29 ILE B C 1
ATOM 3200 O O . ILE B 1 29 ? -13.094 17.281 6.195 1 98.44 29 ILE B O 1
ATOM 3204 N N . ARG B 1 30 ? -14.344 18.594 4.898 1 97.94 30 ARG B N 1
ATOM 3205 C CA . ARG B 1 30 ? -14.555 19.562 5.969 1 97.94 30 ARG B CA 1
ATOM 3206 C C . ARG B 1 30 ? -16.031 19.922 6.102 1 97.94 30 ARG B C 1
ATOM 3208 O O . ARG B 1 30 ? -16.766 19.922 5.113 1 97.94 30 ARG B O 1
ATOM 3215 N N . THR B 1 31 ? -16.438 20.203 7.363 1 97.44 31 THR B N 1
ATOM 3216 C CA . THR B 1 31 ? -17.797 20.688 7.57 1 97.44 31 THR B CA 1
ATOM 3217 C C . THR B 1 31 ? -18 22.047 6.902 1 97.44 31 THR B C 1
ATOM 3219 O O . THR B 1 31 ? -17.031 22.797 6.711 1 97.44 31 THR B O 1
ATOM 3222 N N . PRO B 1 32 ? -19.25 22.344 6.562 1 95.31 32 PRO B N 1
ATOM 3223 C CA . PRO B 1 32 ? -19.516 23.656 5.973 1 95.31 32 PRO B CA 1
ATOM 3224 C C . PRO B 1 32 ? -19.016 24.812 6.848 1 95.31 32 PRO B C 1
ATOM 3226 O O . PRO B 1 32 ? -19.203 24.797 8.062 1 95.31 32 PRO B O 1
ATOM 3229 N N . ASN B 1 33 ? -18.344 25.812 6.246 1 94.38 33 ASN B N 1
ATOM 3230 C CA . ASN B 1 33 ? -17.875 27.047 6.883 1 94.38 33 ASN B CA 1
ATOM 3231 C C . ASN B 1 33 ? -16.594 26.812 7.676 1 94.38 33 ASN B C 1
ATOM 3233 O O . ASN B 1 33 ? -16.062 27.734 8.289 1 94.38 33 ASN B O 1
ATOM 3237 N N . PHE B 1 34 ? -16.125 25.609 7.723 1 94.56 34 PHE B N 1
ATOM 3238 C CA . PHE B 1 34 ? -14.867 25.344 8.43 1 94.56 34 PHE B CA 1
ATOM 3239 C C . PHE B 1 34 ? -13.781 26.312 7.98 1 94.56 34 PHE B C 1
ATOM 3241 O O . PHE B 1 34 ? -13.602 26.547 6.781 1 94.56 34 PHE B O 1
ATOM 3248 N N . PRO B 1 35 ? -13.062 26.891 8.789 1 93.44 35 PRO B N 1
ATOM 3249 C CA . PRO B 1 35 ? -12.867 26.562 10.203 1 93.44 35 PRO B CA 1
ATOM 3250 C C . PRO B 1 35 ? -13.805 27.359 11.117 1 93.44 35 PRO B C 1
ATOM 3252 O O . PRO B 1 35 ? -13.672 27.297 12.344 1 93.44 35 PRO B O 1
ATOM 3255 N N . ASP B 1 36 ? -14.68 28.078 10.508 1 93.62 36 ASP B N 1
ATOM 3256 C CA . ASP B 1 36 ? -15.688 28.766 11.312 1 93.62 36 ASP B CA 1
ATOM 3257 C C . ASP B 1 36 ? -16.766 27.797 11.789 1 93.62 36 ASP B C 1
ATOM 3259 O O . ASP B 1 36 ? -16.75 26.625 11.43 1 93.62 36 ASP B O 1
ATOM 3263 N N . SER B 1 37 ? -17.656 28.297 12.625 1 94.25 37 SER B N 1
ATOM 3264 C CA . SER B 1 37 ? -18.734 27.453 13.133 1 94.25 37 SER B CA 1
ATOM 3265 C C . SER B 1 37 ? -19.625 26.938 12.008 1 94.25 37 SER B C 1
ATOM 3267 O O . SER B 1 37 ? -19.953 27.703 11.086 1 94.25 37 SER B O 1
ATOM 3269 N N . TYR B 1 38 ? -20.031 25.656 12.141 1 94.62 38 TYR B N 1
ATOM 3270 C CA . TYR B 1 38 ? -20.906 25.109 11.117 1 94.62 38 TYR B CA 1
ATOM 3271 C C . TYR B 1 38 ? -22.328 25.594 11.297 1 94.62 38 TYR B C 1
ATOM 3273 O O . TYR B 1 38 ? -22.734 25.953 12.406 1 94.62 38 TYR B O 1
ATOM 3281 N N . PRO B 1 39 ? -23.094 25.656 10.156 1 92.38 39 PRO B N 1
ATOM 3282 C CA . PRO B 1 39 ? -24.453 26.172 10.227 1 92.38 39 PRO B CA 1
ATOM 3283 C C . PRO B 1 39 ? -25.406 25.219 10.938 1 92.38 39 PRO B C 1
ATOM 3285 O O . PRO B 1 39 ? -25.141 24.016 11.008 1 92.38 39 PRO B O 1
ATOM 3288 N N . SER B 1 40 ? -26.484 25.781 11.438 1 91.25 40 SER B N 1
ATOM 3289 C CA . SER B 1 40 ? -27.531 24.953 12.023 1 91.25 40 SER B CA 1
ATOM 3290 C C . SER B 1 40 ? -28.438 24.359 10.945 1 91.25 40 SER B C 1
ATOM 3292 O O . SER B 1 40 ? -28.484 24.859 9.828 1 91.25 40 SER B O 1
ATOM 3294 N N . ASP B 1 41 ? -29.078 23.281 11.352 1 91 41 ASP B N 1
ATOM 3295 C CA . ASP B 1 41 ? -30.047 22.641 10.484 1 91 41 ASP B CA 1
ATOM 3296 C C . ASP B 1 41 ? -29.453 22.297 9.125 1 91 41 ASP B C 1
ATOM 3298 O O . ASP B 1 41 ? -29.984 22.688 8.086 1 91 41 ASP B O 1
ATOM 3302 N N . SER B 1 42 ? -28.297 21.766 9.219 1 92.12 42 SER B N 1
ATOM 3303 C CA . SER B 1 42 ? -27.578 21.406 8 1 92.12 42 SER B CA 1
ATOM 3304 C C . SER B 1 42 ? -27.312 19.906 7.941 1 92.12 42 SER B C 1
ATOM 3306 O O . SER B 1 42 ? -27.125 19.266 8.977 1 92.12 42 SER B O 1
ATOM 3308 N N . GLU B 1 43 ? -27.359 19.344 6.758 1 95.69 43 GLU B N 1
ATOM 3309 C CA . GLU B 1 43 ? -27.031 17.938 6.52 1 95.69 43 GLU B CA 1
ATOM 3310 C C . GLU B 1 43 ? -26.234 17.766 5.23 1 95.69 43 GLU B C 1
ATOM 3312 O O . GLU B 1 43 ? -26.688 18.188 4.16 1 95.69 43 GLU B O 1
ATOM 3317 N N . VAL B 1 44 ? -25.094 17.297 5.363 1 97.62 44 VAL B N 1
ATOM 3318 C CA . VAL B 1 44 ? -24.25 17.031 4.211 1 97.62 44 VAL B CA 1
ATOM 3319 C C . VAL B 1 44 ? -23.703 15.609 4.273 1 97.62 44 VAL B C 1
ATOM 3321 O O . VAL B 1 44 ? -23.25 15.156 5.324 1 97.62 44 VAL B O 1
ATOM 3324 N N . THR B 1 45 ? -23.766 14.859 3.197 1 98 45 THR B N 1
ATOM 3325 C CA . THR B 1 45 ? -23.234 13.508 3.115 1 98 45 THR B CA 1
ATOM 3326 C C . THR B 1 45 ? -22.172 13.406 2.029 1 98 45 THR B C 1
ATOM 3328 O O . THR B 1 45 ? -22.391 13.82 0.89 1 98 45 THR B O 1
ATOM 3331 N N . TRP B 1 46 ? -21.031 12.969 2.391 1 98.38 46 TRP B N 1
ATOM 3332 C CA . TRP B 1 46 ? -19.969 12.656 1.438 1 98.38 46 TRP B CA 1
ATOM 3333 C C . TRP B 1 46 ? -19.922 11.156 1.151 1 98.38 46 TRP B C 1
ATOM 3335 O O . TRP B 1 46 ? -19.641 10.359 2.047 1 98.38 46 TRP B O 1
ATOM 3345 N N . ASN B 1 47 ? -20.219 10.789 -0.046 1 98.12 47 ASN B N 1
ATOM 3346 C CA . ASN B 1 47 ? -20.078 9.406 -0.498 1 98.12 47 ASN B CA 1
ATOM 3347 C C . ASN B 1 47 ? -18.75 9.18 -1.209 1 98.12 47 ASN B C 1
ATOM 3349 O O . ASN B 1 47 ? -18.547 9.664 -2.322 1 98.12 47 ASN B O 1
ATOM 3353 N N . ILE B 1 48 ? -17.875 8.414 -0.592 1 98.44 48 ILE B N 1
ATOM 3354 C CA . ILE B 1 48 ? -16.547 8.164 -1.133 1 98.44 48 ILE B CA 1
ATOM 3355 C C . ILE B 1 48 ? -16.5 6.773 -1.766 1 98.44 48 ILE B C 1
ATOM 3357 O O . ILE B 1 48 ? -16.766 5.773 -1.101 1 98.44 48 ILE B O 1
ATOM 3361 N N . THR B 1 49 ? -16.188 6.719 -3.027 1 98.19 49 THR B N 1
ATOM 3362 C CA . THR B 1 49 ? -16.062 5.453 -3.742 1 98.19 49 THR B CA 1
ATOM 3363 C C . THR B 1 49 ? -14.727 5.359 -4.457 1 98.19 49 THR B C 1
ATOM 3365 O O . THR B 1 49 ? -14.32 6.285 -5.164 1 98.19 49 THR B O 1
ATOM 3368 N N . VAL B 1 50 ? -14.047 4.27 -4.203 1 98.06 50 VAL B N 1
ATOM 3369 C CA . VAL B 1 50 ? -12.781 4.004 -4.887 1 98.06 50 VAL B CA 1
ATOM 3370 C C . VAL B 1 50 ? -12.898 2.723 -5.707 1 98.06 50 VAL B C 1
ATOM 3372 O O . VAL B 1 50 ? -13.867 1.975 -5.57 1 98.06 50 VAL B O 1
ATOM 3375 N N . PRO B 1 51 ? -12.016 2.471 -6.602 1 96.94 51 PRO B N 1
ATOM 3376 C CA . PRO B 1 51 ? -12.102 1.28 -7.453 1 96.94 51 PRO B CA 1
ATOM 3377 C C . PRO B 1 51 ? -12.039 -0.019 -6.652 1 96.94 51 PRO B C 1
ATOM 3379 O O . PRO B 1 51 ? -11.57 -0.024 -5.512 1 96.94 51 PRO B O 1
ATOM 3382 N N . GLU B 1 52 ? -12.531 -1.081 -7.32 1 94.12 52 GLU B N 1
ATOM 3383 C CA . GLU B 1 52 ? -12.375 -2.402 -6.719 1 94.12 52 GLU B CA 1
ATOM 3384 C C . GLU B 1 52 ? -10.906 -2.729 -6.469 1 94.12 52 GLU B C 1
ATOM 3386 O O . GLU B 1 52 ? -10.031 -2.326 -7.242 1 94.12 52 GLU B O 1
ATOM 3391 N N . GLY B 1 53 ? -10.625 -3.428 -5.465 1 94.12 53 GLY B N 1
ATOM 3392 C CA . GLY B 1 53 ? -9.25 -3.73 -5.102 1 94.12 53 GLY B CA 1
ATOM 3393 C C . GLY B 1 53 ? -8.688 -2.793 -4.051 1 94.12 53 GLY B C 1
ATOM 3394 O O . GLY B 1 53 ? -7.555 -2.967 -3.596 1 94.12 53 GLY B O 1
ATOM 3395 N N . PHE B 1 54 ? -9.531 -1.764 -3.74 1 96.69 54 PHE B N 1
ATOM 3396 C CA . PHE B 1 54 ? -9.125 -0.809 -2.719 1 96.69 54 PHE B CA 1
ATOM 3397 C C . PHE B 1 54 ? -10.18 -0.698 -1.624 1 96.69 54 PHE B C 1
ATOM 3399 O O . PHE B 1 54 ? -11.336 -1.071 -1.829 1 96.69 54 PHE B O 1
ATOM 3406 N N . ARG B 1 55 ? -9.727 -0.29 -0.542 1 96.75 55 ARG B N 1
ATOM 3407 C CA . ARG B 1 55 ? -10.602 0.146 0.542 1 96.75 55 ARG B CA 1
ATOM 3408 C C . ARG B 1 55 ? -10.195 1.526 1.049 1 96.75 55 ARG B C 1
ATOM 3410 O O . ARG B 1 55 ? -9.289 2.152 0.504 1 96.75 55 ARG B O 1
ATOM 3417 N N . LEU B 1 56 ? -10.969 2.031 2.043 1 97.69 56 LEU B N 1
ATOM 3418 C CA . LEU B 1 56 ? -10.742 3.418 2.439 1 97.69 56 LEU B CA 1
ATOM 3419 C C . LEU B 1 56 ? -10.312 3.502 3.898 1 97.69 56 LEU B C 1
ATOM 3421 O O . LEU B 1 56 ? -10.789 2.738 4.738 1 97.69 56 LEU B O 1
ATOM 3425 N N . LYS B 1 57 ? -9.438 4.375 4.125 1 97.88 57 LYS B N 1
ATOM 3426 C CA . LYS B 1 57 ? -9.164 4.809 5.492 1 97.88 57 LYS B CA 1
ATOM 3427 C C . LYS B 1 57 ? -9.633 6.242 5.719 1 97.88 57 LYS B C 1
ATOM 3429 O O . LYS B 1 57 ? -9.477 7.102 4.852 1 97.88 57 LYS B O 1
ATOM 3434 N N . LEU B 1 58 ? -10.219 6.453 6.805 1 98.5 58 LEU B N 1
ATOM 3435 C CA . LEU B 1 58 ? -10.742 7.758 7.195 1 98.5 58 LEU B CA 1
ATOM 3436 C C . LEU B 1 58 ? -10.25 8.141 8.586 1 98.5 58 LEU B C 1
ATOM 3438 O O . LEU B 1 58 ? -10.258 7.32 9.5 1 98.5 58 LEU B O 1
ATOM 3442 N N . TYR B 1 59 ? -9.766 9.336 8.75 1 98.44 59 TYR B N 1
ATOM 3443 C CA . TYR B 1 59 ? -9.312 9.812 10.055 1 98.44 59 TYR B CA 1
ATOM 3444 C C . TYR B 1 59 ? -9.531 11.32 10.188 1 98.44 59 TYR B C 1
ATOM 3446 O O . TYR B 1 59 ? -9.609 12.031 9.188 1 98.44 59 TYR B O 1
ATOM 3454 N N . PHE B 1 60 ? -9.68 11.766 11.359 1 98.31 60 PHE B N 1
ATOM 3455 C CA . PHE B 1 60 ? -10.023 13.156 11.648 1 98.31 60 PHE B CA 1
ATOM 3456 C C . PHE B 1 60 ? -8.844 13.883 12.281 1 98.31 60 PHE B C 1
ATOM 3458 O O . PHE B 1 60 ? -8.266 13.406 13.258 1 98.31 60 PHE B O 1
ATOM 3465 N N . MET B 1 61 ? -8.484 15.016 11.688 1 97.5 61 MET B N 1
ATOM 3466 C CA . MET B 1 61 ? -7.398 15.812 12.242 1 97.5 61 MET B CA 1
ATOM 3467 C C . MET B 1 61 ? -7.934 16.844 13.234 1 97.5 61 MET B C 1
ATOM 3469 O O . MET B 1 61 ? -7.191 17.344 14.086 1 97.5 61 MET B O 1
ATOM 3473 N N . HIS B 1 62 ? -9.156 17.25 13.023 1 97.44 62 HIS B N 1
ATOM 3474 C CA . HIS B 1 62 ? -9.883 18.141 13.914 1 97.44 62 HIS B CA 1
ATOM 3475 C C . HIS B 1 62 ? -11.336 17.719 14.07 1 97.44 62 HIS B C 1
ATOM 3477 O O . HIS B 1 62 ? -11.984 17.328 13.094 1 97.44 62 HIS B O 1
ATOM 3483 N N . PHE B 1 63 ? -11.789 17.734 15.297 1 98 63 PHE B N 1
ATOM 3484 C CA . PHE B 1 63 ? -13.164 17.312 15.539 1 98 63 PHE B CA 1
ATOM 3485 C C . PHE B 1 63 ? -13.75 18.078 16.719 1 98 63 PHE B C 1
ATOM 3487 O O . PHE B 1 63 ? -13.258 17.953 17.844 1 98 63 PHE B O 1
ATOM 3494 N N . ASP B 1 64 ? -14.773 18.828 16.438 1 96.88 64 ASP B N 1
ATOM 3495 C CA . ASP B 1 64 ? -15.43 19.656 17.438 1 96.88 64 ASP B CA 1
ATOM 3496 C C . ASP B 1 64 ? -16.922 19.828 17.125 1 96.88 64 ASP B C 1
ATOM 3498 O O . ASP B 1 64 ? -17.312 20.812 16.484 1 96.88 64 ASP B O 1
ATOM 3502 N N . LEU B 1 65 ? -17.766 18.906 17.625 1 96.56 65 LEU B N 1
ATOM 3503 C CA . LEU B 1 65 ? -19.203 18.984 17.422 1 96.56 65 LEU B CA 1
ATOM 3504 C C . LEU B 1 65 ? -19.938 19.109 18.75 1 96.56 65 LEU B C 1
ATOM 3506 O O . LEU B 1 65 ? -19.391 18.75 19.797 1 96.56 65 LEU B O 1
ATOM 3510 N N . GLU B 1 66 ? -21.094 19.578 18.688 1 95 66 GLU B N 1
ATOM 3511 C CA . GLU B 1 66 ? -21.906 19.703 19.906 1 95 66 GLU B CA 1
ATOM 3512 C C . GLU B 1 66 ? -22.125 18.344 20.547 1 95 66 GLU B C 1
ATOM 3514 O O . GLU B 1 66 ? -22.656 17.422 19.922 1 95 66 GLU B O 1
ATOM 3519 N N . PRO B 1 67 ? -21.766 18.234 21.812 1 93.75 67 PRO B N 1
ATOM 3520 C CA . PRO B 1 67 ? -21.984 16.969 22.5 1 93.75 67 PRO B CA 1
ATOM 3521 C C . PRO B 1 67 ? -23.453 16.734 22.844 1 93.75 67 PRO B C 1
ATOM 3523 O O . PRO B 1 67 ? -24.188 17.688 23.109 1 93.75 67 PRO B O 1
ATOM 3526 N N . SER B 1 68 ? -23.891 15.555 22.734 1 92.88 68 SER B N 1
ATOM 3527 C CA . SER B 1 68 ? -25.234 15.156 23.141 1 92.88 68 SER B CA 1
ATOM 3528 C C . SER B 1 68 ? -25.281 13.672 23.5 1 92.88 68 SER B C 1
ATOM 3530 O O . SER B 1 68 ? -24.422 12.898 23.078 1 92.88 68 SER B O 1
ATOM 3532 N N . TYR B 1 69 ? -26.25 13.383 24.266 1 93.69 69 TYR B N 1
ATOM 3533 C CA . TYR B 1 69 ? -26.453 11.984 24.641 1 93.69 69 TYR B CA 1
ATOM 3534 C C . TYR B 1 69 ? -26.609 11.102 23.422 1 93.69 69 TYR B C 1
ATOM 3536 O O . TYR B 1 69 ? -27.531 11.305 22.609 1 93.69 69 TYR B O 1
ATOM 3544 N N . LEU B 1 70 ? -25.641 10.211 23.203 1 93.25 70 LEU B N 1
ATOM 3545 C CA . LEU B 1 70 ? -25.641 9.234 22.125 1 93.25 70 LEU B CA 1
ATOM 3546 C C . LEU B 1 70 ? -25.594 9.93 20.766 1 93.25 70 LEU B C 1
ATOM 3548 O O . LEU B 1 70 ? -26.062 9.375 19.766 1 93.25 70 LEU B O 1
ATOM 3552 N N . CYS B 1 71 ? -25.141 11.203 20.781 1 94.19 71 CYS B N 1
ATOM 3553 C CA . CYS B 1 71 ? -24.969 11.992 19.562 1 94.19 71 CYS B CA 1
ATOM 3554 C C . CYS B 1 71 ? -26.297 12.117 18.828 1 94.19 71 CYS B C 1
ATOM 3556 O O . CYS B 1 71 ? -26.359 11.867 17.609 1 94.19 71 CYS B O 1
ATOM 3558 N N . GLU B 1 72 ? -27.328 12.547 19.516 1 92.88 72 GLU B N 1
ATOM 3559 C CA . GLU B 1 72 ? -28.672 12.633 18.969 1 92.88 72 GLU B CA 1
ATOM 3560 C C . GLU B 1 72 ? -28.875 13.938 18.203 1 92.88 72 GLU B C 1
ATOM 3562 O O . GLU B 1 72 ? -29.703 14.016 17.297 1 92.88 72 GLU B O 1
ATOM 3567 N N . TYR B 1 73 ? -28.156 14.961 18.562 1 92.88 73 TYR B N 1
ATOM 3568 C CA . TYR B 1 73 ? -28.359 16.266 17.953 1 92.88 73 TYR B CA 1
ATOM 3569 C C . TYR B 1 73 ? -27.391 16.469 16.781 1 92.88 73 TYR B C 1
ATOM 3571 O O . TYR B 1 73 ? -27.672 16.031 15.656 1 92.88 73 TYR B O 1
ATOM 3579 N N . ASP B 1 74 ? -26.188 16.984 17.047 1 95.38 74 ASP B N 1
ATOM 3580 C CA . ASP B 1 74 ? -25.188 17.109 16 1 95.38 74 ASP B CA 1
ATOM 3581 C C . ASP B 1 74 ? -24.281 15.875 15.977 1 95.38 74 ASP B C 1
ATOM 3583 O O . ASP B 1 74 ? -23.828 15.406 17.016 1 95.38 74 ASP B O 1
ATOM 3587 N N . TYR B 1 75 ? -24.062 15.336 14.758 1 97.19 75 TYR B N 1
ATOM 3588 C CA . TYR B 1 75 ? -23.203 14.156 14.711 1 97.19 75 TYR B CA 1
ATOM 3589 C C . TYR B 1 75 ? -22.516 14.023 13.352 1 97.19 75 TYR B C 1
ATOM 3591 O O . TYR B 1 75 ? -22.938 14.664 12.383 1 97.19 75 TYR B O 1
ATOM 3599 N N . ALA B 1 76 ? -21.5 13.305 13.352 1 98.19 76 ALA B N 1
ATOM 3600 C CA . ALA B 1 76 ? -20.844 12.781 12.164 1 98.19 76 ALA B CA 1
ATOM 3601 C C . ALA B 1 76 ? -20.969 11.258 12.094 1 98.19 76 ALA B C 1
ATOM 3603 O O . ALA B 1 76 ? -20.391 10.547 12.922 1 98.19 76 ALA B O 1
ATOM 3604 N N . LYS B 1 77 ? -21.609 10.781 11.156 1 97.81 77 LYS B N 1
ATOM 3605 C CA . LYS B 1 77 ? -21.891 9.352 11.039 1 97.81 77 LYS B CA 1
ATOM 3606 C C . LYS B 1 77 ? -21.109 8.734 9.891 1 97.81 77 LYS B C 1
ATOM 3608 O O . LYS B 1 77 ? -21.125 9.234 8.766 1 97.81 77 LYS B O 1
ATOM 3613 N N . VAL B 1 78 ? -20.391 7.707 10.227 1 98.25 78 VAL B N 1
ATOM 3614 C CA . VAL B 1 78 ? -19.625 6.953 9.234 1 98.25 78 VAL B CA 1
ATOM 3615 C C . VAL B 1 78 ? -20.328 5.629 8.945 1 98.25 78 VAL B C 1
ATOM 3617 O O . VAL B 1 78 ? -20.594 4.844 9.859 1 98.25 78 VAL B O 1
ATOM 3620 N N . GLU B 1 79 ? -20.625 5.457 7.699 1 97.75 79 GLU B N 1
ATOM 3621 C CA . GLU B 1 79 ? -21.344 4.254 7.312 1 97.75 79 GLU B CA 1
ATOM 3622 C C . GLU B 1 79 ? -20.75 3.615 6.066 1 97.75 79 GLU B C 1
ATOM 3624 O O . GLU B 1 79 ? -20.094 4.293 5.27 1 97.75 79 GLU B O 1
ATOM 3629 N N . SER B 1 80 ? -20.75 2.41 5.957 1 95.06 80 SER B N 1
ATOM 3630 C CA . SER B 1 80 ? -20.422 1.654 4.754 1 95.06 80 SER B CA 1
ATOM 3631 C C . SER B 1 80 ? -21.531 0.684 4.379 1 95.06 80 SER B C 1
ATOM 3633 O O . SER B 1 80 ? -21.906 -0.17 5.184 1 95.06 80 SER B O 1
ATOM 3635 N N . GLU B 1 81 ? -22.047 0.986 3.141 1 86 81 GLU B N 1
ATOM 3636 C CA . GLU B 1 81 ? -23.188 0.204 2.684 1 86 81 GLU B CA 1
ATOM 3637 C C . GLU B 1 81 ? -24.344 0.291 3.672 1 86 81 GLU B C 1
ATOM 3639 O O . GLU B 1 81 ? -24.828 1.385 3.99 1 86 81 GLU B O 1
ATOM 3644 N N . ASP B 1 82 ? -24.719 -0.622 4.453 1 82.75 82 ASP B N 1
ATOM 3645 C CA . ASP B 1 82 ? -25.891 -0.539 5.316 1 82.75 82 ASP B CA 1
ATOM 3646 C C . ASP B 1 82 ? -25.516 -0.729 6.781 1 82.75 82 ASP B C 1
ATOM 3648 O O . ASP B 1 82 ? -26.359 -1.047 7.617 1 82.75 82 ASP B O 1
ATOM 3652 N N . GLN B 1 83 ? -24.234 -0.537 6.945 1 92.75 83 GLN B N 1
ATOM 3653 C CA . GLN B 1 83 ? -23.781 -0.704 8.32 1 92.75 83 GLN B CA 1
ATOM 3654 C C . GLN B 1 83 ? -23.188 0.593 8.867 1 92.75 83 GLN B C 1
ATOM 3656 O O . GLN B 1 83 ? -22.391 1.24 8.195 1 92.75 83 GLN B O 1
ATOM 3661 N N . VAL B 1 84 ? -23.703 0.979 10.062 1 95.12 84 VAL B N 1
ATOM 3662 C CA . VAL B 1 84 ? -23.156 2.148 10.727 1 95.12 84 VAL B CA 1
ATOM 3663 C C . VAL B 1 84 ? -21.844 1.768 11.43 1 95.12 84 VAL B C 1
ATOM 3665 O O . VAL B 1 84 ? -21.844 0.882 12.289 1 95.12 84 VAL B O 1
ATOM 3668 N N . ILE B 1 85 ? -20.797 2.311 11.031 1 96 85 ILE B N 1
ATOM 3669 C CA . ILE B 1 85 ? -19.469 2.025 11.594 1 96 85 ILE B CA 1
ATOM 3670 C C . ILE B 1 85 ? -19.281 2.83 12.875 1 96 85 ILE B C 1
ATOM 3672 O O . ILE B 1 85 ? -18.797 2.303 13.883 1 96 85 ILE B O 1
ATOM 3676 N N . ALA B 1 86 ? -19.641 4.094 12.797 1 96 86 ALA B N 1
ATOM 3677 C CA . ALA B 1 86 ? -19.453 4.953 13.961 1 96 86 ALA B CA 1
ATOM 3678 C C . ALA B 1 86 ? -20.375 6.172 13.898 1 96 86 ALA B C 1
ATOM 3680 O O . ALA B 1 86 ? -20.797 6.574 12.812 1 96 86 ALA B O 1
ATOM 3681 N N . ASN B 1 87 ? -20.734 6.684 15.008 1 97.12 87 ASN B N 1
ATOM 3682 C CA . ASN B 1 87 ? -21.484 7.914 15.203 1 97.12 87 ASN B CA 1
ATOM 3683 C C . ASN B 1 87 ? -20.812 8.828 16.219 1 97.12 87 ASN B C 1
ATOM 3685 O O . ASN B 1 87 ? -20.828 8.555 17.422 1 97.12 87 ASN B O 1
ATOM 3689 N N . PHE B 1 88 ? -20.219 9.93 15.734 1 98.25 88 PHE B N 1
ATOM 3690 C CA . PHE B 1 88 ? -19.328 10.719 16.578 1 98.25 88 PHE B CA 1
ATOM 3691 C C . PHE B 1 88 ? -19.969 12.047 16.953 1 98.25 88 PHE B C 1
ATOM 3693 O O . PHE B 1 88 ? -20.719 12.625 16.172 1 98.25 88 PHE B O 1
ATOM 3700 N N . CYS B 1 89 ? -19.703 12.516 18.062 1 97.25 89 CYS B N 1
ATOM 3701 C CA . CYS B 1 89 ? -20.047 13.859 18.516 1 97.25 89 CYS B CA 1
ATOM 3702 C C . CYS B 1 89 ? -19.125 14.297 19.641 1 97.25 89 CYS B C 1
ATOM 3704 O O . CYS B 1 89 ? -18.281 13.516 20.109 1 97.25 89 CYS B O 1
ATOM 3706 N N . GLY B 1 90 ? -19.109 15.562 19.906 1 95.94 90 GLY B N 1
ATOM 3707 C CA . GLY B 1 90 ? -18.281 16.094 20.984 1 95.94 90 GLY B CA 1
ATOM 3708 C C . GLY B 1 90 ? -16.844 16.312 20.578 1 95.94 90 GLY B C 1
ATOM 3709 O O . GLY B 1 90 ? -16.484 16.156 19.406 1 95.94 90 GLY B O 1
ATOM 3710 N N . LYS B 1 91 ? -16.016 16.703 21.453 1 94.94 91 LYS B N 1
ATOM 3711 C CA . LYS B 1 91 ? -14.594 16.922 21.25 1 94.94 91 LYS B CA 1
ATOM 3712 C C . LYS B 1 91 ? -13.773 15.727 21.734 1 94.94 91 LYS B C 1
ATOM 3714 O O . LYS B 1 91 ? -12.812 15.32 21.078 1 94.94 91 LYS B O 1
ATOM 3719 N N . GLU B 1 92 ? -14.258 15.188 22.875 1 95.25 92 GLU B N 1
ATOM 3720 C CA . GLU B 1 92 ? -13.633 14 23.469 1 95.25 92 GLU B CA 1
ATOM 3721 C C . GLU B 1 92 ? -14.68 12.953 23.828 1 95.25 92 GLU B C 1
ATOM 3723 O O . GLU B 1 92 ? -15.82 13.297 24.141 1 95.25 92 GLU B O 1
ATOM 3728 N N . SER B 1 93 ? -14.18 11.727 23.844 1 94.62 93 SER B N 1
ATOM 3729 C CA . SER B 1 93 ? -15.109 10.648 24.172 1 94.62 93 SER B CA 1
ATOM 3730 C C . SER B 1 93 ? -15.422 10.625 25.656 1 94.62 93 SER B C 1
ATOM 3732 O O . SER B 1 93 ? -14.547 10.867 26.484 1 94.62 93 SER B O 1
ATOM 3734 N N . THR B 1 94 ? -16.594 10.359 25.922 1 94.06 94 THR B N 1
ATOM 3735 C CA . THR B 1 94 ? -17.078 10.156 27.297 1 94.06 94 THR B CA 1
ATOM 3736 C C . THR B 1 94 ? -17.844 8.844 27.406 1 94.06 94 THR B C 1
ATOM 3738 O O . THR B 1 94 ? -17.703 7.965 26.547 1 94.06 94 THR B O 1
ATOM 3741 N N . ASP B 1 95 ? -18.641 8.68 28.406 1 93.06 95 ASP B N 1
ATOM 3742 C CA . ASP B 1 95 ? -19.422 7.461 28.609 1 93.06 95 ASP B CA 1
ATOM 3743 C C . ASP B 1 95 ? -20.562 7.371 27.609 1 93.06 95 ASP B C 1
ATOM 3745 O O . ASP B 1 95 ? -21 6.27 27.25 1 93.06 95 ASP B O 1
ATOM 3749 N N . THR B 1 96 ? -20.984 8.539 27.156 1 92.31 96 THR B N 1
ATOM 3750 C CA . THR B 1 96 ? -22.156 8.531 26.297 1 92.31 96 THR B CA 1
ATOM 3751 C C . THR B 1 96 ? -21.812 9 24.891 1 92.31 96 THR B C 1
ATOM 3753 O O . THR B 1 96 ? -22.516 8.648 23.938 1 92.31 96 THR B O 1
ATOM 3756 N N . GLU B 1 97 ? -20.812 9.82 24.828 1 93.31 97 GLU B N 1
ATOM 3757 C CA . GLU B 1 97 ? -20.406 10.375 23.531 1 93.31 97 GLU B CA 1
ATOM 3758 C C . GLU B 1 97 ? -19.125 9.719 23.016 1 93.31 97 GLU B C 1
ATOM 3760 O O . GLU B 1 97 ? -18.219 9.445 23.797 1 93.31 97 GLU B O 1
ATOM 3765 N N . GLN B 1 98 ? -19.156 9.477 21.781 1 96 98 GLN B N 1
ATOM 3766 C CA . GLN B 1 98 ? -17.953 8.961 21.141 1 96 98 GLN B CA 1
ATOM 3767 C C . GLN B 1 98 ? -17.359 9.984 20.188 1 96 98 GLN B C 1
ATOM 3769 O O . GLN B 1 98 ? -18.062 10.5 19.312 1 96 98 GLN B O 1
ATOM 3774 N N . ALA B 1 99 ? -16.094 10.344 20.359 1 97.56 99 ALA B N 1
ATOM 3775 C CA . ALA B 1 99 ? -15.312 11.164 19.438 1 97.56 99 ALA B CA 1
ATOM 3776 C C . ALA B 1 99 ? -14.258 10.336 18.719 1 97.56 99 ALA B C 1
ATOM 3778 O O . ALA B 1 99 ? -13.781 9.328 19.25 1 97.56 99 ALA B O 1
ATOM 3779 N N . PRO B 1 100 ? -13.906 10.688 17.531 1 96.81 100 PRO B N 1
ATOM 3780 C CA . PRO B 1 100 ? -13.008 9.836 16.75 1 96.81 100 PRO B CA 1
ATOM 3781 C C . PRO B 1 100 ? -11.586 9.805 17.312 1 96.81 100 PRO B C 1
ATOM 3783 O O . PRO B 1 100 ? -10.914 8.773 17.25 1 96.81 100 PRO B O 1
ATOM 3786 N N . GLY B 1 101 ? -11.133 10.977 17.922 1 95.12 101 GLY B N 1
ATOM 3787 C CA . GLY B 1 101 ? -9.742 11.039 18.359 1 95.12 101 GLY B CA 1
ATOM 3788 C C . GLY B 1 101 ? -8.75 10.82 17.234 1 95.12 101 GLY B C 1
ATOM 3789 O O . GLY B 1 101 ? -8.875 11.422 16.172 1 95.12 101 GLY B O 1
ATOM 3790 N N . GLN B 1 102 ? -7.734 9.969 17.547 1 93.56 102 GLN B N 1
ATOM 3791 C CA . GLN B 1 102 ? -6.699 9.734 16.547 1 93.56 102 GLN B CA 1
ATOM 3792 C C . GLN B 1 102 ? -6.906 8.398 15.844 1 93.56 102 GLN B C 1
ATOM 3794 O O . GLN B 1 102 ? -5.988 7.871 15.211 1 93.56 102 GLN B O 1
ATOM 3799 N N . GLN B 1 103 ? -8.047 7.953 15.906 1 95.5 103 GLN B N 1
ATOM 3800 C CA . GLN B 1 103 ? -8.312 6.629 15.352 1 95.5 103 GLN B CA 1
ATOM 3801 C C . GLN B 1 103 ? -8.422 6.676 13.836 1 95.5 103 GLN B C 1
ATOM 3803 O O . GLN B 1 103 ? -8.953 7.641 13.273 1 95.5 103 GLN B O 1
ATOM 3808 N N . ILE B 1 104 ? -7.957 5.613 13.242 1 97.56 104 ILE B N 1
ATOM 3809 C CA . ILE B 1 104 ? -8.102 5.445 11.797 1 97.56 104 ILE B CA 1
ATOM 3810 C C . ILE B 1 104 ? -9.234 4.465 11.508 1 97.56 104 ILE B C 1
ATOM 3812 O O . ILE B 1 104 ? -9.227 3.332 11.992 1 97.56 104 ILE B O 1
ATOM 3816 N N . ILE B 1 105 ? -10.219 4.898 10.789 1 97.69 105 ILE B N 1
ATOM 3817 C CA . ILE B 1 105 ? -11.359 4.059 10.43 1 97.69 105 ILE B CA 1
ATOM 3818 C C . ILE B 1 105 ? -11.125 3.438 9.055 1 97.69 105 ILE B C 1
ATOM 3820 O O . ILE B 1 105 ? -10.891 4.148 8.07 1 97.69 105 ILE B O 1
ATOM 3824 N N . THR B 1 106 ? -11.211 2.143 8.977 1 96.94 106 THR B N 1
ATOM 3825 C CA . THR B 1 106 ? -11.031 1.439 7.711 1 96.94 106 THR B CA 1
ATOM 3826 C C . THR B 1 106 ? -12.359 0.876 7.215 1 96.94 106 THR B C 1
ATOM 3828 O O . THR B 1 106 ? -13.109 0.271 7.984 1 96.94 106 THR B O 1
ATOM 3831 N N . SER B 1 107 ? -12.648 1.082 6.012 1 96.19 107 SER B N 1
ATOM 3832 C CA . SER B 1 107 ? -13.906 0.6 5.445 1 96.19 107 SER B CA 1
ATOM 3833 C C . SER B 1 107 ? -13.82 -0.885 5.102 1 96.19 107 SER B C 1
ATOM 3835 O O . SER B 1 107 ? -12.773 -1.373 4.684 1 96.19 107 SER B O 1
ATOM 3837 N N . PRO B 1 108 ? -14.898 -1.578 5.254 1 92.75 108 PRO B N 1
ATOM 3838 C CA . PRO B 1 108 ? -14.914 -2.992 4.871 1 92.75 108 PRO B CA 1
ATOM 3839 C C . PRO B 1 108 ? -14.977 -3.191 3.357 1 92.75 108 PRO B C 1
ATOM 3841 O O . PRO B 1 108 ? -14.664 -4.277 2.861 1 92.75 108 PRO B O 1
ATOM 3844 N N . SER B 1 109 ? -15.461 -2.186 2.631 1 93.88 109 SER B N 1
ATOM 3845 C CA . SER B 1 109 ? -15.594 -2.229 1.18 1 93.88 109 SER B CA 1
ATOM 3846 C C . SER B 1 109 ? -14.93 -1.021 0.525 1 93.88 109 SER B C 1
ATOM 3848 O O . SER B 1 109 ? -14.203 -0.277 1.181 1 93.88 109 SER B O 1
ATOM 3850 N N . ASN B 1 110 ? -15.156 -0.958 -0.792 1 96.38 110 ASN B N 1
ATOM 3851 C CA . ASN B 1 110 ? -14.57 0.167 -1.512 1 96.38 110 ASN B CA 1
ATOM 3852 C C . ASN B 1 110 ? -15.461 1.406 -1.435 1 96.38 110 ASN B C 1
ATOM 3854 O O . ASN B 1 110 ? -15.32 2.324 -2.246 1 96.38 110 ASN B O 1
ATOM 3858 N N . PHE B 1 111 ? -16.406 1.392 -0.447 1 97.5 111 PHE B N 1
ATOM 3859 C CA . PHE B 1 111 ? -17.359 2.486 -0.297 1 97.5 111 PHE B CA 1
ATOM 3860 C C . PHE B 1 111 ? -17.438 2.932 1.158 1 97.5 111 PHE B C 1
ATOM 3862 O O . PHE B 1 111 ? -17.453 2.1 2.068 1 97.5 111 PHE B O 1
ATOM 3869 N N . LEU B 1 112 ? -17.469 4.172 1.421 1 97.88 112 LEU B N 1
ATOM 3870 C CA . LEU B 1 112 ? -17.609 4.762 2.748 1 97.88 112 LEU B CA 1
ATOM 3871 C C . LEU B 1 112 ? -18.438 6.047 2.688 1 97.88 112 LEU B C 1
ATOM 3873 O O . LEU B 1 112 ? -18.25 6.867 1.786 1 97.88 112 LEU B O 1
ATOM 3877 N N . SER B 1 113 ? -19.391 6.207 3.529 1 98.06 113 SER B N 1
ATOM 3878 C CA . SER B 1 113 ? -20.219 7.402 3.588 1 98.06 113 SER B CA 1
ATOM 3879 C C . SER B 1 113 ? -20.016 8.156 4.898 1 98.06 113 SER B C 1
ATOM 3881 O O . SER B 1 113 ? -20.031 7.555 5.977 1 98.06 113 SER B O 1
ATOM 3883 N N . LEU B 1 114 ? -19.734 9.398 4.84 1 98.38 114 LEU B N 1
ATOM 3884 C CA . LEU B 1 114 ? -19.641 10.289 5.992 1 98.38 114 LEU B CA 1
ATOM 3885 C C . LEU B 1 114 ? -20.75 11.336 5.973 1 98.38 114 LEU B C 1
ATOM 3887 O O . LEU B 1 114 ? -20.844 12.125 5.035 1 98.38 114 LEU B O 1
ATOM 3891 N N . THR B 1 115 ? -21.609 11.383 6.949 1 97.88 115 THR B N 1
ATOM 3892 C CA . THR B 1 115 ? -22.734 12.305 7.012 1 97.88 115 THR B CA 1
ATOM 3893 C C . THR B 1 115 ? -22.594 13.25 8.203 1 97.88 115 THR B C 1
ATOM 3895 O O . THR B 1 115 ? -22.391 12.805 9.328 1 97.88 115 THR B O 1
ATOM 3898 N N . PHE B 1 116 ? -22.656 14.5 7.906 1 98 116 PHE B N 1
ATOM 3899 C CA . PHE B 1 116 ? -22.734 15.523 8.945 1 98 116 PHE B CA 1
ATOM 3900 C C . PHE B 1 116 ? -24.156 16.031 9.086 1 98 116 PHE B C 1
ATOM 3902 O O . PHE B 1 116 ? -24.797 16.391 8.094 1 98 116 PHE B O 1
ATOM 3909 N N . ARG B 1 117 ? -24.594 16.078 10.305 1 96.5 117 ARG B N 1
ATOM 3910 C CA . ARG B 1 117 ? -25.922 16.625 10.586 1 96.5 117 ARG B CA 1
ATOM 3911 C C . ARG B 1 117 ? -25.875 17.531 11.805 1 96.5 117 ARG B C 1
ATOM 3913 O O . ARG B 1 117 ? -25.266 17.203 12.82 1 96.5 117 ARG B O 1
ATOM 3920 N N . SER B 1 118 ? -26.438 18.672 11.641 1 94.44 118 SER B N 1
ATOM 3921 C CA . SER B 1 118 ? -26.578 19.594 12.766 1 94.44 118 SER B CA 1
ATOM 3922 C C . SER B 1 118 ? -28.047 19.906 13.031 1 94.44 118 SER B C 1
ATOM 3924 O O . SER B 1 118 ? -28.844 19.984 12.094 1 94.44 118 SER B O 1
ATOM 3926 N N . ASP B 1 119 ? -28.422 20.094 14.25 1 90 119 ASP B N 1
ATOM 3927 C CA . ASP B 1 119 ? -29.812 20.375 14.609 1 90 119 ASP B CA 1
ATOM 3928 C C . ASP B 1 119 ? -30.125 21.875 14.516 1 90 119 ASP B C 1
ATOM 3930 O O . ASP B 1 119 ? -29.359 22.625 13.906 1 90 119 ASP B O 1
ATOM 3934 N N . PHE B 1 120 ? -31.375 22.406 15 1 81.81 120 PHE B N 1
ATOM 3935 C CA . PHE B 1 120 ? -31.922 23.75 14.812 1 81.81 120 PHE B CA 1
ATOM 3936 C C . PHE B 1 120 ? -31.172 24.766 15.664 1 81.81 120 PHE B C 1
ATOM 3938 O O . PHE B 1 120 ? -31.234 25.969 15.391 1 81.81 120 PHE B O 1
ATOM 3945 N N . SER B 1 121 ? -30.469 24.375 16.703 1 75 121 SER B N 1
ATOM 3946 C CA . SER B 1 121 ? -29.828 25.406 17.516 1 75 121 SER B CA 1
ATOM 3947 C C . SER B 1 121 ? -28.484 24.953 18.047 1 75 121 SER B C 1
ATOM 3949 O O . SER B 1 121 ? -28.281 23.75 18.297 1 75 121 SER B O 1
ATOM 3951 N N . ASN B 1 122 ? -27.453 25.781 17.781 1 65.56 122 ASN B N 1
ATOM 3952 C CA . ASN B 1 122 ? -26.172 25.578 18.469 1 65.56 122 ASN B CA 1
ATOM 3953 C C . ASN B 1 122 ? -25.938 26.625 19.547 1 65.56 122 ASN B C 1
ATOM 3955 O O . ASN B 1 122 ? -25.906 27.828 19.266 1 65.56 122 ASN B O 1
ATOM 3959 N N . GLU B 1 123 ? -25.984 26.266 20.703 1 68.62 123 GLU B N 1
ATOM 3960 C CA . GLU B 1 123 ? -25.844 27.172 21.844 1 68.62 123 GLU B CA 1
ATOM 3961 C C . GLU B 1 123 ? -24.422 27.75 21.906 1 68.62 123 GLU B C 1
ATOM 3963 O O . GLU B 1 123 ? -24.219 28.844 22.422 1 68.62 123 GLU B O 1
ATOM 3968 N N . GLU B 1 124 ? -23.516 26.953 21.469 1 83.38 124 GLU B N 1
ATOM 3969 C CA . GLU B 1 124 ? -22.109 27.344 21.516 1 83.38 124 GLU B CA 1
ATOM 3970 C C . GLU B 1 124 ? -21.469 27.297 20.141 1 83.38 124 GLU B C 1
ATOM 3972 O O . GLU B 1 124 ? -22.125 26.922 19.156 1 83.38 124 GLU B O 1
ATOM 3977 N N . ARG B 1 125 ? -20.297 27.859 20.125 1 89.75 125 ARG B N 1
ATOM 3978 C CA . ARG B 1 125 ? -19.562 27.906 18.875 1 89.75 125 ARG B CA 1
ATOM 3979 C C . ARG B 1 125 ? -18.781 26.609 18.656 1 89.75 125 ARG B C 1
ATOM 3981 O O . ARG B 1 125 ? -17.844 26.297 19.406 1 89.75 125 ARG B O 1
ATOM 3988 N N . PHE B 1 126 ? -19.219 25.781 17.797 1 94.62 126 PHE B N 1
ATOM 3989 C CA . PHE B 1 126 ? -18.547 24.562 17.406 1 94.62 126 PHE B CA 1
ATOM 3990 C C . PHE B 1 126 ? -18 24.672 15.984 1 94.62 126 PHE B C 1
ATOM 3992 O O . PHE B 1 126 ? -18.688 25.172 15.094 1 94.62 126 PHE B O 1
ATOM 3999 N N . THR B 1 127 ? -16.812 24.172 15.727 1 96.12 127 THR B N 1
ATOM 4000 C CA . THR B 1 127 ? -16.094 24.5 14.508 1 96.12 127 THR B CA 1
ATOM 4001 C C . THR B 1 127 ? -16.203 23.391 13.477 1 96.12 127 THR B C 1
ATOM 4003 O O . THR B 1 127 ? -15.805 23.547 12.328 1 96.12 127 THR B O 1
ATOM 4006 N N . GLY B 1 128 ? -16.766 22.234 13.891 1 97.12 128 GLY B N 1
ATOM 4007 C CA . GLY B 1 128 ? -16.938 21.141 12.945 1 97.12 128 GLY B CA 1
ATOM 4008 C C . GLY B 1 128 ? -15.742 20.203 12.906 1 97.12 128 GLY B C 1
ATOM 4009 O O . GLY B 1 128 ? -15.164 19.875 13.945 1 97.12 128 GLY B O 1
ATOM 4010 N N . PHE B 1 129 ? -15.484 19.609 11.75 1 98.12 129 PHE B N 1
ATOM 4011 C CA . PHE B 1 129 ? -14.375 18.672 11.68 1 98.12 129 PHE B CA 1
ATOM 4012 C C . PHE B 1 129 ? -13.609 18.828 10.367 1 98.12 129 PHE B C 1
ATOM 4014 O O . PHE B 1 129 ? -14.109 19.453 9.43 1 98.12 129 PHE B O 1
ATOM 4021 N N . ASP B 1 130 ? -12.375 18.422 10.367 1 98.06 130 ASP B N 1
ATOM 4022 C CA . ASP B 1 130 ? -11.477 18.234 9.234 1 98.06 130 ASP B CA 1
ATOM 4023 C C . ASP B 1 130 ? -11.023 16.781 9.125 1 98.06 130 ASP B C 1
ATOM 4025 O O . ASP B 1 130 ? -10.266 16.297 9.969 1 98.06 130 ASP B O 1
ATOM 4029 N N . ALA B 1 131 ? -11.477 16.109 8.109 1 98.62 131 ALA B N 1
ATOM 4030 C CA . ALA B 1 131 ? -11.188 14.695 7.938 1 98.62 131 ALA B CA 1
ATOM 4031 C C . ALA B 1 131 ? -10.43 14.445 6.637 1 98.62 131 ALA B C 1
ATOM 4033 O O . ALA B 1 131 ? -10.516 15.242 5.699 1 98.62 131 ALA B O 1
ATOM 4034 N N . HIS B 1 132 ? -9.695 13.398 6.648 1 98.69 132 HIS B N 1
ATOM 4035 C CA . HIS B 1 132 ? -8.945 12.969 5.477 1 98.69 132 HIS B CA 1
ATOM 4036 C C . HIS B 1 132 ? -9.203 11.5 5.164 1 98.69 132 HIS B C 1
ATOM 4038 O O . HIS B 1 132 ? -9.375 10.688 6.074 1 98.69 132 HIS B O 1
ATOM 4044 N N . TYR B 1 133 ? -9.25 11.156 3.906 1 98.75 133 TYR B N 1
ATOM 4045 C CA . TYR B 1 133 ? -9.375 9.766 3.504 1 98.75 133 TYR B CA 1
ATOM 4046 C C . TYR B 1 133 ? -8.352 9.406 2.434 1 98.75 133 TYR B C 1
ATOM 4048 O O . TYR B 1 133 ? -7.871 10.281 1.708 1 98.75 133 TYR B O 1
ATOM 4056 N N . SER B 1 134 ? -7.98 8.172 2.361 1 98.56 134 SER B N 1
ATOM 4057 C CA . SER B 1 134 ? -7.102 7.66 1.316 1 98.56 134 SER B CA 1
ATOM 4058 C C . SER B 1 134 ? -7.402 6.195 1.013 1 98.56 134 SER B C 1
ATOM 4060 O O . SER B 1 134 ? -7.758 5.43 1.912 1 98.56 134 SER B O 1
ATOM 4062 N N . ALA B 1 135 ? -7.25 5.879 -0.213 1 98.31 135 ALA B N 1
ATOM 4063 C CA . ALA B 1 135 ? -7.426 4.492 -0.638 1 98.31 135 ALA B CA 1
ATOM 4064 C C . ALA B 1 135 ? -6.238 3.631 -0.214 1 98.31 135 ALA B C 1
ATOM 4066 O O . ALA B 1 135 ? -5.094 4.082 -0.262 1 98.31 135 ALA B O 1
ATOM 4067 N N . ILE B 1 136 ? -6.578 2.459 0.174 1 96.69 136 ILE B N 1
ATOM 4068 C CA . ILE B 1 136 ? -5.543 1.49 0.52 1 96.69 136 ILE B CA 1
ATOM 4069 C C . ILE B 1 136 ? -5.715 0.228 -0.322 1 96.69 136 ILE B C 1
ATOM 4071 O O . ILE B 1 136 ? -6.84 -0.22 -0.559 1 96.69 136 ILE B O 1
ATOM 4075 N N . ASP B 1 137 ? -4.621 -0.323 -0.74 1 96.12 137 ASP B N 1
ATOM 4076 C CA . ASP B 1 137 ? -4.66 -1.536 -1.55 1 96.12 137 ASP B CA 1
ATOM 4077 C C . ASP B 1 137 ? -5.055 -2.746 -0.707 1 96.12 137 ASP B C 1
ATOM 4079 O O . ASP B 1 137 ? -4.582 -2.906 0.42 1 96.12 137 ASP B O 1
ATOM 4083 N N . ILE B 1 138 ? -5.914 -3.523 -1.261 1 93.88 138 ILE B N 1
ATOM 4084 C CA . ILE B 1 138 ? -6.254 -4.805 -0.647 1 93.88 138 ILE B CA 1
ATOM 4085 C C . ILE B 1 138 ? -5.289 -5.883 -1.14 1 93.88 138 ILE B C 1
ATOM 4087 O O . ILE B 1 138 ? -5.055 -6.012 -2.344 1 93.88 138 ILE B O 1
ATOM 4091 N N . ASP B 1 139 ? -4.699 -6.621 -0.215 1 93.12 139 ASP B N 1
ATOM 4092 C CA . ASP B 1 139 ? -3.92 -7.789 -0.617 1 93.12 139 ASP B CA 1
ATOM 4093 C C . ASP B 1 139 ? -4.82 -9.008 -0.82 1 93.12 139 ASP B C 1
ATOM 4095 O O . ASP B 1 139 ? -5.094 -9.75 0.126 1 93.12 139 ASP B O 1
ATOM 4099 N N . GLU B 1 140 ? -5.223 -9.227 -1.946 1 91.31 140 GLU B N 1
ATOM 4100 C CA . GLU B 1 140 ? -6.164 -10.289 -2.299 1 91.31 140 GLU B CA 1
ATOM 4101 C C . GLU B 1 140 ? -5.566 -11.664 -2.023 1 91.31 140 GLU B C 1
ATOM 4103 O O . GLU B 1 140 ? -6.297 -12.648 -1.891 1 91.31 140 GLU B O 1
ATOM 4108 N N . CYS B 1 141 ? -4.281 -11.742 -1.939 1 91.44 141 CYS B N 1
ATOM 4109 C CA . CYS B 1 141 ? -3.615 -13.023 -1.739 1 91.44 141 CYS B CA 1
ATOM 4110 C C . CYS B 1 141 ? -3.662 -13.445 -0.274 1 91.44 141 CYS B C 1
ATOM 4112 O O . CYS B 1 141 ? -3.619 -14.633 0.04 1 91.44 141 CYS B O 1
ATOM 4114 N N . THR B 1 142 ? -3.762 -12.5 0.575 1 89.06 142 THR B N 1
ATOM 4115 C CA . THR B 1 142 ? -3.748 -12.812 2 1 89.06 142 THR B CA 1
ATOM 4116 C C . THR B 1 142 ? -5.148 -12.695 2.594 1 89.06 142 THR B C 1
ATOM 4118 O O . THR B 1 142 ? -5.477 -13.367 3.572 1 89.06 142 THR B O 1
ATOM 4121 N N . GLU B 1 143 ? -5.867 -11.641 2.219 1 79.88 143 GLU B N 1
ATOM 4122 C CA . GLU B 1 143 ? -7.172 -11.383 2.824 1 79.88 143 GLU B CA 1
ATOM 4123 C C . GLU B 1 143 ? -8.211 -12.398 2.344 1 79.88 143 GLU B C 1
ATOM 4125 O O . GLU B 1 143 ? -8.312 -12.664 1.146 1 79.88 143 GLU B O 1
ATOM 4130 N N . LYS B 1 144 ? -8.125 -13.734 2.82 1 60.59 144 LYS B N 1
ATOM 4131 C CA . LYS B 1 144 ? -8.883 -14.961 2.604 1 60.59 144 LYS B CA 1
ATOM 4132 C C . LYS B 1 144 ? -10.367 -14.664 2.396 1 60.59 144 LYS B C 1
ATOM 4134 O O . LYS B 1 144 ? -11.094 -14.43 3.361 1 60.59 144 LYS B O 1
ATOM 4139 N N . SER B 1 145 ? -10.781 -13.57 1.813 1 53.53 145 SER B N 1
ATOM 4140 C CA . SER B 1 145 ? -12.227 -13.555 2.002 1 53.53 145 SER B CA 1
ATOM 4141 C C . SER B 1 145 ? -12.836 -14.914 1.676 1 53.53 145 SER B C 1
ATOM 4143 O O . SER B 1 145 ? -13.625 -15.453 2.459 1 53.53 145 SER B O 1
ATOM 4145 N N . ASP B 1 146 ? -13.133 -15.312 0.252 1 52.84 146 ASP B N 1
ATOM 4146 C CA . ASP B 1 146 ? -14 -16.422 -0.144 1 52.84 146 ASP B CA 1
ATOM 4147 C C . ASP B 1 146 ? -13.25 -17.75 -0.128 1 52.84 146 ASP B C 1
ATOM 4149 O O . ASP B 1 146 ? -12.023 -17.766 -0.295 1 52.84 146 ASP B O 1
ATOM 4153 N N . GLU B 1 147 ? -13.82 -18.875 0.364 1 52.44 147 GLU B N 1
ATOM 4154 C CA . GLU B 1 147 ? -13.469 -20.297 0.292 1 52.44 147 GLU B CA 1
ATOM 4155 C C . GLU B 1 147 ? -12.484 -20.562 -0.846 1 52.44 147 GLU B C 1
ATOM 4157 O O . GLU B 1 147 ? -11.781 -21.578 -0.846 1 52.44 147 GLU B O 1
ATOM 4162 N N . ASP B 1 148 ? -12.852 -20.141 -2 1 53.88 148 ASP B N 1
ATOM 4163 C CA . ASP B 1 148 ? -12.164 -20.5 -3.236 1 53.88 148 ASP B CA 1
ATOM 4164 C C . ASP B 1 148 ? -10.812 -19.797 -3.342 1 53.88 148 ASP B C 1
ATOM 4166 O O . ASP B 1 148 ? -10.75 -18.578 -3.465 1 53.88 148 ASP B O 1
ATOM 4170 N N . LEU B 1 149 ? -9.977 -20.281 -2.609 1 60 149 LEU B N 1
ATOM 4171 C CA . LEU B 1 149 ? -8.633 -19.75 -2.812 1 60 149 LEU B CA 1
ATOM 4172 C C . LEU B 1 149 ? -8.461 -19.234 -4.238 1 60 149 LEU B C 1
ATOM 4174 O O . LEU B 1 149 ? -8.789 -19.938 -5.199 1 60 149 LEU B O 1
ATOM 4178 N N . VAL B 1 150 ? -8.062 -17.844 -4.363 1 78 150 VAL B N 1
ATOM 4179 C CA . VAL B 1 150 ? -8.148 -17.094 -5.617 1 78 150 VAL B CA 1
ATOM 4180 C C . VAL B 1 150 ? -7.27 -17.766 -6.672 1 78 150 VAL B C 1
ATOM 4182 O O . VAL B 1 150 ? -7.688 -17.938 -7.82 1 78 150 VAL B O 1
ATOM 4185 N N . CYS B 1 151 ? -6.055 -18.344 -6.211 1 90.69 151 CYS B N 1
ATOM 4186 C CA . CYS B 1 151 ? -5.148 -18.906 -7.207 1 90.69 151 CYS B CA 1
ATOM 4187 C C . CYS B 1 151 ? -4.793 -20.359 -6.875 1 90.69 151 CYS B C 1
ATOM 4189 O O . CYS B 1 151 ? -4.602 -20.688 -5.707 1 90.69 151 CYS B O 1
ATOM 4191 N N . ASP B 1 152 ? -4.691 -21.219 -7.77 1 90.94 152 ASP B N 1
ATOM 4192 C CA . ASP B 1 152 ? -4.359 -22.625 -7.602 1 90.94 152 ASP B CA 1
ATOM 4193 C C . ASP B 1 152 ? -2.953 -22.797 -7.031 1 90.94 152 ASP B C 1
ATOM 4195 O O . ASP B 1 152 ? -2.748 -23.562 -6.09 1 90.94 152 ASP B O 1
ATOM 4199 N N . HIS B 1 153 ? -1.961 -22.109 -7.586 1 93.12 153 HIS B N 1
ATOM 4200 C CA . HIS B 1 153 ? -0.583 -22.297 -7.148 1 93.12 153 HIS B CA 1
ATOM 4201 C C . HIS B 1 153 ? -0.033 -21.016 -6.508 1 93.12 153 HIS B C 1
ATOM 4203 O O . HIS B 1 153 ? 0.124 -20.953 -5.285 1 93.12 153 HIS B O 1
ATOM 4209 N N . HIS B 1 154 ? 0.204 -19.984 -7.352 1 95.06 154 HIS B N 1
ATOM 4210 C CA . HIS B 1 154 ? 0.828 -18.766 -6.844 1 95.06 154 HIS B CA 1
ATOM 4211 C C . HIS B 1 154 ? -0.075 -17.547 -7.051 1 95.06 154 HIS B C 1
ATOM 4213 O O . HIS B 1 154 ? -0.632 -17.375 -8.133 1 95.06 154 HIS B O 1
ATOM 4219 N N . CYS B 1 155 ? -0.237 -16.781 -6.02 1 94.81 155 CYS B N 1
ATOM 4220 C CA . CYS B 1 155 ? -0.977 -15.516 -6.062 1 94.81 155 CYS B CA 1
ATOM 4221 C C . CYS B 1 155 ? -0.033 -14.328 -5.965 1 94.81 155 CYS B C 1
ATOM 4223 O O . CYS B 1 155 ? 0.845 -14.289 -5.102 1 94.81 155 CYS B O 1
ATOM 4225 N N . HIS B 1 156 ? -0.136 -13.383 -6.879 1 96.12 156 HIS B N 1
ATOM 4226 C CA . HIS B 1 156 ? 0.704 -12.188 -6.898 1 96.12 156 HIS B CA 1
ATOM 4227 C C . HIS B 1 156 ? -0.129 -10.93 -6.707 1 96.12 156 HIS B C 1
ATOM 4229 O O . HIS B 1 156 ? -0.873 -10.531 -7.605 1 96.12 156 HIS B O 1
ATOM 4235 N N . ASN B 1 157 ? -0.002 -10.352 -5.57 1 95.5 157 ASN B N 1
ATOM 4236 C CA . ASN B 1 157 ? -0.716 -9.109 -5.297 1 95.5 157 ASN B CA 1
ATOM 4237 C C . ASN B 1 157 ? -0.015 -7.91 -5.926 1 95.5 157 ASN B C 1
ATOM 4239 O O . ASN B 1 157 ? 1.213 -7.812 -5.887 1 95.5 157 ASN B O 1
ATOM 4243 N N . TYR B 1 158 ? -0.719 -7.035 -6.527 1 96.56 158 TYR B N 1
ATOM 4244 C CA . TYR B 1 158 ? -0.242 -5.73 -6.977 1 96.56 158 TYR B CA 1
ATOM 4245 C C . TYR B 1 158 ? -1.244 -4.637 -6.629 1 96.56 158 TYR B C 1
ATOM 4247 O O . TYR B 1 158 ? -2.383 -4.926 -6.258 1 96.56 158 TYR B O 1
ATOM 4255 N N . ILE B 1 159 ? -0.835 -3.432 -6.648 1 96.88 159 ILE B N 1
ATOM 4256 C CA . ILE B 1 159 ? -1.692 -2.311 -6.285 1 96.88 159 ILE B CA 1
ATOM 4257 C C . ILE B 1 159 ? -2.926 -2.291 -7.188 1 96.88 159 ILE B C 1
ATOM 4259 O O . ILE B 1 159 ? -2.816 -2.068 -8.391 1 96.88 159 ILE B O 1
ATOM 4263 N N . GLY B 1 160 ? -4.094 -2.543 -6.605 1 95.06 160 GLY B N 1
ATOM 4264 C CA . GLY B 1 160 ? -5.348 -2.477 -7.34 1 95.06 160 GLY B CA 1
ATOM 4265 C C . GLY B 1 160 ? -5.848 -3.838 -7.789 1 95.06 160 GLY B C 1
ATOM 4266 O O . GLY B 1 160 ? -6.914 -3.943 -8.398 1 95.06 160 GLY B O 1
ATOM 4267 N N . GLY B 1 161 ? -4.961 -4.914 -7.512 1 94.06 161 GLY B N 1
ATOM 4268 C CA . GLY B 1 161 ? -5.422 -6.219 -7.965 1 94.06 161 GLY B CA 1
ATOM 4269 C C . GLY B 1 161 ? -4.434 -7.332 -7.688 1 94.06 161 GLY B C 1
ATOM 4270 O O . GLY B 1 161 ? -3.582 -7.207 -6.805 1 94.06 161 GLY B O 1
ATOM 4271 N N . PHE B 1 162 ? -4.703 -8.492 -8.375 1 94.75 162 PHE B N 1
ATOM 4272 C CA . PHE B 1 162 ? -3.834 -9.656 -8.258 1 94.75 162 PHE B CA 1
ATOM 4273 C C . PHE B 1 162 ? -3.887 -10.5 -9.523 1 94.75 162 PHE B C 1
ATOM 4275 O O . PHE B 1 162 ? -4.762 -10.305 -10.375 1 94.75 162 PHE B O 1
ATOM 4282 N N . TYR B 1 163 ? -2.967 -11.289 -9.703 1 95.44 163 TYR B N 1
ATOM 4283 C CA . TYR B 1 163 ? -3 -12.297 -10.758 1 95.44 163 TYR B CA 1
ATOM 4284 C C . TYR B 1 163 ? -2.361 -13.602 -10.297 1 95.44 163 TYR B C 1
ATOM 4286 O O . TYR B 1 163 ? -1.73 -13.648 -9.234 1 95.44 163 TYR B O 1
ATOM 4294 N N . CYS B 1 164 ? -2.611 -14.672 -11.031 1 96 164 CYS B N 1
ATOM 4295 C CA . CYS B 1 164 ? -2.137 -15.992 -10.633 1 96 164 CYS B CA 1
ATOM 4296 C C . CYS B 1 164 ? -1.085 -16.516 -11.609 1 96 164 CYS B C 1
ATOM 4298 O O . CYS B 1 164 ? -1.062 -16.109 -12.773 1 96 164 CYS B O 1
ATOM 4300 N N . SER B 1 165 ? -0.2 -17.266 -11.086 1 96.62 165 SER B N 1
ATOM 4301 C CA . SER B 1 165 ? 0.759 -18 -11.898 1 96.62 165 SER B CA 1
ATOM 4302 C C . SER B 1 165 ? 0.889 -19.438 -11.422 1 96.62 165 SER B C 1
ATOM 4304 O O . SER B 1 165 ? 0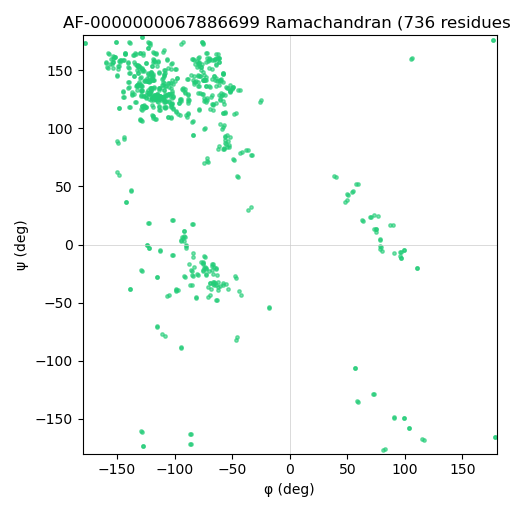.34 -19.812 -10.383 1 96.62 165 SER B O 1
ATOM 4306 N N . CYS B 1 166 ? 1.473 -20.25 -12.258 1 96.38 166 CYS B N 1
ATOM 4307 C CA . CYS B 1 166 ? 1.557 -21.672 -11.938 1 96.38 166 CYS B CA 1
ATOM 4308 C C . CYS B 1 166 ? 3.004 -22.094 -11.734 1 96.38 166 CYS B C 1
ATOM 4310 O O . CYS B 1 166 ? 3.926 -21.438 -12.227 1 96.38 166 CYS B O 1
ATOM 4312 N N . ARG B 1 167 ? 3.186 -23.188 -11.016 1 94.69 167 ARG B N 1
ATOM 4313 C CA . ARG B 1 167 ? 4.5 -23.781 -10.812 1 94.69 167 ARG B CA 1
ATOM 4314 C C . ARG B 1 167 ? 5.102 -24.25 -12.141 1 94.69 167 ARG B C 1
ATOM 4316 O O . ARG B 1 167 ? 4.387 -24.406 -13.125 1 94.69 167 ARG B O 1
ATOM 4323 N N . PHE B 1 168 ? 6.406 -24.406 -12.109 1 94 168 PHE B N 1
ATOM 4324 C CA . PHE B 1 168 ? 7.117 -24.891 -13.289 1 94 168 PHE B CA 1
ATOM 4325 C C . PHE B 1 168 ? 6.488 -26.172 -13.82 1 94 168 PHE B C 1
ATOM 4327 O O . PHE B 1 168 ? 6.191 -27.094 -13.055 1 94 168 PHE B O 1
ATOM 4334 N N . GLY B 1 169 ? 6.27 -26.203 -15.102 1 91.5 169 GLY B N 1
ATOM 4335 C CA . GLY B 1 169 ? 5.707 -27.391 -15.727 1 91.5 169 GLY B CA 1
ATOM 4336 C C . GLY B 1 169 ? 4.203 -27.297 -15.922 1 91.5 169 GLY B C 1
ATOM 4337 O O . GLY B 1 169 ? 3.611 -28.156 -16.594 1 91.5 169 GLY B O 1
ATOM 4338 N N . TYR B 1 170 ? 3.555 -26.312 -15.32 1 95.06 170 TYR B N 1
ATOM 4339 C CA . TYR B 1 170 ? 2.113 -26.109 -15.43 1 95.06 170 TYR B CA 1
ATOM 4340 C C . TYR B 1 170 ? 1.79 -24.906 -16.312 1 95.06 170 TYR B C 1
ATOM 4342 O O . TYR B 1 170 ? 2.646 -24.062 -16.531 1 95.06 170 TYR B O 1
ATOM 4350 N N . LEU B 1 171 ? 0.548 -24.953 -16.766 1 95.06 171 LEU B N 1
ATOM 4351 C CA . LEU B 1 171 ? 0.054 -23.859 -17.594 1 95.06 171 LEU B CA 1
ATOM 4352 C C . LEU B 1 171 ? -1.175 -23.219 -16.953 1 95.06 171 LEU B C 1
ATOM 4354 O O . LEU B 1 171 ? -2.047 -23.906 -16.438 1 95.06 171 LEU B O 1
ATOM 4358 N N . LEU B 1 172 ? -1.194 -21.938 -17.078 1 95.31 172 LEU B N 1
ATOM 4359 C CA . LEU B 1 172 ? -2.352 -21.234 -16.547 1 95.31 172 LEU B CA 1
ATOM 4360 C C . LEU B 1 172 ? -3.566 -21.406 -17.453 1 95.31 172 LEU B C 1
ATOM 4362 O O . LEU B 1 172 ? -3.486 -21.172 -18.656 1 95.31 172 LEU B O 1
ATOM 4366 N N . HIS B 1 173 ? -4.641 -21.781 -16.906 1 94.44 173 HIS B N 1
ATOM 4367 C CA . HIS B 1 173 ? -5.891 -21.953 -17.641 1 94.44 173 HIS B CA 1
ATOM 4368 C C . HIS B 1 173 ? -6.488 -20.609 -18.031 1 94.44 173 HIS B C 1
ATOM 4370 O O . HIS B 1 173 ? -6.094 -19.562 -17.5 1 94.44 173 HIS B O 1
ATOM 4376 N N . THR B 1 174 ? -7.422 -20.547 -18.938 1 93.81 174 THR B N 1
ATOM 4377 C CA . THR B 1 174 ? -8.039 -19.344 -19.453 1 93.81 174 THR B CA 1
ATOM 4378 C C . THR B 1 174 ? -8.844 -18.641 -18.375 1 93.81 174 THR B C 1
ATOM 4380 O O . THR B 1 174 ? -9.164 -17.453 -18.484 1 93.81 174 THR B O 1
ATOM 4383 N N . ASP B 1 175 ? -9.203 -19.359 -17.312 1 92.25 175 ASP B N 1
ATOM 4384 C CA . ASP B 1 175 ? -9.914 -18.734 -16.203 1 92.25 175 ASP B CA 1
ATOM 4385 C C . ASP B 1 175 ? -8.984 -17.859 -15.367 1 92.25 175 ASP B C 1
ATOM 4387 O O . ASP B 1 175 ? -9.422 -17.188 -14.43 1 92.25 175 ASP B O 1
ATOM 4391 N N . ASN B 1 176 ? -7.648 -17.938 -15.594 1 92.88 176 ASN B N 1
ATOM 4392 C CA . ASN B 1 176 ? -6.605 -17.125 -14.977 1 92.88 176 ASN B CA 1
ATOM 4393 C C . ASN B 1 176 ? -6.422 -17.484 -13.5 1 92.88 176 ASN B C 1
ATOM 4395 O O . ASN B 1 176 ? -5.945 -16.672 -12.711 1 92.88 176 ASN B O 1
ATOM 4399 N N . ARG B 1 177 ? -6.832 -18.75 -13.109 1 92.94 177 ARG B N 1
ATOM 4400 C CA . ARG B 1 177 ? -6.691 -19.156 -11.711 1 92.94 177 ARG B CA 1
ATOM 4401 C C . ARG B 1 177 ? -6.199 -20.594 -11.602 1 92.94 177 ARG B C 1
ATOM 4403 O O . ARG B 1 177 ? -5.371 -20.906 -10.75 1 92.94 177 ARG B O 1
ATOM 4410 N N . THR B 1 178 ? -6.719 -21.359 -12.5 1 93.62 178 THR B N 1
ATOM 4411 C CA . THR B 1 178 ? -6.453 -22.781 -12.422 1 93.62 178 THR B CA 1
ATOM 4412 C C . THR B 1 178 ? -5.176 -23.141 -13.188 1 93.62 178 THR B C 1
ATOM 4414 O O . THR B 1 178 ? -4.887 -22.547 -14.227 1 93.62 178 THR B O 1
ATOM 4417 N N . CYS B 1 179 ? -4.379 -24.078 -12.672 1 95.25 179 CYS B N 1
ATOM 4418 C CA . CYS B 1 179 ? -3.152 -24.547 -13.312 1 95.25 179 CYS B CA 1
ATOM 4419 C C . CYS B 1 179 ? -3.324 -25.953 -13.875 1 95.25 179 CYS B C 1
ATOM 4421 O O . CYS B 1 179 ? -3.582 -26.891 -13.125 1 95.25 179 CYS B O 1
ATOM 4423 N N . LYS B 1 180 ? -3.18 -26.031 -15.148 1 95.81 180 LYS B N 1
ATOM 4424 C CA . LYS B 1 180 ? -3.354 -27.312 -15.828 1 95.81 180 LYS B CA 1
ATOM 4425 C C . LYS B 1 180 ? -2.02 -27.844 -16.344 1 95.81 180 LYS B C 1
ATOM 4427 O O . LYS B 1 180 ? -1.009 -27.141 -16.312 1 95.81 180 LYS B O 1
ATOM 4432 N N . VAL B 1 181 ? -1.979 -29.156 -16.734 1 94.94 181 VAL B N 1
ATOM 4433 C CA . VAL B 1 181 ? -0.774 -29.75 -17.297 1 94.94 181 VAL B CA 1
ATOM 4434 C C . VAL B 1 181 ? -1.061 -30.281 -18.703 1 94.94 181 VAL B C 1
ATOM 4436 O O . VAL B 1 181 ? -2.188 -30.688 -19 1 94.94 181 VAL B O 1
ATOM 4439 N N . GLU B 1 182 ? 0 -30.203 -19.547 1 91.88 182 GLU B N 1
ATOM 4440 C CA . GLU B 1 182 ? -0.094 -30.828 -20.859 1 91.88 182 GLU B CA 1
ATOM 4441 C C . GLU B 1 182 ? 0.381 -32.281 -20.828 1 91.88 182 GLU B C 1
ATOM 4443 O O . GLU B 1 182 ? 1.573 -32.531 -20.656 1 91.88 182 GLU B O 1
ATOM 4448 N N . CYS B 1 183 ? -0.525 -33.188 -21 1 92.25 183 CYS B N 1
ATOM 4449 C CA . CYS B 1 183 ? -0.201 -34.594 -20.938 1 92.25 183 CYS B CA 1
ATOM 4450 C C . CYS B 1 183 ? -0.995 -35.375 -21.969 1 92.25 183 CYS B C 1
ATOM 4452 O O . CYS B 1 183 ? -1.448 -36.5 -21.703 1 92.25 183 CYS B O 1
ATOM 4454 N N . SER B 1 184 ? -1.305 -34.938 -23.188 1 86.62 184 SER B N 1
ATOM 4455 C CA . SER B 1 184 ? -2.197 -35.562 -24.156 1 86.62 184 SER B CA 1
ATOM 4456 C C . SER B 1 184 ? -1.422 -36.438 -25.141 1 86.62 184 SER B C 1
ATOM 4458 O O . SER B 1 184 ? -2.018 -37.156 -25.953 1 86.62 184 SER B O 1
ATOM 4460 N N . ASP B 1 185 ? -0.19 -36.625 -25.031 1 83.31 185 ASP B N 1
ATOM 4461 C CA . ASP B 1 185 ? 0.454 -37.375 -26.109 1 83.31 185 ASP B CA 1
ATOM 4462 C C . ASP B 1 185 ? 1.634 -38.188 -25.578 1 83.31 185 ASP B C 1
ATOM 4464 O O . ASP B 1 185 ? 2.742 -38.094 -26.109 1 83.31 185 ASP B O 1
ATOM 4468 N N . ASN B 1 186 ? 1.25 -39 -24.703 1 91.12 186 ASN B N 1
ATOM 4469 C CA . ASN B 1 186 ? 2.277 -39.906 -24.172 1 91.12 186 ASN B CA 1
ATOM 4470 C C . ASN B 1 186 ? 2.186 -41.281 -24.781 1 91.12 186 ASN B C 1
ATOM 4472 O O . ASN B 1 186 ? 1.148 -41.938 -24.688 1 91.12 186 ASN B O 1
ATOM 4476 N N . LEU B 1 187 ? 3.166 -41.781 -25.516 1 95.69 187 LEU B N 1
ATOM 4477 C CA . LEU B 1 187 ? 3.188 -43.094 -26.156 1 95.69 187 LEU B CA 1
ATOM 4478 C C . LEU B 1 187 ? 4.223 -44 -25.516 1 95.69 187 LEU B C 1
ATOM 4480 O O . LEU B 1 187 ? 5.387 -43.625 -25.375 1 95.69 187 LEU B O 1
ATOM 4484 N N . PHE B 1 188 ? 3.779 -45.156 -25.125 1 96.56 188 PHE B N 1
ATOM 4485 C CA . PHE B 1 188 ? 4.637 -46.188 -24.531 1 96.56 188 PHE B CA 1
ATOM 4486 C C . PHE B 1 188 ? 4.75 -47.406 -25.453 1 96.56 188 PHE B C 1
ATOM 4488 O O . PHE B 1 188 ? 3.736 -47.969 -25.844 1 96.56 188 PHE B O 1
ATOM 4495 N N . THR B 1 189 ? 5.918 -47.812 -25.734 1 95.94 189 THR B N 1
ATOM 4496 C CA . THR B 1 189 ? 6.121 -48.938 -26.656 1 95.94 189 THR B CA 1
ATOM 4497 C C . THR B 1 189 ? 6.945 -50.031 -25.984 1 95.94 189 THR B C 1
ATOM 4499 O O . THR B 1 189 ? 7.195 -51.062 -26.578 1 95.94 189 THR B O 1
ATOM 4502 N N . GLN B 1 190 ? 7.32 -49.812 -24.781 1 95.69 190 GLN B N 1
ATOM 4503 C CA . GLN B 1 190 ? 8.102 -50.781 -24.047 1 95.69 190 GLN B CA 1
ATOM 4504 C C . GLN B 1 190 ? 7.219 -51.906 -23.5 1 95.69 190 GLN B C 1
ATOM 4506 O O . GLN B 1 190 ? 5.996 -51.75 -23.422 1 95.69 190 GLN B O 1
ATOM 4511 N N . ARG B 1 191 ? 7.844 -53.031 -23.172 1 94.44 191 ARG B N 1
ATOM 4512 C CA . ARG B 1 191 ? 7.109 -54.219 -22.719 1 94.44 191 ARG B CA 1
ATOM 4513 C C . ARG B 1 191 ? 6.641 -54.031 -21.281 1 94.44 191 ARG B C 1
ATOM 4515 O O . ARG B 1 191 ? 5.867 -54.844 -20.766 1 94.44 191 ARG B O 1
ATOM 4522 N N . SER B 1 192 ? 7.195 -53.094 -20.641 1 96.19 192 SER B N 1
ATOM 4523 C CA . SER B 1 192 ? 6.734 -52.75 -19.297 1 96.19 192 SER B CA 1
ATOM 4524 C C . SER B 1 192 ? 6.887 -51.25 -19.047 1 96.19 192 SER B C 1
ATOM 4526 O O . SER B 1 192 ? 7.633 -50.562 -19.75 1 96.19 192 SER B O 1
ATOM 4528 N N . GLY B 1 193 ? 6.156 -50.781 -18.109 1 96.69 193 GLY B N 1
ATOM 4529 C CA . GLY B 1 193 ? 6.258 -49.344 -17.797 1 96.69 193 GLY B CA 1
ATOM 4530 C C . GLY B 1 193 ? 5.375 -48.938 -16.641 1 96.69 193 GLY B C 1
ATOM 4531 O O . GLY B 1 193 ? 4.652 -49.75 -16.078 1 96.69 193 GLY B O 1
ATOM 4532 N N . LEU B 1 194 ? 5.594 -47.719 -16.328 1 97.12 194 LEU B N 1
ATOM 4533 C CA . LEU B 1 194 ? 4.84 -47.094 -15.234 1 97.12 194 LEU B CA 1
ATOM 4534 C C . LEU B 1 194 ? 4.125 -45.844 -15.711 1 97.12 194 LEU B C 1
ATOM 4536 O O . LEU B 1 194 ? 4.715 -45.031 -16.422 1 97.12 194 LEU B O 1
ATOM 4540 N N . ILE B 1 195 ? 2.898 -45.719 -15.414 1 97.19 195 ILE B N 1
ATOM 4541 C CA . ILE B 1 195 ? 2.102 -44.562 -15.758 1 97.19 195 ILE B CA 1
ATOM 4542 C C . ILE B 1 195 ? 1.391 -44.031 -14.508 1 97.19 195 ILE B C 1
ATOM 4544 O O . ILE B 1 195 ? 0.885 -44.812 -13.703 1 97.19 195 ILE B O 1
ATOM 4548 N N . SER B 1 196 ? 1.392 -42.75 -14.352 1 97.06 196 SER B N 1
ATOM 4549 C CA . SER B 1 196 ? 0.715 -42.188 -13.203 1 97.06 196 SER B CA 1
ATOM 4550 C C . SER B 1 196 ? 0.057 -40.844 -13.555 1 97.06 196 SER B C 1
ATOM 4552 O O . SER B 1 196 ? 0.347 -40.281 -14.609 1 97.06 196 SER B O 1
ATOM 4554 N N . SER B 1 197 ? -0.925 -40.5 -12.719 1 96.12 197 SER B N 1
ATOM 4555 C CA . SER B 1 197 ? -1.501 -39.156 -12.875 1 96.12 197 SER B CA 1
ATOM 4556 C C . SER B 1 197 ? -0.453 -38.062 -12.648 1 96.12 197 SER B C 1
ATOM 4558 O O . SER B 1 197 ? 0.557 -38.312 -11.984 1 96.12 197 SER B O 1
ATOM 4560 N N . PRO B 1 198 ? -0.762 -36.906 -13.234 1 92.69 198 PRO B N 1
ATOM 4561 C CA . PRO B 1 198 ? 0.196 -35.812 -13.039 1 92.69 198 PRO B CA 1
ATOM 4562 C C . PRO B 1 198 ? 0.399 -35.469 -11.57 1 92.69 198 PRO B C 1
ATOM 4564 O O . PRO B 1 198 ? -0.574 -35.312 -10.828 1 92.69 198 PRO B O 1
ATOM 4567 N N . ASP B 1 199 ? 1.752 -35.406 -11.102 1 91.12 199 ASP B N 1
ATOM 4568 C CA . ASP B 1 199 ? 2.162 -34.969 -9.773 1 91.12 199 ASP B CA 1
ATOM 4569 C C . ASP B 1 199 ? 1.952 -36.062 -8.742 1 91.12 199 ASP B C 1
ATOM 4571 O O . ASP B 1 199 ? 2.035 -35.812 -7.539 1 91.12 199 ASP B O 1
ATOM 4575 N N . TYR B 1 200 ? 1.555 -37.188 -9.242 1 94.56 200 TYR B N 1
ATOM 4576 C CA . TYR B 1 200 ? 1.446 -38.281 -8.297 1 94.56 200 TYR B CA 1
ATOM 4577 C C . TYR B 1 200 ? 2.711 -38.406 -7.457 1 94.56 200 TYR B C 1
ATOM 4579 O O . TYR B 1 200 ? 3.822 -38.344 -7.984 1 94.56 200 TYR B O 1
ATOM 4587 N N . PRO B 1 201 ? 2.635 -38.594 -6.184 1 94.25 201 PRO B N 1
ATOM 4588 C CA . PRO B 1 201 ? 1.448 -38.906 -5.391 1 94.25 201 PRO B CA 1
ATOM 4589 C C . PRO B 1 201 ? 0.739 -37.688 -4.844 1 94.25 201 PRO B C 1
ATOM 4591 O O . PRO B 1 201 ? -0.144 -37.812 -3.99 1 94.25 201 PRO B O 1
ATOM 4594 N N . GLY B 1 202 ? 1.142 -36.562 -5.234 1 93.75 202 GLY B N 1
ATOM 4595 C CA . GLY B 1 202 ? 0.431 -35.344 -4.859 1 93.75 202 GLY B CA 1
ATOM 4596 C C . GLY B 1 202 ? -0.863 -35.156 -5.625 1 93.75 202 GLY B C 1
ATOM 4597 O O . GLY B 1 202 ? -1.178 -35.938 -6.531 1 93.75 202 GLY B O 1
ATOM 4598 N N . PRO B 1 203 ? -1.64 -34.156 -5.246 1 94.81 203 PRO B N 1
ATOM 4599 C CA . PRO B 1 203 ? -2.879 -33.875 -5.977 1 94.81 203 PRO B CA 1
ATOM 4600 C C . PRO B 1 203 ? -2.643 -33.625 -7.465 1 94.81 203 PRO B C 1
ATOM 4602 O O . PRO B 1 203 ? -1.753 -32.875 -7.832 1 94.81 203 PRO B O 1
ATOM 4605 N N . TYR B 1 204 ? -3.422 -34.375 -8.281 1 95.62 204 TYR B N 1
ATOM 4606 C CA . TYR B 1 204 ? -3.24 -34.219 -9.727 1 95.62 204 TYR B CA 1
ATOM 4607 C C . TYR B 1 204 ? -3.754 -32.844 -10.195 1 95.62 204 TYR B C 1
ATOM 4609 O O . TYR B 1 204 ? -4.547 -32.219 -9.508 1 95.62 204 TYR B O 1
ATOM 4617 N N . ALA B 1 205 ? -3.303 -32.438 -11.352 1 95 205 ALA B N 1
ATOM 4618 C CA . ALA B 1 205 ? -3.604 -31.125 -11.93 1 95 205 ALA B CA 1
ATOM 4619 C C . ALA B 1 205 ? -5.086 -31 -12.266 1 95 205 ALA B C 1
ATOM 4621 O O . ALA B 1 205 ? -5.707 -31.969 -12.734 1 95 205 ALA B O 1
ATOM 4622 N N . LYS B 1 206 ? -5.59 -29.859 -12.102 1 94.88 206 LYS B N 1
ATOM 4623 C CA . LYS B 1 206 ? -6.98 -29.547 -12.43 1 94.88 206 LYS B CA 1
ATOM 4624 C C . LYS B 1 206 ? -7.129 -29.203 -13.906 1 94.88 206 LYS B C 1
ATOM 4626 O O . LYS B 1 206 ? -6.141 -28.891 -14.578 1 94.88 206 LYS B O 1
ATOM 4631 N N . SER B 1 207 ? -8.367 -29.328 -14.344 1 94.94 207 SER B N 1
ATOM 4632 C CA . SER B 1 207 ? -8.742 -28.922 -15.695 1 94.94 207 SER B CA 1
ATOM 4633 C C . SER B 1 207 ? -7.781 -29.516 -16.719 1 94.94 207 SER B C 1
ATOM 4635 O O . SER B 1 207 ? -7.293 -28.797 -17.609 1 94.94 207 SER B O 1
ATOM 4637 N N . SER B 1 208 ? -7.422 -30.703 -16.609 1 95.62 208 SER B N 1
ATOM 4638 C CA . SER B 1 208 ? -6.438 -31.344 -17.469 1 95.62 208 SER B CA 1
ATOM 4639 C C . SER B 1 208 ? -7.016 -32.562 -18.156 1 95.62 208 SER B C 1
ATOM 4641 O O . SER B 1 208 ? -7.883 -33.25 -17.594 1 95.62 208 SER B O 1
ATOM 4643 N N . ASP B 1 209 ? -6.625 -32.812 -19.406 1 95.69 209 ASP B N 1
ATOM 4644 C CA . ASP B 1 209 ? -6.93 -34 -20.172 1 95.69 209 ASP B CA 1
ATOM 4645 C C . ASP B 1 209 ? -5.656 -34.75 -20.562 1 95.69 209 ASP B C 1
ATOM 4647 O O . A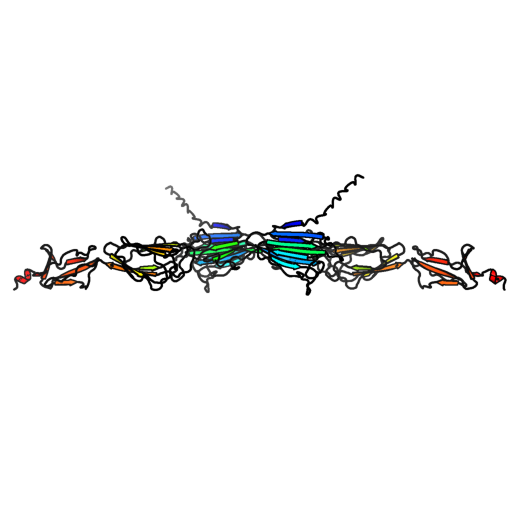SP B 1 209 ? -4.855 -34.25 -21.359 1 95.69 209 ASP B O 1
ATOM 4651 N N . CYS B 1 210 ? -5.496 -35.906 -19.938 1 96.75 210 CYS B N 1
ATOM 4652 C CA . CYS B 1 210 ? -4.293 -36.688 -20.203 1 96.75 210 CYS B CA 1
ATOM 4653 C C . CYS B 1 210 ? -4.621 -37.906 -21.016 1 96.75 210 CYS B C 1
ATOM 4655 O O . CYS B 1 210 ? -5.656 -38.562 -20.797 1 96.75 210 CYS B O 1
ATOM 4657 N N . ARG B 1 211 ? -3.848 -38.156 -21.938 1 96.69 211 ARG B N 1
ATOM 4658 C CA . ARG B 1 211 ? -3.986 -39.312 -22.797 1 96.69 211 ARG B CA 1
ATOM 4659 C C . ARG B 1 211 ? -2.689 -40.125 -22.844 1 96.69 211 ARG B C 1
ATOM 4661 O O . ARG B 1 211 ? -1.645 -39.594 -23.234 1 96.69 211 ARG B O 1
ATOM 4668 N N . TYR B 1 212 ? -2.74 -41.375 -22.422 1 97 212 TYR B N 1
ATOM 4669 C CA . TYR B 1 212 ? -1.609 -42.281 -22.484 1 97 212 TYR B CA 1
ATOM 4670 C C . TYR B 1 212 ? -1.903 -43.469 -23.422 1 97 212 TYR B C 1
ATOM 4672 O O . TYR B 1 212 ? -2.955 -44.094 -23.312 1 97 212 TYR B O 1
ATOM 4680 N N . ARG B 1 213 ? -0.989 -43.688 -24.328 1 96.94 213 ARG B N 1
ATOM 4681 C CA . ARG B 1 213 ? -1.165 -44.781 -25.266 1 96.94 213 ARG B CA 1
ATOM 4682 C C . ARG B 1 213 ? -0.051 -45.812 -25.125 1 96.94 213 ARG B C 1
ATOM 4684 O O . ARG B 1 213 ? 1.128 -45.469 -25.062 1 96.94 213 ARG B O 1
ATOM 4691 N N . ILE B 1 214 ? -0.441 -47.031 -24.969 1 96.81 214 ILE B N 1
ATOM 4692 C CA . ILE B 1 214 ? 0.487 -48.156 -25 1 96.81 214 ILE B CA 1
ATOM 4693 C C . ILE B 1 214 ? 0.277 -48.969 -26.281 1 96.81 214 ILE B C 1
ATOM 4695 O O . ILE B 1 214 ? -0.802 -49.531 -26.5 1 96.81 214 ILE B O 1
ATOM 4699 N N . GLU B 1 215 ? 1.295 -49.031 -27.078 1 95.94 215 GLU B N 1
ATOM 4700 C CA . GLU B 1 215 ? 1.196 -49.719 -28.359 1 95.94 215 GLU B CA 1
ATOM 4701 C C . GLU B 1 215 ? 2.342 -50.719 -28.531 1 95.94 215 GLU B C 1
ATOM 4703 O O . GLU B 1 215 ? 3.504 -50.312 -28.625 1 95.94 215 GLU B O 1
ATOM 4708 N N . LEU B 1 216 ? 1.958 -51.938 -28.609 1 94.94 216 LEU B N 1
ATOM 4709 C CA . LEU B 1 216 ? 2.941 -53 -28.812 1 94.94 216 LEU B CA 1
ATOM 4710 C C . LEU B 1 216 ? 2.627 -53.781 -30.078 1 94.94 216 LEU B C 1
ATOM 4712 O O . LEU B 1 216 ? 1.591 -53.594 -30.703 1 94.94 216 LEU B O 1
ATOM 4716 N N . GLU B 1 217 ? 3.521 -54.656 -30.422 1 93.19 217 GLU B N 1
ATOM 4717 C CA . GLU B 1 217 ? 3.334 -55.469 -31.609 1 93.19 217 GLU B CA 1
ATOM 4718 C C . GLU B 1 217 ? 2.209 -56.5 -31.406 1 93.19 217 GLU B C 1
ATOM 4720 O O . GLU B 1 217 ? 1.988 -56.969 -30.281 1 93.19 217 GLU B O 1
ATOM 4725 N N . GLU B 1 218 ? 1.576 -56.844 -32.562 1 92 218 GLU B N 1
ATOM 4726 C CA . GLU B 1 218 ? 0.56 -57.906 -32.5 1 92 218 GLU B CA 1
ATOM 4727 C C . GLU B 1 218 ? 1.148 -59.188 -31.969 1 92 218 GLU B C 1
ATOM 4729 O O . GLU B 1 218 ? 2.264 -59.562 -32.344 1 92 218 GLU B O 1
ATOM 4734 N N . GLY B 1 219 ? 0.439 -59.906 -31.141 1 91.12 219 GLY B N 1
ATOM 4735 C CA . GLY B 1 219 ? 0.925 -61.125 -30.484 1 91.12 219 GLY B CA 1
ATOM 4736 C C . GLY B 1 219 ? 1.125 -60.938 -28.984 1 91.12 219 GLY B C 1
ATOM 4737 O O . GLY B 1 219 ? 1.247 -61.906 -28.25 1 91.12 219 GLY B O 1
ATOM 4738 N N . PHE B 1 220 ? 1.232 -59.688 -28.688 1 93.88 220 PHE B N 1
ATOM 4739 C CA . PHE B 1 220 ? 1.346 -59.375 -27.266 1 93.88 220 PHE B CA 1
ATOM 4740 C C . PHE B 1 220 ? 0.002 -58.938 -26.703 1 93.88 220 PHE B C 1
ATOM 4742 O O . PHE B 1 220 ? -0.831 -58.375 -27.422 1 93.88 220 PHE B O 1
ATOM 4749 N N . VAL B 1 221 ? -0.166 -59.219 -25.406 1 93.12 221 VAL B N 1
ATOM 4750 C CA . VAL B 1 221 ? -1.338 -58.781 -24.656 1 93.12 221 VAL B CA 1
ATOM 4751 C C . VAL B 1 221 ? -0.898 -57.938 -23.469 1 93.12 221 VAL B C 1
ATOM 4753 O O . VAL B 1 221 ? -0.045 -58.375 -22.672 1 93.12 221 VAL B O 1
ATOM 4756 N N . ILE B 1 222 ? -1.528 -56.75 -23.344 1 95.81 222 ILE B N 1
ATOM 4757 C CA . ILE B 1 222 ? -1.136 -55.812 -22.297 1 95.81 222 ILE B CA 1
ATOM 4758 C C . ILE B 1 222 ? -1.977 -56.062 -21.047 1 95.81 222 ILE B C 1
ATOM 4760 O O . ILE B 1 222 ? -3.197 -56.219 -21.125 1 95.81 222 ILE B O 1
ATOM 4764 N N . ASN B 1 223 ? -1.287 -56.156 -19.938 1 96.44 223 ASN B N 1
ATOM 4765 C CA . ASN B 1 223 ? -1.946 -56.25 -18.641 1 96.44 223 ASN B CA 1
ATOM 4766 C C . ASN B 1 223 ? -1.654 -55.031 -17.766 1 96.44 223 ASN B C 1
ATOM 4768 O O . ASN B 1 223 ? -0.496 -54.656 -17.609 1 96.44 223 ASN B O 1
ATOM 4772 N N . LEU B 1 224 ? -2.721 -54.438 -17.219 1 97.69 224 LEU B N 1
ATOM 4773 C CA . LEU B 1 224 ? -2.57 -53.25 -16.375 1 97.69 224 LEU B CA 1
ATOM 4774 C C . LEU B 1 224 ? -2.709 -53.625 -14.906 1 97.69 224 LEU B C 1
ATOM 4776 O O . LEU B 1 224 ? -3.547 -54.438 -14.547 1 97.69 224 LEU B O 1
ATOM 4780 N N . HIS B 1 225 ? -1.876 -53.031 -14.117 1 98.06 225 HIS B N 1
ATOM 4781 C CA . HIS B 1 225 ? -1.932 -53.25 -12.672 1 98.06 225 HIS B CA 1
ATOM 4782 C C . HIS B 1 225 ? -1.953 -51.906 -11.93 1 98.06 225 HIS B C 1
ATOM 4784 O O . HIS B 1 225 ? -0.903 -51.312 -11.695 1 98.06 225 HIS B O 1
ATOM 4790 N N . PHE B 1 226 ? -3.107 -51.562 -11.383 1 98.19 226 PHE B N 1
ATOM 4791 C CA . PHE B 1 226 ? -3.232 -50.312 -10.633 1 98.19 226 PHE B CA 1
ATOM 4792 C C . PHE B 1 226 ? -2.727 -50.469 -9.211 1 98.19 226 PHE B C 1
ATOM 4794 O O . PHE B 1 226 ? -2.971 -51.5 -8.578 1 98.19 226 PHE B O 1
ATOM 4801 N N . ASP B 1 227 ? -2.059 -49.469 -8.734 1 97.5 227 ASP B N 1
ATOM 4802 C CA . ASP B 1 227 ? -1.632 -49.469 -7.336 1 97.5 227 ASP B CA 1
ATOM 4803 C C . ASP B 1 227 ? -2.83 -49.375 -6.395 1 97.5 227 ASP B C 1
ATOM 4805 O O . ASP B 1 227 ? -3.904 -48.906 -6.793 1 97.5 227 ASP B O 1
ATOM 4809 N N . ASP B 1 228 ? -2.645 -49.781 -5.184 1 96.56 228 ASP B N 1
ATOM 4810 C CA . ASP B 1 228 ? -3.715 -49.75 -4.191 1 96.56 228 ASP B CA 1
ATOM 4811 C C . ASP B 1 228 ? -4.148 -48.312 -3.893 1 96.56 228 ASP B C 1
ATOM 4813 O O . ASP B 1 228 ? -5.32 -48.062 -3.592 1 96.56 228 ASP B O 1
ATOM 4817 N N . ASN B 1 229 ? -3.174 -47.5 -3.932 1 96.19 229 ASN B N 1
ATOM 4818 C CA . ASN B 1 229 ? -3.506 -46.094 -3.695 1 96.19 229 ASN B CA 1
ATOM 4819 C C . ASN B 1 229 ? -4.211 -45.469 -4.898 1 96.19 229 ASN B C 1
ATOM 4821 O O . ASN B 1 229 ? -3.572 -45.156 -5.91 1 96.19 229 ASN B O 1
ATOM 4825 N N . PHE B 1 230 ? -5.473 -45.375 -4.863 1 97.44 230 PHE B N 1
ATOM 4826 C CA . PHE B 1 230 ? -6.336 -44.844 -5.906 1 97.44 230 PHE B CA 1
ATOM 4827 C C . PHE B 1 230 ? -7.277 -43.781 -5.34 1 97.44 230 PHE B C 1
ATOM 4829 O O . PHE B 1 230 ? -8.023 -44.062 -4.395 1 97.44 230 PHE B O 1
ATOM 4836 N N . ASP B 1 231 ? -7.125 -42.594 -5.887 1 97.69 231 ASP B N 1
ATOM 4837 C CA . ASP B 1 231 ? -7.914 -41.5 -5.344 1 97.69 231 ASP B CA 1
ATOM 4838 C C . ASP B 1 231 ? -8.35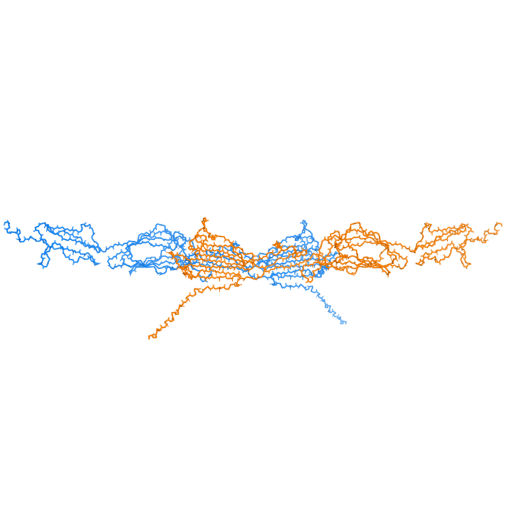2 -40.531 -6.449 1 97.69 231 ASP B C 1
ATOM 4840 O O . ASP B 1 231 ? -7.637 -39.594 -6.766 1 97.69 231 ASP B O 1
ATOM 4844 N N . VAL B 1 232 ? -9.5 -40.781 -7.02 1 97.38 232 VAL B N 1
ATOM 4845 C CA . VAL B 1 232 ? -10.086 -39.938 -8.055 1 97.38 232 VAL B CA 1
ATOM 4846 C C . VAL B 1 232 ? -11.438 -39.406 -7.582 1 97.38 232 VAL B C 1
ATOM 4848 O O . VAL B 1 232 ? -12.25 -40.125 -7.027 1 97.38 232 VAL B O 1
ATOM 4851 N N . GLU B 1 233 ? -11.648 -38.125 -7.797 1 95.94 233 GLU B N 1
ATOM 4852 C CA . GLU B 1 233 ? -12.852 -37.469 -7.293 1 95.94 233 GLU B CA 1
ATOM 4853 C C . GLU B 1 233 ? -14.109 -38.219 -7.695 1 95.94 233 GLU B C 1
ATOM 4855 O O . GLU B 1 233 ? -14.25 -38.625 -8.852 1 95.94 233 GLU B O 1
ATOM 4860 N N . ASP B 1 234 ? -14.961 -38.438 -6.695 1 92.38 234 ASP B N 1
ATOM 4861 C CA . ASP B 1 234 ? -16.203 -39.188 -6.91 1 92.38 234 ASP B CA 1
ATOM 4862 C C . ASP B 1 234 ? -17.406 -38.406 -6.41 1 92.38 234 ASP B C 1
ATOM 4864 O O . ASP B 1 234 ? -17.266 -37.312 -5.879 1 92.38 234 ASP B O 1
ATOM 4868 N N . HIS B 1 235 ? -18.578 -38.875 -6.898 1 89.75 235 HIS B N 1
ATOM 4869 C CA . HIS B 1 235 ? -19.844 -38.344 -6.438 1 89.75 235 HIS B CA 1
ATOM 4870 C C . HIS B 1 235 ? -20.797 -39.438 -6.004 1 89.75 235 HIS B C 1
ATOM 4872 O O . HIS B 1 235 ? -20.906 -40.469 -6.695 1 89.75 235 HIS B O 1
ATOM 4878 N N . PRO B 1 236 ? -21.469 -39.281 -4.941 1 87.31 236 PRO B N 1
ATOM 4879 C CA . PRO B 1 236 ? -22.328 -40.344 -4.406 1 87.31 236 PRO B CA 1
ATOM 4880 C C . PRO B 1 236 ? -23.5 -40.688 -5.324 1 87.31 236 PRO B C 1
ATOM 4882 O O . PRO B 1 236 ? -23.891 -41.844 -5.441 1 87.31 236 PRO B O 1
ATOM 4885 N N . GLU B 1 237 ? -24.047 -39.719 -6.047 1 89.25 237 GLU B N 1
ATOM 4886 C CA . GLU B 1 237 ? -25.297 -39.938 -6.777 1 89.25 237 GLU B CA 1
ATOM 4887 C C . GLU B 1 237 ? -25.031 -40.25 -8.25 1 89.25 237 GLU B C 1
ATOM 4889 O O . GLU B 1 237 ? -25.812 -40.938 -8.898 1 89.25 237 GLU B O 1
ATOM 4894 N N . VAL B 1 238 ? -24.109 -39.594 -8.812 1 90.12 238 VAL B N 1
ATOM 4895 C CA . VAL B 1 238 ? -23.797 -39.719 -10.234 1 90.12 238 VAL B CA 1
ATOM 4896 C C . VAL B 1 238 ? -22.422 -40.344 -10.406 1 90.12 238 VAL B C 1
ATOM 4898 O O . VAL B 1 238 ? -21.469 -39.969 -9.727 1 90.12 238 VAL B O 1
ATOM 4901 N N . LYS B 1 239 ? -22.344 -41.312 -11.281 1 90.69 239 LYS B N 1
ATOM 4902 C CA . LYS B 1 239 ? -21.078 -42 -11.508 1 90.69 239 LYS B CA 1
ATOM 4903 C C . LYS B 1 239 ? -20.047 -41.094 -12.141 1 90.69 239 LYS B C 1
ATOM 4905 O O . LYS B 1 239 ? -20.188 -40.688 -13.305 1 90.69 239 LYS B O 1
ATOM 4910 N N . CYS B 1 240 ? -19.031 -40.812 -11.523 1 93.31 240 CYS B N 1
ATOM 4911 C CA . CYS B 1 240 ? -17.828 -40.062 -11.898 1 93.31 240 CYS B CA 1
ATOM 4912 C C . CYS B 1 240 ? -18.188 -38.875 -12.758 1 93.31 240 CYS B C 1
ATOM 4914 O O . CYS B 1 240 ? -17.656 -38.688 -13.852 1 93.31 240 CYS B O 1
ATOM 4916 N N . PRO B 1 241 ? -18.969 -37.969 -12.359 1 92.44 241 PRO B N 1
ATOM 4917 C CA . PRO B 1 241 ? -19.406 -36.844 -13.18 1 92.44 241 PRO B CA 1
ATOM 4918 C C . PRO B 1 241 ? -18.297 -35.812 -13.398 1 92.44 241 PRO B C 1
ATOM 4920 O O . PRO B 1 241 ? -18.359 -35.031 -14.359 1 92.44 241 PRO B O 1
ATOM 4923 N N . TYR B 1 242 ? -17.297 -35.75 -12.609 1 94.19 242 TYR B N 1
ATOM 4924 C CA . TYR B 1 242 ? -16.281 -34.719 -12.656 1 94.19 242 TYR B CA 1
ATOM 4925 C C . TYR B 1 242 ? -14.953 -35.25 -13.172 1 94.19 242 TYR B C 1
ATOM 4927 O O . TYR B 1 242 ? -14.664 -35.156 -14.367 1 94.19 242 TYR B O 1
ATOM 4935 N N . ASP B 1 243 ? -14.227 -35.906 -12.336 1 97.06 243 ASP B N 1
ATOM 4936 C CA . ASP B 1 243 ? -12.969 -36.531 -12.734 1 97.06 243 ASP B CA 1
ATOM 4937 C C . ASP B 1 243 ? -13.164 -38.031 -13.039 1 97.06 243 ASP B C 1
ATOM 4939 O O . ASP B 1 243 ? -13.977 -38.688 -12.391 1 97.06 243 ASP B O 1
ATOM 4943 N N . TYR B 1 244 ? -12.469 -38.469 -14.008 1 97.31 244 TYR B N 1
ATOM 4944 C CA . TYR B 1 244 ? -12.617 -39.906 -14.312 1 97.31 244 TYR B CA 1
ATOM 4945 C C . TYR B 1 244 ? -11.422 -40.406 -15.109 1 97.31 244 TYR B C 1
ATOM 4947 O O . TYR B 1 244 ? -10.711 -39.625 -15.75 1 97.31 244 TYR B O 1
ATOM 4955 N N . LEU B 1 245 ? -11.227 -41.719 -15 1 97.25 245 LEU B N 1
ATOM 4956 C CA . LEU B 1 245 ? -10.258 -42.469 -15.773 1 97.25 245 LEU B CA 1
ATOM 4957 C C . LEU B 1 245 ? -10.953 -43.469 -16.672 1 97.25 245 LEU B C 1
ATOM 4959 O O . LEU B 1 245 ? -11.844 -44.219 -16.219 1 97.25 245 LEU B O 1
ATOM 4963 N N . LYS B 1 246 ? -10.625 -43.438 -17.969 1 96.94 246 LYS B N 1
ATOM 4964 C CA . LYS B 1 246 ? -11.18 -44.375 -18.922 1 96.94 246 LYS B CA 1
ATOM 4965 C C . LYS B 1 246 ? -10.078 -45.156 -19.625 1 96.94 246 LYS B C 1
ATOM 4967 O O . LYS B 1 246 ? -9.039 -44.594 -19.984 1 96.94 246 LYS B O 1
ATOM 4972 N N . ILE B 1 247 ? -10.328 -46.375 -19.797 1 97.31 247 ILE B N 1
ATOM 4973 C CA . ILE B 1 247 ? -9.391 -47.25 -20.5 1 97.31 247 ILE B CA 1
ATOM 4974 C C . ILE B 1 247 ? -10.055 -47.812 -21.75 1 97.31 247 ILE B C 1
ATOM 4976 O O . ILE B 1 247 ? -11.109 -48.438 -21.672 1 97.31 247 ILE B O 1
ATOM 4980 N N . LYS B 1 248 ? -9.461 -47.469 -22.844 1 96.69 248 LYS B N 1
ATOM 4981 C CA . LYS B 1 248 ? -9.992 -47.969 -24.125 1 96.69 248 LYS B CA 1
ATOM 4982 C C . LYS B 1 248 ? -9.039 -48.969 -24.766 1 96.69 248 LYS B C 1
ATOM 4984 O O . LYS B 1 248 ? -7.848 -48.688 -24.922 1 96.69 248 LYS B O 1
ATOM 4989 N N . THR B 1 249 ? -9.609 -50 -25.031 1 93.06 249 THR B N 1
ATOM 4990 C CA . THR B 1 249 ? -8.875 -51 -25.781 1 93.06 249 THR B CA 1
ATOM 4991 C C . THR B 1 249 ? -9.523 -51.25 -27.141 1 93.06 249 THR B C 1
ATOM 4993 O O . THR B 1 249 ? -10.547 -50.656 -27.453 1 93.06 249 THR B O 1
ATOM 4996 N N . GLY B 1 250 ? -8.938 -51.875 -28.188 1 79.44 250 GLY B N 1
ATOM 4997 C CA . GLY B 1 250 ? -9.508 -52.125 -29.5 1 79.44 250 GLY B CA 1
ATOM 4998 C C . GLY B 1 250 ? -10.922 -52.688 -29.438 1 79.44 250 GLY B C 1
ATOM 4999 O O . GLY B 1 250 ? -11.789 -52.281 -30.219 1 79.44 250 GLY B O 1
ATOM 5000 N N . LYS B 1 251 ? -11.328 -53.438 -28.391 1 81.75 251 LYS B N 1
ATOM 5001 C CA . LYS B 1 251 ? -12.617 -54.125 -28.344 1 81.75 251 LYS B CA 1
ATOM 5002 C C . LYS B 1 251 ? -13.375 -53.812 -27.062 1 81.75 251 LYS B C 1
ATOM 5004 O O . LYS B 1 251 ? -14.602 -53.906 -27.016 1 81.75 251 LYS B O 1
ATOM 5009 N N . LYS B 1 252 ? -12.695 -53.406 -26.031 1 92.44 252 LYS B N 1
ATOM 5010 C CA . LYS B 1 252 ? -13.305 -53.219 -24.719 1 92.44 252 LYS B CA 1
ATOM 5011 C C . LYS B 1 252 ? -13.039 -51.812 -24.172 1 92.44 252 LYS B C 1
ATOM 5013 O O . LYS B 1 252 ? -12.078 -51.156 -24.578 1 92.44 252 LYS B O 1
ATOM 5018 N N . GLU B 1 253 ? -14.016 -51.312 -23.375 1 94.69 253 GLU B N 1
ATOM 5019 C CA . GLU B 1 253 ? -13.844 -50.062 -22.672 1 94.69 253 GLU B CA 1
ATOM 5020 C C . GLU B 1 253 ? -14.078 -50.219 -21.172 1 94.69 253 GLU B C 1
ATOM 5022 O O . GLU B 1 253 ? -15.031 -50.875 -20.75 1 94.69 253 GLU B O 1
ATOM 5027 N N . PHE B 1 254 ? -13.148 -49.812 -20.438 1 94.94 254 PHE B N 1
ATOM 5028 C CA . PHE B 1 254 ? -13.258 -49.844 -18.984 1 94.94 254 PHE B CA 1
ATOM 5029 C C . PHE B 1 254 ? -13.445 -48.469 -18.391 1 94.94 254 PHE B C 1
ATOM 5031 O O . PHE B 1 254 ? -12.68 -47.531 -18.719 1 94.94 254 PHE B O 1
ATOM 5038 N N . GLY B 1 255 ? -14.508 -48.344 -17.516 1 91.88 255 GLY B N 1
ATOM 5039 C CA . GLY B 1 255 ? -14.773 -47.062 -16.875 1 91.88 255 GLY B CA 1
ATOM 5040 C C . GLY B 1 255 ? -16.109 -46.469 -17.266 1 91.88 255 GLY B C 1
ATOM 5041 O O . GLY B 1 255 ? -16.922 -47.125 -17.922 1 91.88 255 GLY B O 1
ATOM 5042 N N . PRO B 1 256 ? -16.188 -45.344 -16.906 1 95.88 256 PRO B N 1
ATOM 5043 C CA . PRO B 1 256 ? -15.312 -44.406 -16.188 1 95.88 256 PRO B CA 1
ATOM 5044 C C . PRO B 1 256 ? -15.023 -44.875 -14.758 1 95.88 256 PRO B C 1
ATOM 5046 O O . PRO B 1 256 ? -15.898 -45.438 -14.094 1 95.88 256 PRO B O 1
ATOM 5049 N N . LEU B 1 257 ? -13.734 -44.75 -14.383 1 96.88 257 LEU B N 1
ATOM 5050 C CA . LEU B 1 257 ? -13.281 -45.156 -13.055 1 96.88 257 LEU B CA 1
ATOM 5051 C C . LEU B 1 257 ? -13.031 -43.938 -12.172 1 96.88 257 LEU B C 1
ATOM 5053 O O . LEU B 1 257 ? -12.422 -42.969 -12.609 1 96.88 257 LEU B O 1
ATOM 5057 N N . CYS B 1 258 ? -13.547 -43.875 -11.016 1 97.12 258 CYS B N 1
ATOM 5058 C CA . CYS B 1 258 ? -13.328 -42.844 -10.008 1 97.12 258 CYS B CA 1
ATOM 5059 C C . CYS B 1 258 ? -13.5 -43.406 -8.602 1 97.12 258 CYS B C 1
ATOM 5061 O O . CYS B 1 258 ? -13.688 -44.625 -8.438 1 97.12 258 CYS B O 1
ATOM 5063 N N . GLY B 1 259 ? -13.203 -42.594 -7.617 1 95.88 259 GLY B N 1
ATOM 5064 C CA . GLY B 1 259 ? -13.359 -43.031 -6.238 1 95.88 259 GLY B CA 1
ATOM 5065 C C . GLY B 1 259 ? -12.047 -43.375 -5.566 1 95.88 259 GLY B C 1
ATOM 5066 O O . GLY B 1 259 ? -10.984 -42.906 -5.996 1 95.88 259 GLY B O 1
ATOM 5067 N N . GLU B 1 260 ? -12.156 -44.219 -4.488 1 95.56 260 GLU B N 1
ATOM 5068 C CA . GLU B 1 260 ? -10.977 -44.531 -3.682 1 95.56 260 GLU B CA 1
ATOM 5069 C C . GLU B 1 260 ? -10.57 -46 -3.822 1 95.56 260 GLU B C 1
ATOM 5071 O O . GLU B 1 260 ? -9.516 -46.406 -3.324 1 95.56 260 GLU B O 1
ATOM 5076 N N . LYS B 1 261 ? -11.391 -46.719 -4.527 1 94.94 261 LYS B N 1
ATOM 5077 C CA . LYS B 1 261 ? -11.102 -48.125 -4.684 1 94.94 261 LYS B CA 1
ATOM 5078 C C . LYS B 1 261 ? -10.328 -48.406 -5.973 1 94.94 261 LYS B C 1
ATOM 5080 O O . LYS B 1 261 ? -10.805 -48.062 -7.062 1 94.94 261 LYS B O 1
ATOM 5085 N N . SER B 1 262 ? -9.242 -49 -5.852 1 97.12 262 SER B N 1
ATOM 5086 C CA . SER B 1 262 ? -8.398 -49.312 -6.996 1 97.12 262 SER B CA 1
ATOM 5087 C C . SER B 1 262 ? -9.039 -50.406 -7.871 1 97.12 262 SER B C 1
ATOM 5089 O O . SER B 1 262 ? -9.586 -51.375 -7.359 1 97.12 262 SER B O 1
ATOM 5091 N N . PRO B 1 263 ? -9.016 -50.25 -9.148 1 95.81 263 PRO B N 1
ATOM 5092 C CA . PRO B 1 263 ? -9.508 -51.312 -10.047 1 95.81 263 PRO B CA 1
ATOM 5093 C C . PRO B 1 263 ? -8.656 -52.562 -10.008 1 95.81 263 PRO B C 1
ATOM 5095 O O . PRO B 1 263 ? -9.078 -53.625 -10.492 1 95.81 263 PRO B O 1
ATOM 5098 N N . GLY B 1 264 ? -7.438 -52.406 -9.469 1 96.19 264 GLY B N 1
ATOM 5099 C CA . GLY B 1 264 ? -6.555 -53.562 -9.375 1 96.19 264 GLY B CA 1
ATOM 5100 C C . GLY B 1 264 ? -5.988 -54 -10.719 1 96.19 264 GLY B C 1
ATOM 5101 O O . GLY B 1 264 ? -5.453 -53.156 -11.461 1 96.19 264 GLY B O 1
ATOM 5102 N N . ARG B 1 265 ? -6.148 -55.25 -10.961 1 96.19 265 ARG B N 1
ATOM 5103 C CA . ARG B 1 265 ? -5.602 -55.781 -12.195 1 96.19 265 ARG B CA 1
ATOM 5104 C C . ARG B 1 265 ? -6.641 -55.781 -13.312 1 96.19 265 ARG B C 1
ATOM 5106 O O . ARG B 1 265 ? -7.797 -56.125 -13.094 1 96.19 265 ARG B O 1
ATOM 5113 N N . ILE B 1 266 ? -6.207 -55.312 -14.438 1 95.44 266 ILE B N 1
ATOM 5114 C CA . ILE B 1 266 ? -7.09 -55.312 -15.602 1 95.44 266 ILE B CA 1
ATOM 5115 C C . ILE B 1 266 ? -6.426 -56.031 -16.766 1 95.44 266 ILE B C 1
ATOM 5117 O O . ILE B 1 266 ? -5.383 -55.594 -17.266 1 95.44 266 ILE B O 1
ATOM 5121 N N . GLU B 1 267 ? -7.02 -57.031 -17.172 1 93 267 GLU B N 1
ATOM 5122 C CA . GLU B 1 267 ? -6.578 -57.75 -18.375 1 93 267 GLU B CA 1
ATOM 5123 C C . GLU B 1 267 ? -7.234 -57.156 -19.625 1 93 267 GLU B C 1
ATOM 5125 O O . GLU B 1 267 ? -8.43 -57.375 -19.844 1 93 267 GLU B O 1
ATOM 5130 N N . THR B 1 268 ? -6.535 -56.562 -20.484 1 94 268 THR B N 1
ATOM 5131 C CA . THR B 1 268 ? -7.109 -55.812 -21.578 1 94 268 THR B CA 1
ATOM 5132 C C . THR B 1 268 ? -7.402 -56.719 -22.766 1 94 268 THR B C 1
ATOM 5134 O O . THR B 1 268 ? -8.328 -56.469 -23.547 1 94 268 THR B O 1
ATOM 5137 N N . GLY B 1 269 ? -6.48 -57.75 -22.938 1 89.94 269 GLY B N 1
ATOM 5138 C CA . GLY B 1 269 ? -6.625 -58.656 -24.062 1 89.94 269 GLY B CA 1
ATOM 5139 C C . GLY B 1 269 ? -6.215 -58.031 -25.391 1 89.94 269 GLY B C 1
ATOM 5140 O O . GLY B 1 269 ? -6.617 -58.5 -26.453 1 89.94 269 GLY B O 1
ATOM 5141 N N . SER B 1 270 ? -5.59 -56.969 -25.312 1 93.81 270 SER B N 1
ATOM 5142 C CA . SER B 1 270 ? -5.215 -56.219 -26.5 1 93.81 270 SER B CA 1
ATOM 5143 C C . SER B 1 270 ? -3.748 -55.781 -26.453 1 93.81 270 SER B C 1
ATOM 5145 O O . SER B 1 270 ? -3.141 -55.781 -25.375 1 93.81 270 SER B O 1
ATOM 5147 N N . ASN B 1 271 ? -3.172 -55.594 -27.625 1 94.69 271 ASN B N 1
ATOM 5148 C CA . ASN B 1 271 ? -1.808 -55.094 -27.719 1 94.69 271 ASN B CA 1
ATOM 5149 C C . ASN B 1 271 ? -1.779 -53.562 -27.797 1 94.69 271 ASN B C 1
ATOM 5151 O O . ASN B 1 271 ? -0.711 -52.969 -27.922 1 94.69 271 ASN B O 1
ATOM 5155 N N . SER B 1 272 ? -2.945 -53 -27.766 1 95.88 272 SER B N 1
ATOM 5156 C CA . SER B 1 272 ? -3.078 -51.562 -27.828 1 95.88 272 SER B CA 1
ATOM 5157 C C . SER B 1 272 ? -4.078 -51.062 -26.781 1 95.88 272 SER B C 1
ATOM 5159 O O . SER B 1 272 ? -5.23 -51.5 -26.766 1 95.88 272 SER B O 1
ATOM 5161 N N . VAL B 1 273 ? -3.576 -50.188 -25.953 1 96.75 273 VAL B N 1
ATOM 5162 C CA . VAL B 1 273 ? -4.418 -49.688 -24.891 1 96.75 273 VAL B CA 1
ATOM 5163 C C . VAL B 1 273 ? -4.316 -48.156 -24.812 1 96.75 273 VAL B C 1
ATOM 5165 O O . VAL B 1 273 ? -3.225 -47.594 -24.953 1 96.75 273 VAL B O 1
ATOM 5168 N N . GLN B 1 274 ? -5.426 -47.469 -24.656 1 96.69 274 GLN B N 1
ATOM 5169 C CA . GLN B 1 274 ? -5.484 -46.031 -24.438 1 96.69 274 GLN B CA 1
ATOM 5170 C C . GLN B 1 274 ? -6.066 -45.719 -23.062 1 96.69 274 GLN B C 1
ATOM 5172 O O . GLN B 1 274 ? -7.141 -46.219 -22.703 1 96.69 274 GLN B O 1
ATOM 5177 N N . ILE B 1 275 ? -5.301 -44.969 -22.344 1 97.06 275 ILE B N 1
ATOM 5178 C CA . ILE B 1 275 ? -5.762 -44.531 -21.031 1 97.06 275 ILE B CA 1
ATOM 5179 C C . ILE B 1 275 ? -6.086 -43.031 -21.078 1 97.06 275 ILE B C 1
ATOM 5181 O O . ILE B 1 275 ? -5.223 -42.219 -21.391 1 97.06 275 ILE B O 1
ATOM 5185 N N . LEU B 1 276 ? -7.297 -42.688 -20.75 1 96.88 276 LEU B N 1
ATOM 5186 C CA . LEU B 1 276 ? -7.75 -41.312 -20.734 1 96.88 276 LEU B CA 1
ATOM 5187 C C . LEU B 1 276 ? -8.086 -40.844 -19.328 1 96.88 276 LEU B C 1
ATOM 5189 O O . LEU B 1 276 ? -8.906 -41.469 -18.641 1 96.88 276 LEU B O 1
ATOM 5193 N N . PHE B 1 277 ? -7.41 -39.781 -18.922 1 97.31 277 PHE B N 1
ATOM 5194 C CA . PHE B 1 277 ? -7.691 -39.219 -17.609 1 97.31 277 PHE B CA 1
ATOM 5195 C C . PHE B 1 277 ? -8.172 -37.781 -17.734 1 97.31 277 PHE B C 1
ATOM 5197 O O . PHE B 1 277 ? -7.508 -36.938 -18.359 1 97.31 277 PHE B O 1
ATOM 5204 N N . HIS B 1 278 ? -9.32 -37.531 -17.141 1 96.75 278 HIS B N 1
ATOM 5205 C CA . HIS B 1 278 ? -9.914 -36.188 -17.172 1 96.75 278 HIS B CA 1
ATOM 5206 C C . HIS B 1 278 ? -10.141 -35.625 -15.773 1 96.75 278 HIS B C 1
ATOM 5208 O O . HIS B 1 278 ? -10.648 -36.344 -14.898 1 96.75 278 HIS B O 1
ATOM 5214 N N . SER B 1 279 ? -9.688 -34.406 -15.57 1 96.19 279 SER B N 1
ATOM 5215 C CA . SER B 1 279 ? -9.969 -33.719 -14.32 1 96.19 279 SER B CA 1
ATOM 5216 C C . SER B 1 279 ? -10.688 -32.406 -14.578 1 96.19 279 SER B C 1
ATOM 5218 O O . SER B 1 279 ? -10.398 -31.703 -15.555 1 96.19 279 SER B O 1
ATOM 5220 N N . ASP B 1 280 ? -11.672 -32.062 -13.719 1 94.25 280 ASP B N 1
ATOM 5221 C CA . ASP B 1 280 ? -12.352 -30.766 -13.844 1 94.25 280 ASP B CA 1
ATOM 5222 C C . ASP B 1 280 ? -11.586 -29.672 -13.109 1 94.25 280 ASP B C 1
ATOM 5224 O O . ASP B 1 280 ? -10.383 -29.797 -12.875 1 94.25 280 ASP B O 1
ATOM 5228 N N . ASN B 1 281 ? -12.195 -28.547 -12.828 1 90.75 281 ASN B N 1
ATOM 5229 C CA . ASN B 1 281 ? -11.484 -27.359 -12.359 1 90.75 281 ASN B CA 1
ATOM 5230 C C . ASN B 1 281 ? -11.414 -27.312 -10.836 1 90.75 281 ASN B C 1
ATOM 5232 O O . ASN B 1 281 ? -11.055 -26.281 -10.25 1 90.75 281 ASN B O 1
ATOM 5236 N N . SER B 1 282 ? -11.766 -28.422 -10.18 1 88.25 282 SER B N 1
ATOM 5237 C CA . SER B 1 282 ? -11.773 -28.406 -8.719 1 88.25 282 SER B CA 1
ATOM 5238 C C . SER B 1 282 ? -11.305 -29.734 -8.148 1 88.25 282 SER B C 1
ATOM 5240 O O . SER B 1 282 ? -11.109 -30.703 -8.891 1 88.25 282 SER B O 1
ATOM 5242 N N . GLY B 1 283 ? -10.977 -29.688 -6.844 1 88.25 283 GLY B N 1
ATOM 5243 C CA . GLY B 1 283 ? -10.617 -30.906 -6.148 1 88.25 283 GLY B CA 1
ATOM 5244 C C . GLY B 1 283 ? -9.125 -31.016 -5.867 1 88.25 283 GLY B C 1
ATOM 5245 O O . GLY B 1 283 ? -8.32 -30.328 -6.492 1 88.25 283 GLY B O 1
ATOM 5246 N N . GLU B 1 284 ? -8.758 -31.859 -4.906 1 91.12 284 GLU B N 1
ATOM 5247 C CA . GLU B 1 284 ? -7.367 -32.094 -4.523 1 91.12 284 GLU B CA 1
ATOM 5248 C C . GLU B 1 284 ? -7.098 -33.562 -4.289 1 91.12 284 GLU B C 1
ATOM 5250 O O . GLU B 1 284 ? -6.438 -33.938 -3.316 1 91.12 284 GLU B O 1
ATOM 5255 N N . ASN B 1 285 ? -7.57 -34.344 -5.195 1 95.38 285 ASN B N 1
ATOM 5256 C CA . ASN B 1 285 ? -7.402 -35.781 -5.059 1 95.38 285 ASN B CA 1
ATOM 5257 C C . ASN B 1 285 ? -6 -36.219 -5.469 1 95.38 285 ASN B C 1
ATOM 5259 O O . ASN B 1 285 ? -5.406 -35.656 -6.383 1 95.38 285 ASN B O 1
ATOM 5263 N N . GLY B 1 286 ? -5.48 -37.344 -4.996 1 96 286 GLY B N 1
ATOM 5264 C CA . GLY B 1 286 ? -4.09 -37.781 -5.09 1 96 286 GLY B CA 1
ATOM 5265 C C . GLY B 1 286 ? -3.771 -38.5 -6.383 1 96 286 GLY B C 1
ATOM 5266 O O . GLY B 1 286 ? -2.602 -38.656 -6.734 1 96 286 GLY B O 1
ATOM 5267 N N . GLY B 1 287 ? -4.719 -39.031 -7.004 1 97.56 287 GLY B N 1
ATOM 5268 C CA . GLY B 1 287 ? -4.5 -39.594 -8.328 1 97.56 287 GLY B CA 1
ATOM 5269 C C . GLY B 1 287 ? -4.328 -41.094 -8.312 1 97.56 287 GLY B C 1
ATOM 5270 O O . GLY B 1 287 ? -4.992 -41.781 -7.543 1 97.56 287 GLY B O 1
ATOM 5271 N N . TRP B 1 288 ? -3.584 -41.562 -9.219 1 97.81 288 TRP B N 1
ATOM 5272 C CA . TRP B 1 288 ? -3.461 -43 -9.477 1 97.81 288 TRP B CA 1
ATOM 5273 C C . TRP B 1 288 ? -2.123 -43.344 -10.133 1 97.81 288 TRP B C 1
ATOM 5275 O O . TRP B 1 288 ? -1.464 -42.438 -10.68 1 97.81 288 TRP B O 1
ATOM 5285 N N . ARG B 1 289 ? -1.701 -44.5 -9.977 1 98.19 289 ARG B N 1
ATOM 5286 C CA . ARG B 1 289 ? -0.512 -45.031 -10.625 1 98.19 289 ARG B CA 1
ATOM 5287 C C . ARG B 1 289 ? -0.737 -46.469 -11.055 1 98.19 289 ARG B C 1
ATOM 5289 O O . ARG B 1 289 ? -1.402 -47.25 -10.359 1 98.19 289 ARG B O 1
ATOM 5296 N N . LEU B 1 290 ? -0.255 -46.812 -12.211 1 97.75 290 LEU B N 1
ATOM 5297 C CA . LEU B 1 290 ? -0.382 -48.188 -12.672 1 97.75 290 LEU B CA 1
ATOM 5298 C C . LEU B 1 290 ? 0.904 -48.656 -13.344 1 97.75 290 LEU B C 1
ATOM 5300 O O . LEU B 1 290 ? 1.679 -47.844 -13.852 1 97.75 290 LEU B O 1
ATOM 5304 N N . SER B 1 291 ? 1.13 -49.844 -13.203 1 98.19 291 SER B N 1
ATOM 5305 C CA . SER B 1 291 ? 2.174 -50.531 -13.969 1 98.19 291 SER B CA 1
ATOM 5306 C C . SER B 1 291 ? 1.578 -51.469 -15 1 98.19 291 SER B C 1
ATOM 5308 O O . SER B 1 291 ? 0.476 -52 -14.812 1 98.19 291 SER B O 1
ATOM 5310 N N . TYR B 1 292 ? 2.229 -51.594 -16.141 1 97.69 292 TYR B N 1
ATOM 5311 C CA . TYR B 1 292 ? 1.729 -52.531 -17.109 1 97.69 292 TYR B CA 1
ATOM 5312 C C . TYR B 1 292 ? 2.805 -53.562 -17.484 1 97.69 292 TYR B C 1
ATOM 5314 O O . TYR B 1 292 ? 4 -53.25 -17.391 1 97.69 292 TYR B O 1
ATOM 5322 N N . SER B 1 293 ? 2.35 -54.688 -17.75 1 96.5 293 SER B N 1
ATOM 5323 C CA . SER B 1 293 ? 3.178 -55.812 -18.234 1 96.5 293 SER B CA 1
ATOM 5324 C C . SER B 1 293 ? 2.564 -56.438 -19.469 1 96.5 293 SER B C 1
ATOM 5326 O O . SER B 1 293 ? 1.426 -56.156 -19.844 1 96.5 293 SER B O 1
ATOM 5328 N N . VAL B 1 294 ? 3.406 -57.219 -20.125 1 94.62 294 VAL B N 1
ATOM 5329 C CA . VAL B 1 294 ? 2.912 -57.781 -21.375 1 94.62 294 VAL B CA 1
ATOM 5330 C C . VAL B 1 294 ? 3.096 -59.312 -21.344 1 94.62 294 VAL B C 1
ATOM 5332 O O . VAL B 1 294 ? 4.055 -59.812 -20.75 1 94.62 294 VAL B O 1
ATOM 5335 N N . THR B 1 295 ? 2.145 -60 -21.859 1 91.69 295 THR B N 1
ATOM 5336 C CA . THR B 1 295 ? 2.225 -61.438 -22.062 1 91.69 295 THR B CA 1
ATOM 5337 C C . THR B 1 295 ? 2.061 -61.781 -23.547 1 91.69 295 THR B C 1
ATOM 5339 O O . THR B 1 295 ? 1.218 -61.188 -24.234 1 91.69 295 THR B O 1
ATOM 5342 N N . GLY B 1 296 ? 2.869 -62.625 -24.016 1 91.56 296 GLY B N 1
ATOM 5343 C CA . GLY B 1 296 ? 2.74 -63.031 -25.406 1 91.56 296 GLY B CA 1
ATOM 5344 C C . GLY B 1 296 ? 1.705 -64.125 -25.594 1 91.56 296 GLY B C 1
ATOM 5345 O O . GLY B 1 296 ? 1.392 -64.875 -24.672 1 91.56 296 GLY B O 1
ATOM 5346 N N . MET B 1 297 ? 1.256 -64.188 -26.812 1 90.19 297 MET B N 1
ATOM 5347 C CA . MET B 1 297 ? 0.345 -65.25 -27.156 1 90.19 297 MET B CA 1
ATOM 5348 C C . MET B 1 297 ? 1.021 -66.625 -26.969 1 90.19 297 MET B C 1
ATOM 5350 O O . MET B 1 297 ? 2.131 -66.812 -27.469 1 90.19 297 MET B O 1
ATOM 5354 N N . PRO B 1 298 ? 0.388 -67.5 -26.266 1 91.62 298 PRO B N 1
ATOM 5355 C CA . PRO B 1 298 ? 1.018 -68.812 -26 1 91.62 298 PRO B CA 1
ATOM 5356 C C . PRO B 1 298 ? 0.998 -69.688 -27.219 1 91.62 298 PRO B C 1
ATOM 5358 O O . PRO B 1 298 ? 0.038 -69.688 -28 1 91.62 298 PRO B O 1
ATOM 5361 N N . CYS B 1 299 ? 2.002 -70.5 -27.406 1 92.62 299 CYS B N 1
ATOM 5362 C CA . CYS B 1 299 ? 2.102 -71.562 -28.391 1 92.62 299 CYS B CA 1
ATOM 5363 C C . CYS B 1 299 ? 1.939 -72.938 -27.719 1 92.62 299 CYS B C 1
ATOM 5365 O O . CYS B 1 299 ? 2.186 -73.062 -26.516 1 92.62 299 CYS B O 1
ATOM 5367 N N . PRO B 1 300 ? 1.419 -73.875 -28.578 1 91.75 300 PRO B N 1
ATOM 5368 C CA . PRO B 1 300 ? 1.258 -75.188 -28 1 91.75 300 PRO B CA 1
ATOM 5369 C C . PRO B 1 300 ? 2.564 -75.812 -27.453 1 91.75 300 PRO B C 1
ATOM 5371 O O . PRO B 1 300 ? 3.641 -75.5 -27.984 1 91.75 300 PRO B O 1
ATOM 5374 N N . ASN B 1 301 ? 2.352 -76.562 -26.422 1 91.06 301 ASN B N 1
ATOM 5375 C CA . ASN B 1 301 ? 3.521 -77.188 -25.828 1 91.06 301 ASN B CA 1
ATOM 5376 C C . ASN B 1 301 ? 4.242 -78.125 -26.828 1 91.06 301 ASN B C 1
ATOM 5378 O O . ASN B 1 301 ? 3.602 -78.75 -27.656 1 91.06 301 ASN B O 1
ATOM 5382 N N . LEU B 1 302 ? 5.523 -78.062 -26.719 1 89.56 302 LEU B N 1
ATOM 5383 C CA . LEU B 1 302 ? 6.348 -78.875 -27.609 1 89.56 302 LEU B CA 1
ATOM 5384 C C . LEU B 1 302 ? 6.863 -80.062 -26.891 1 89.56 302 LEU B C 1
ATOM 5386 O O . LEU B 1 302 ? 7.156 -80.062 -25.688 1 89.56 302 LEU B O 1
ATOM 5390 N N . HIS B 1 303 ? 6.918 -81.25 -27.625 1 90.12 303 HIS B N 1
ATOM 5391 C CA . HIS B 1 303 ? 7.562 -82.438 -27.156 1 90.12 303 HIS B CA 1
ATOM 5392 C C . HIS B 1 303 ? 8.805 -82.75 -28 1 90.12 303 HIS B C 1
ATOM 5394 O O . HIS B 1 303 ? 8.766 -82.688 -29.219 1 90.12 303 HIS B O 1
ATOM 5400 N N . PRO B 1 304 ? 9.828 -83.062 -27.234 1 91.81 304 PRO B N 1
ATOM 5401 C CA . PRO B 1 304 ? 11.039 -83.438 -28 1 91.81 304 PRO B CA 1
ATOM 5402 C C . PRO B 1 304 ? 10.844 -84.625 -28.891 1 91.81 304 PRO B C 1
ATOM 5404 O O . PRO B 1 304 ? 10.07 -85.562 -28.547 1 91.81 304 PRO B O 1
ATOM 5407 N N . PRO B 1 305 ? 11.492 -84.562 -30.125 1 90.94 305 PRO B N 1
ATOM 5408 C CA . PRO B 1 305 ? 11.438 -85.75 -30.969 1 90.94 305 PRO B CA 1
ATOM 5409 C C . PRO B 1 305 ? 12.164 -86.938 -30.344 1 90.94 305 PRO B C 1
ATOM 5411 O O . PRO B 1 305 ? 12.969 -86.812 -29.422 1 90.94 305 PRO B O 1
ATOM 5414 N N . MET B 1 306 ? 11.719 -88.125 -30.922 1 91.12 306 MET B N 1
ATOM 5415 C CA . MET B 1 306 ? 12.461 -89.312 -30.484 1 91.12 306 MET B CA 1
ATOM 5416 C C . MET B 1 306 ? 13.945 -89.188 -30.781 1 91.12 306 MET B C 1
ATOM 5418 O O . MET B 1 306 ? 14.328 -88.812 -31.906 1 91.12 306 MET B O 1
ATOM 5422 N N . ASN B 1 307 ? 14.867 -89.312 -29.734 1 92.06 307 ASN B N 1
ATOM 5423 C CA . ASN B 1 307 ? 16.312 -89.188 -29.844 1 92.06 307 ASN B CA 1
ATOM 5424 C C . ASN B 1 307 ? 16.75 -87.688 -30.062 1 92.06 307 ASN B C 1
ATOM 5426 O O . ASN B 1 307 ? 17.688 -87.438 -30.812 1 92.06 307 ASN B O 1
ATOM 5430 N N . GLY B 1 308 ? 15.898 -86.812 -29.594 1 93.25 308 GLY B N 1
ATOM 5431 C CA . GLY B 1 308 ? 16.219 -85.375 -29.719 1 93.25 308 GLY B CA 1
ATOM 5432 C C . GLY B 1 308 ? 15.867 -84.562 -28.484 1 93.25 308 GLY B C 1
ATOM 5433 O O . GLY B 1 308 ? 15.375 -85.125 -27.5 1 93.25 308 GLY B O 1
ATOM 5434 N N . LYS B 1 309 ? 16.25 -83.312 -28.484 1 93.38 309 LYS B N 1
ATOM 5435 C CA . LYS B 1 309 ? 15.984 -82.438 -27.359 1 93.38 309 LYS B CA 1
ATOM 5436 C C . LYS B 1 309 ? 15.555 -81 -27.844 1 93.38 309 LYS B C 1
ATOM 5438 O O . LYS B 1 309 ? 15.844 -80.625 -28.984 1 93.38 309 LYS B O 1
ATOM 5443 N N . LEU B 1 310 ? 14.773 -80.375 -26.984 1 93.19 310 LEU B N 1
ATOM 5444 C CA . LEU B 1 310 ? 14.352 -79 -27.203 1 93.19 310 LEU B CA 1
ATOM 5445 C C . LEU B 1 310 ? 15.141 -78.062 -26.328 1 93.19 310 LEU B C 1
ATOM 5447 O O . LEU B 1 310 ? 15.297 -78.25 -25.125 1 93.19 310 LEU B O 1
ATOM 5451 N N . GLU B 1 311 ? 15.719 -77 -26.875 1 91.19 311 GLU B N 1
ATOM 5452 C CA . GLU B 1 311 ? 16.453 -76 -26.109 1 91.19 311 GLU B CA 1
ATOM 5453 C C . GLU B 1 311 ? 15.969 -74.625 -26.453 1 91.19 311 GLU B C 1
ATOM 5455 O O . GLU B 1 311 ? 15.969 -74.188 -27.625 1 91.19 311 GLU B O 1
ATOM 5460 N N . PRO B 1 312 ? 15.609 -73.75 -25.484 1 92.25 312 PRO B N 1
ATOM 5461 C CA . PRO B 1 312 ? 15.516 -74.062 -24.047 1 92.25 312 PRO B CA 1
ATOM 5462 C C . PRO B 1 312 ? 14.203 -74.688 -23.672 1 92.25 312 PRO B C 1
ATOM 5464 O O . PRO B 1 312 ? 13.156 -74.438 -24.25 1 92.25 312 PRO B O 1
ATOM 5467 N N . PRO B 1 313 ? 14.297 -75.625 -22.781 1 88.94 313 PRO B N 1
ATOM 5468 C CA . PRO B 1 313 ? 13.039 -76.188 -22.312 1 88.94 313 PRO B CA 1
ATOM 5469 C C . PRO B 1 313 ? 12.242 -75.25 -21.406 1 88.94 313 PRO B C 1
ATOM 5471 O O . PRO B 1 313 ? 12.805 -74.688 -20.484 1 88.94 313 PRO B O 1
ATOM 5474 N N . GLN B 1 314 ? 11.023 -75 -21.719 1 88.56 314 GLN B N 1
ATOM 5475 C CA . GLN B 1 314 ? 10.141 -74.125 -20.953 1 88.56 314 GLN B CA 1
ATOM 5476 C C . GLN B 1 314 ? 8.781 -74.75 -20.719 1 88.56 314 GLN B C 1
ATOM 5478 O O . GLN B 1 314 ? 8.383 -75.625 -21.484 1 88.56 314 GLN B O 1
ATOM 5483 N N . SER B 1 315 ? 8.219 -74.375 -19.625 1 88.19 315 SER B N 1
ATOM 5484 C CA . SER B 1 315 ? 6.875 -74.938 -19.359 1 88.19 315 SER B CA 1
ATOM 5485 C C . SER B 1 315 ? 5.859 -74.312 -20.328 1 88.19 315 SER B C 1
ATOM 5487 O O . SER B 1 315 ? 4.934 -75 -20.75 1 88.19 315 SER B O 1
ATOM 5489 N N . GLU B 1 316 ? 6.004 -73.062 -20.641 1 89.81 316 GLU B N 1
ATOM 5490 C CA . GLU B 1 316 ? 5.121 -72.375 -21.578 1 89.81 316 GLU B CA 1
ATOM 5491 C C . GLU B 1 316 ? 5.914 -71.5 -22.531 1 89.81 316 GLU B C 1
ATOM 5493 O O . GLU B 1 316 ? 6.836 -70.812 -22.125 1 89.81 316 GLU B O 1
ATOM 5498 N N . TYR B 1 317 ? 5.613 -71.688 -23.844 1 92.38 317 TYR B N 1
ATOM 5499 C CA . TYR B 1 317 ? 6.215 -70.812 -24.844 1 92.38 317 TYR B CA 1
ATOM 5500 C C . TYR B 1 317 ? 5.211 -69.812 -25.344 1 92.38 317 TYR B C 1
ATOM 5502 O O . TYR B 1 317 ? 4.031 -70.125 -25.531 1 92.38 317 TYR B O 1
ATOM 5510 N N . THR B 1 318 ? 5.73 -68.625 -25.406 1 92.19 318 THR B N 1
ATOM 5511 C CA . THR B 1 318 ? 4.844 -67.562 -25.875 1 92.19 318 THR B CA 1
ATOM 5512 C C . THR B 1 318 ? 5.43 -66.875 -27.078 1 92.19 318 THR B C 1
ATOM 5514 O O . THR B 1 318 ? 6.562 -67.125 -27.484 1 92.19 318 THR B O 1
ATOM 5517 N N . PHE B 1 319 ? 4.66 -66 -27.641 1 92.12 319 PHE B N 1
ATOM 5518 C CA . PHE B 1 319 ? 5.035 -65.25 -28.844 1 92.12 319 PHE B CA 1
ATOM 5519 C C . PHE B 1 319 ? 6.48 -64.75 -28.75 1 92.12 319 PHE B C 1
ATOM 5521 O O . PHE B 1 319 ? 6.887 -64.188 -27.734 1 92.12 319 PHE B O 1
ATOM 5528 N N . LYS B 1 320 ? 7.285 -64.938 -29.812 1 90.06 320 LYS B N 1
ATOM 5529 C CA . LYS B 1 320 ? 8.672 -64.562 -30.031 1 90.06 320 LYS B CA 1
ATOM 5530 C C . LYS B 1 320 ? 9.641 -65.5 -29.344 1 90.06 320 LYS B C 1
ATOM 5532 O O . LYS B 1 320 ? 10.859 -65.375 -29.531 1 90.06 320 LYS B O 1
ATOM 5537 N N . ASP B 1 321 ? 9.141 -66.438 -28.609 1 92.19 321 ASP B N 1
ATOM 5538 C CA . ASP B 1 321 ? 10.008 -67.438 -28.062 1 92.19 321 ASP B CA 1
ATOM 5539 C C . ASP B 1 321 ? 10.586 -68.312 -29.188 1 92.19 321 ASP B C 1
ATOM 5541 O O . ASP B 1 321 ? 9.891 -68.625 -30.156 1 92.19 321 ASP B O 1
ATOM 5545 N N . GLN B 1 322 ? 11.766 -68.625 -28.984 1 93.38 322 GLN B N 1
ATOM 5546 C CA . GLN B 1 322 ? 12.453 -69.5 -29.938 1 93.38 322 GLN B CA 1
ATOM 5547 C C . GLN B 1 322 ? 12.938 -70.812 -29.281 1 93.38 322 GLN B C 1
ATOM 5549 O O . GLN B 1 322 ? 13.367 -70.75 -28.125 1 93.38 322 GLN B O 1
ATOM 5554 N N . VAL B 1 323 ? 12.836 -71.875 -30.094 1 93.75 323 VAL B N 1
ATOM 5555 C CA . VAL B 1 323 ? 13.258 -73.188 -29.594 1 93.75 323 VAL B CA 1
ATOM 5556 C C . VAL B 1 323 ? 14.148 -73.875 -30.641 1 93.75 323 VAL B C 1
ATOM 5558 O O . VAL B 1 323 ? 13.867 -73.812 -31.844 1 93.75 323 VAL B O 1
ATOM 5561 N N . VAL B 1 324 ? 15.219 -74.375 -30.156 1 95.44 324 VAL B N 1
ATOM 5562 C CA . VAL B 1 324 ? 16.125 -75.125 -31.031 1 95.44 324 VAL B CA 1
ATOM 5563 C C . VAL B 1 324 ? 15.945 -76.625 -30.828 1 95.44 324 VAL B C 1
ATOM 5565 O O . VAL B 1 324 ? 15.992 -77.125 -29.688 1 95.44 324 VAL B O 1
ATOM 5568 N N . ILE B 1 325 ? 15.742 -77.312 -31.922 1 93.62 325 ILE B N 1
ATOM 5569 C CA . ILE B 1 325 ? 15.578 -78.75 -31.906 1 93.62 325 ILE B CA 1
ATOM 5570 C C . ILE B 1 325 ? 16.875 -79.438 -32.375 1 93.62 325 ILE B C 1
ATOM 5572 O O . ILE B 1 325 ? 17.375 -79.125 -33.469 1 93.62 325 ILE B O 1
ATOM 5576 N N . SER B 1 326 ? 17.328 -80.125 -31.547 1 94 326 SER B N 1
ATOM 5577 C CA . SER B 1 326 ? 18.531 -80.875 -31.875 1 94 326 SER B CA 1
ATOM 5578 C C . SER B 1 326 ? 18.375 -82.375 -31.562 1 94 326 SER B C 1
ATOM 5580 O O . SER B 1 326 ? 17.516 -82.75 -30.75 1 94 326 SER B O 1
ATOM 5582 N N . CYS B 1 327 ? 19.094 -83.188 -32.312 1 93.5 327 CYS B N 1
ATOM 5583 C CA . CYS B 1 327 ? 19.016 -84.625 -32.156 1 93.5 327 CYS B CA 1
ATOM 5584 C C . CYS B 1 327 ? 20.25 -85.125 -31.406 1 93.5 327 CYS B C 1
ATOM 5586 O O . CYS B 1 327 ? 21.281 -84.5 -31.359 1 93.5 327 CYS B O 1
ATOM 5588 N N . ASN B 1 328 ? 20.047 -86.375 -30.703 1 92.06 328 ASN B N 1
ATOM 5589 C CA . ASN B 1 328 ? 21.141 -87 -29.984 1 92.06 328 ASN B CA 1
ATOM 5590 C C . ASN B 1 328 ? 22.266 -87.375 -30.922 1 92.06 328 ASN B C 1
ATOM 5592 O O . ASN B 1 328 ? 22.078 -87.438 -32.156 1 92.06 328 ASN B O 1
ATOM 5596 N N . GLN B 1 329 ? 23.422 -87.625 -30.25 1 89.69 329 GLN B N 1
ATOM 5597 C CA . GLN B 1 329 ? 24.547 -88.062 -31.047 1 89.69 329 GLN B CA 1
ATOM 5598 C C . GLN B 1 329 ? 24.156 -89.25 -31.922 1 89.69 329 GLN B C 1
ATOM 5600 O O . GLN B 1 329 ? 23.531 -90.25 -31.438 1 89.69 329 GLN B O 1
ATOM 5605 N N . GLY B 1 330 ? 24.484 -89.375 -33.125 1 89.19 330 GLY B N 1
ATOM 5606 C CA . GLY B 1 330 ? 24.172 -90.438 -34.062 1 89.19 330 GLY B CA 1
ATOM 5607 C C . GLY B 1 330 ? 22.891 -90.188 -34.844 1 89.19 330 GLY B C 1
ATOM 5608 O O . GLY B 1 330 ? 22.547 -90.938 -35.75 1 89.19 330 GLY B O 1
ATOM 5609 N N . TYR B 1 331 ? 22.266 -89.188 -34.438 1 91.81 331 TYR B N 1
ATOM 5610 C CA . TYR B 1 331 ? 21.031 -88.812 -35.125 1 91.81 331 TYR B CA 1
ATOM 5611 C C . TYR B 1 331 ? 21.109 -87.438 -35.688 1 91.81 331 TYR B C 1
ATOM 5613 O O . TYR B 1 331 ? 21.859 -86.562 -35.188 1 91.81 331 TYR B O 1
ATOM 5621 N N . ARG B 1 332 ? 20.453 -87.125 -36.812 1 91.75 332 ARG B N 1
ATOM 5622 C CA . ARG B 1 332 ? 20.375 -85.75 -37.406 1 91.75 332 ARG B CA 1
ATOM 5623 C C . ARG B 1 332 ? 18.938 -85.375 -37.688 1 91.75 332 ARG B C 1
ATOM 5625 O O . ARG B 1 332 ? 18.094 -86.25 -37.938 1 91.75 332 ARG B O 1
ATOM 5632 N N . VAL B 1 333 ? 18.688 -84.062 -37.625 1 91 333 VAL B N 1
ATOM 5633 C CA . VAL B 1 333 ? 17.344 -83.562 -37.875 1 91 333 VAL B CA 1
ATOM 5634 C C . VAL B 1 333 ? 17.031 -83.625 -39.375 1 91 333 VAL B C 1
ATOM 5636 O O . VAL B 1 333 ? 17.828 -83.188 -40.219 1 91 333 VAL B O 1
ATOM 5639 N N . LEU B 1 334 ? 15.953 -84.312 -39.688 1 87.88 334 LEU B N 1
ATOM 5640 C CA . LEU B 1 334 ? 15.555 -84.438 -41.062 1 87.88 334 LEU B CA 1
ATOM 5641 C C . LEU B 1 334 ? 14.375 -83.5 -41.375 1 87.88 334 LEU B C 1
ATOM 5643 O O . LEU B 1 334 ? 13.281 -83.688 -40.844 1 87.88 334 LEU B O 1
ATOM 5647 N N . LYS B 1 335 ? 14.617 -82.438 -42.156 1 84.69 335 LYS B N 1
ATOM 5648 C CA . LYS B 1 335 ? 13.555 -81.5 -42.625 1 84.69 335 LYS B CA 1
ATOM 5649 C C . LYS B 1 335 ? 13.531 -81.438 -44.125 1 84.69 335 LYS B C 1
ATOM 5651 O O . LYS B 1 335 ? 14.531 -81.062 -44.75 1 84.69 335 LYS B O 1
ATOM 5656 N N . ASP B 1 336 ? 12.383 -81.688 -44.75 1 85.25 336 ASP B N 1
ATOM 5657 C CA . ASP B 1 336 ? 12.211 -81.688 -46.188 1 85.25 336 ASP B CA 1
ATOM 5658 C C . ASP B 1 336 ? 13.312 -82.5 -46.875 1 85.25 336 ASP B C 1
ATOM 5660 O O . ASP B 1 336 ? 13.898 -82 -47.875 1 85.25 336 ASP B O 1
ATOM 5664 N N . ASN B 1 337 ? 13.766 -83.562 -46.344 1 83.38 337 ASN B N 1
ATOM 5665 C CA . ASN B 1 337 ? 14.742 -84.5 -46.875 1 83.38 337 ASN B CA 1
ATOM 5666 C C . ASN B 1 337 ? 16.156 -83.938 -46.812 1 83.38 337 ASN B C 1
ATOM 5668 O O . ASN B 1 337 ? 17.031 -84.375 -47.562 1 83.38 337 ASN B O 1
ATOM 5672 N N . VAL B 1 338 ? 16.297 -83 -46.156 1 87.81 338 VAL B N 1
ATOM 5673 C CA . VAL B 1 338 ? 17.641 -82.438 -45.938 1 87.81 338 VAL B CA 1
ATOM 5674 C C . VAL B 1 338 ? 18.047 -82.625 -44.469 1 87.81 338 VAL B C 1
ATOM 5676 O O . VAL B 1 338 ? 17.297 -82.312 -43.562 1 87.81 338 VAL B O 1
ATOM 5679 N N . GLU B 1 339 ? 19.219 -83.25 -44.312 1 86.81 339 GLU B N 1
ATOM 5680 C CA . GLU B 1 339 ? 19.75 -83.5 -42.969 1 86.81 339 GLU B CA 1
ATOM 5681 C C . GLU B 1 339 ? 20.406 -82.188 -42.438 1 86.81 339 GLU B C 1
ATOM 5683 O O . GLU B 1 339 ? 21.156 -81.562 -43.156 1 86.81 339 GLU B O 1
ATOM 5688 N N . MET B 1 340 ? 19.984 -81.875 -41.219 1 88.88 340 MET B N 1
ATOM 5689 C CA . MET B 1 340 ? 20.578 -80.688 -40.562 1 88.88 340 MET B CA 1
ATOM 5690 C C . MET B 1 340 ? 20.922 -81 -39.125 1 88.88 340 MET B C 1
ATOM 5692 O O . MET B 1 340 ? 20.406 -81.938 -38.531 1 88.88 340 MET B O 1
ATOM 5696 N N . GLU B 1 341 ? 21.922 -80.188 -38.531 1 88.75 341 GLU B N 1
ATOM 5697 C CA . GLU B 1 341 ? 22.375 -80.375 -37.156 1 88.75 341 GLU B CA 1
ATOM 5698 C C . GLU B 1 341 ? 21.297 -79.938 -36.188 1 88.75 341 GLU B C 1
ATOM 5700 O O . GLU B 1 341 ? 21.078 -80.625 -35.156 1 88.75 341 GLU B O 1
ATOM 5705 N N . SER B 1 342 ? 20.719 -78.875 -36.406 1 93 342 SER B N 1
ATOM 5706 C CA . SER B 1 342 ? 19.672 -78.312 -35.531 1 93 342 SER B CA 1
ATOM 5707 C C . SER B 1 342 ? 18.672 -77.5 -36.312 1 93 342 SER B C 1
ATOM 5709 O O . SER B 1 342 ? 18.953 -77.062 -37.438 1 93 342 SER B O 1
ATOM 5711 N N . LEU B 1 343 ? 17.469 -77.438 -35.844 1 93.62 343 LEU B N 1
ATOM 5712 C CA . LEU B 1 343 ? 16.422 -76.625 -36.438 1 93.62 343 LEU B CA 1
ATOM 5713 C C . LEU B 1 343 ? 15.844 -75.688 -35.375 1 93.62 343 LEU B C 1
ATOM 5715 O O . LEU B 1 343 ? 15.5 -76.062 -34.281 1 93.62 343 LEU B O 1
ATOM 5719 N N . GLN B 1 344 ? 15.812 -74.438 -35.75 1 94.81 344 GLN B N 1
ATOM 5720 C CA . GLN B 1 344 ? 15.227 -73.438 -34.844 1 94.81 344 GLN B CA 1
ATOM 5721 C C . GLN B 1 344 ? 13.812 -73.062 -35.281 1 94.81 344 GLN B C 1
ATOM 5723 O O . GLN B 1 344 ? 13.57 -72.75 -36.469 1 94.81 344 GLN B O 1
ATOM 5728 N N . ILE B 1 345 ? 12.914 -73.188 -34.312 1 94.5 345 ILE B N 1
ATOM 5729 C CA . ILE B 1 345 ? 11.539 -72.75 -34.594 1 94.5 345 ILE B CA 1
ATOM 5730 C C . ILE B 1 345 ? 11.141 -71.625 -33.688 1 94.5 345 ILE B C 1
ATOM 5732 O O . ILE B 1 345 ? 11.773 -71.375 -32.656 1 94.5 345 ILE B O 1
ATOM 5736 N N . GLU B 1 346 ? 10.148 -70.812 -34.062 1 94.62 346 GLU B N 1
ATOM 5737 C CA . GLU B 1 346 ? 9.703 -69.625 -33.312 1 94.62 346 GLU B CA 1
ATOM 5738 C C . GLU B 1 346 ? 8.188 -69.625 -33.156 1 94.62 346 GLU B C 1
ATOM 5740 O O . GLU B 1 346 ? 7.457 -70.062 -34.062 1 94.62 346 GLU B O 1
ATOM 5745 N N . CYS B 1 347 ? 7.852 -69.25 -31.938 1 94 347 CYS B N 1
ATOM 5746 C CA . CYS B 1 347 ? 6.426 -69.062 -31.688 1 94 347 CYS B CA 1
ATOM 5747 C C . CYS B 1 347 ? 5.91 -67.812 -32.375 1 94 347 CYS B C 1
ATOM 5749 O O . CYS B 1 347 ? 6.367 -66.688 -32.094 1 94 347 CYS B O 1
ATOM 5751 N N . ARG B 1 348 ? 4.91 -67.938 -33.188 1 93 348 ARG B N 1
ATOM 5752 C CA . ARG B 1 348 ? 4.418 -66.812 -34 1 93 348 ARG B CA 1
ATOM 5753 C C . ARG B 1 348 ? 3.287 -66.062 -33.281 1 93 348 ARG B C 1
ATOM 5755 O O . ARG B 1 348 ? 2.814 -66.562 -32.25 1 93 348 ARG B O 1
ATOM 5762 N N . LYS B 1 349 ? 2.863 -65 -33.844 1 91.75 349 LYS B N 1
ATOM 5763 C CA . LYS B 1 349 ? 1.885 -64.125 -33.219 1 91.75 349 LYS B CA 1
ATOM 5764 C C . LYS B 1 349 ? 0.502 -64.75 -33.156 1 91.75 349 LYS B C 1
ATOM 5766 O O . LYS B 1 349 ? -0.336 -64.375 -32.344 1 91.75 349 LYS B O 1
ATOM 5771 N N . ASP B 1 350 ? 0.319 -65.688 -34.031 1 89.88 350 ASP B N 1
ATOM 5772 C CA . ASP B 1 350 ? -0.989 -66.312 -34.094 1 89.88 350 ASP B CA 1
ATOM 5773 C C . ASP B 1 350 ? -1.055 -67.562 -33.188 1 89.88 350 ASP B C 1
ATOM 5775 O O . ASP B 1 350 ? -2.057 -68.25 -33.156 1 89.88 350 ASP B O 1
ATOM 5779 N N . GLY B 1 351 ? 0.007 -67.75 -32.531 1 90.06 351 GLY B N 1
ATOM 5780 C CA . GLY B 1 351 ? 0.017 -68.875 -31.594 1 90.06 351 GLY B CA 1
ATOM 5781 C C . GLY B 1 351 ? 0.428 -70.188 -32.25 1 90.06 351 GLY B C 1
ATOM 5782 O O . GLY B 1 351 ? 0.123 -71.25 -31.719 1 90.06 351 GLY B O 1
ATOM 5783 N N . THR B 1 352 ? 1.007 -70.062 -33.375 1 93.06 352 THR B N 1
ATOM 5784 C CA . THR B 1 352 ? 1.486 -71.312 -34.031 1 93.06 352 THR B CA 1
ATOM 5785 C C . THR B 1 352 ? 3.008 -71.25 -34.156 1 93.06 352 THR B C 1
ATOM 5787 O O . THR B 1 352 ? 3.631 -70.188 -34.062 1 93.06 352 THR B O 1
ATOM 5790 N N . TRP B 1 353 ? 3.453 -72.562 -34.25 1 93.94 353 TRP B N 1
ATOM 5791 C CA . TRP B 1 353 ? 4.898 -72.625 -34.406 1 93.94 353 TRP B CA 1
ATOM 5792 C C . TRP B 1 353 ? 5.289 -72.5 -35.875 1 93.94 353 TRP B C 1
ATOM 5794 O O . TRP B 1 353 ? 4.516 -72.812 -36.781 1 93.94 353 TRP B O 1
ATOM 5804 N N . SER B 1 354 ? 6.418 -71.875 -36.094 1 93.75 354 SER B N 1
ATOM 5805 C CA . SER B 1 354 ? 6.902 -71.625 -37.438 1 93.75 354 SER B CA 1
ATOM 5806 C C . SER B 1 354 ? 7.062 -72.938 -38.219 1 93.75 354 SER B C 1
ATOM 5808 O O . SER B 1 354 ? 6.984 -73 -39.438 1 93.75 354 SER B O 1
ATOM 5810 N N . ASN B 1 355 ? 7.434 -74 -37.469 1 91.94 355 ASN B N 1
ATOM 5811 C CA . ASN B 1 355 ? 7.594 -75.312 -38.062 1 91.94 355 ASN B CA 1
ATOM 5812 C C . ASN B 1 355 ? 7.234 -76.375 -37.062 1 91.94 355 ASN B C 1
ATOM 5814 O O . ASN B 1 355 ? 7.27 -76.188 -35.875 1 91.94 355 ASN B O 1
ATOM 5818 N N . GLN B 1 356 ? 6.895 -77.562 -37.719 1 89.75 356 GLN B N 1
ATOM 5819 C CA . GLN B 1 356 ? 6.684 -78.75 -36.875 1 89.75 356 GLN B CA 1
ATOM 5820 C C . GLN B 1 356 ? 8.016 -79.375 -36.438 1 89.75 356 GLN B C 1
ATOM 5822 O O . GLN B 1 356 ? 9.055 -79.125 -37.031 1 89.75 356 GLN B O 1
ATOM 5827 N N . ILE B 1 357 ? 7.867 -80.062 -35.312 1 91.19 357 ILE B N 1
ATOM 5828 C CA . ILE B 1 357 ? 9.062 -80.75 -34.844 1 91.19 357 ILE B CA 1
ATOM 5829 C C . ILE B 1 357 ? 9.469 -81.875 -35.812 1 91.19 357 ILE B C 1
ATOM 5831 O O . ILE B 1 357 ? 8.703 -82.812 -36.031 1 91.19 357 ILE B O 1
ATOM 5835 N N . PRO B 1 358 ? 10.656 -81.812 -36.344 1 90.06 358 PRO B N 1
ATOM 5836 C CA . PRO B 1 358 ? 11.109 -82.812 -37.281 1 90.06 358 PRO B CA 1
ATOM 5837 C C . PRO B 1 358 ? 11.594 -84.062 -36.562 1 90.06 358 PRO B C 1
ATOM 5839 O O . PRO B 1 358 ? 12 -84 -35.406 1 90.06 358 PRO B O 1
ATOM 5842 N N . PRO B 1 359 ? 11.492 -85.188 -37.281 1 89.88 359 PRO B N 1
ATOM 5843 C CA . PRO B 1 359 ? 12.023 -86.438 -36.688 1 89.88 359 PRO B CA 1
ATOM 5844 C C . PRO B 1 359 ? 13.547 -86.5 -36.719 1 89.88 359 PRO B C 1
ATOM 5846 O O . PRO B 1 359 ? 14.172 -85.812 -37.562 1 89.88 359 PRO B O 1
ATOM 5849 N N . CYS B 1 360 ? 14.016 -87.125 -35.781 1 92.56 360 CYS B N 1
ATOM 5850 C CA . CYS B 1 360 ? 15.445 -87.438 -35.812 1 92.56 360 CYS B CA 1
ATOM 5851 C C . CYS B 1 360 ? 15.703 -88.75 -36.531 1 92.56 360 CYS B C 1
ATOM 5853 O 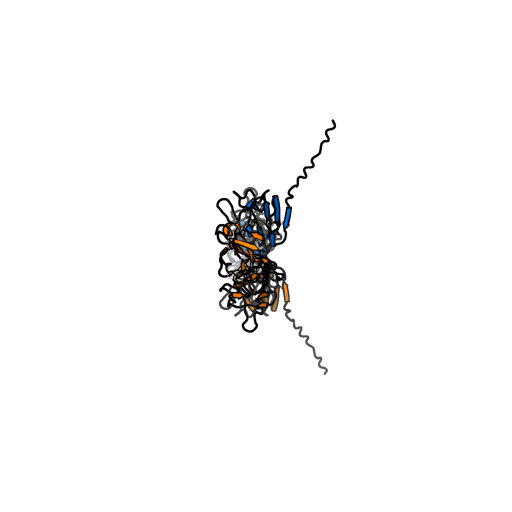O . CYS B 1 360 ? 15.148 -89.812 -36.156 1 92.56 360 CYS B O 1
ATOM 5855 N N . GLN B 1 361 ? 16.516 -88.688 -37.531 1 90.25 361 GLN B N 1
ATOM 5856 C CA . GLN B 1 361 ? 16.844 -89.875 -38.312 1 90.25 361 GLN B CA 1
ATOM 5857 C C . GLN B 1 361 ? 18.297 -90.312 -38.094 1 90.25 361 GLN B C 1
ATOM 5859 O O . GLN B 1 361 ? 19.188 -89.438 -38 1 90.25 361 GLN B O 1
ATOM 5864 N N . LYS B 1 362 ? 18.438 -91.625 -38.062 1 87.81 362 LYS B N 1
ATOM 5865 C CA . LYS B 1 362 ? 19.781 -92.188 -37.844 1 87.81 362 LYS B CA 1
ATOM 5866 C C . LYS B 1 362 ? 20.656 -91.875 -39.062 1 87.81 362 LYS B C 1
ATOM 5868 O O . LYS B 1 362 ? 20.219 -92 -40.219 1 87.81 362 LYS B O 1
ATOM 5873 N N . THR B 1 363 ? 21.719 -91.375 -38.844 1 77.88 363 THR B N 1
ATOM 5874 C CA . THR B 1 363 ? 22.641 -91.062 -39.938 1 77.88 363 THR B CA 1
ATOM 5875 C C . THR B 1 363 ? 23.141 -92.375 -40.562 1 77.88 363 THR B C 1
ATOM 5877 O O . THR B 1 363 ? 23.312 -93.375 -39.906 1 77.88 363 THR B O 1
ATOM 5880 N N . GLU B 1 364 ? 22.891 -92.625 -41.969 1 63.75 364 GLU B N 1
ATOM 5881 C CA . GLU B 1 364 ? 23.391 -93.812 -42.688 1 63.75 364 GLU B CA 1
ATOM 5882 C C . GLU B 1 364 ? 24.844 -94.125 -42.344 1 63.75 364 GLU B C 1
ATOM 5884 O O . GLU B 1 364 ? 25.328 -95.188 -42.562 1 63.75 364 GLU B O 1
ATOM 5889 N N . LYS B 1 365 ? 25.734 -93.312 -42.188 1 58.91 365 LYS B N 1
ATOM 5890 C CA . LYS B 1 365 ? 27.109 -93.75 -41.969 1 58.91 365 LYS B CA 1
ATOM 5891 C C . LYS B 1 365 ? 27.219 -94.75 -40.781 1 58.91 365 LYS B C 1
ATOM 5893 O O . LYS B 1 365 ? 28.062 -95.625 -40.781 1 58.91 365 LYS B O 1
ATOM 5898 N N . ASP B 1 366 ? 26.453 -94.562 -39.688 1 49.22 366 ASP B N 1
ATOM 5899 C CA . ASP B 1 366 ? 26.531 -95.5 -38.562 1 49.22 366 ASP B CA 1
ATOM 5900 C C . ASP B 1 366 ? 25.625 -96.75 -38.812 1 49.22 366 ASP B C 1
ATOM 5902 O O . ASP B 1 366 ? 25.562 -97.625 -37.969 1 49.22 366 ASP B O 1
ATOM 5906 N N . SER B 1 367 ? 24.594 -96.75 -39.719 1 48.53 367 SER B N 1
ATOM 5907 C CA . SER B 1 367 ? 23.891 -98 -40.031 1 48.53 367 SER B CA 1
ATOM 5908 C C . SER B 1 367 ? 24.828 -99 -40.656 1 48.53 367 SER B C 1
ATOM 5910 O O . SER B 1 367 ? 24.438 -100.188 -40.875 1 48.53 367 SER B O 1
ATOM 5912 N N . ARG B 1 368 ? 25.781 -98.75 -41.469 1 49.41 368 ARG B N 1
ATOM 5913 C CA . ARG B 1 368 ? 26.656 -99.812 -42 1 49.41 368 ARG B CA 1
ATOM 5914 C C . ARG B 1 368 ? 27.516 -100.438 -40.906 1 49.41 368 ARG B C 1
ATOM 5916 O O . ARG B 1 368 ? 28.25 -101.375 -41.156 1 49.41 368 ARG B O 1
ATOM 5923 N N . MET B 1 369 ? 27.781 -99.625 -39.781 1 41.41 369 MET B N 1
ATOM 5924 C CA . MET B 1 369 ? 28.672 -100.312 -38.875 1 41.41 369 MET B CA 1
ATOM 5925 C C . MET B 1 369 ? 27.891 -101.25 -37.969 1 41.41 369 MET B C 1
ATOM 5927 O O . MET B 1 369 ? 28.469 -101.938 -37.125 1 41.41 369 MET B O 1
ATOM 5931 N N . SER B 1 370 ? 26.5 -101.25 -37.969 1 35.03 370 SER B N 1
ATOM 5932 C CA . SER B 1 370 ? 26.031 -102.438 -37.312 1 35.03 370 SER B CA 1
ATOM 5933 C C . SER B 1 370 ? 25.984 -103.625 -38.281 1 35.03 370 SER B C 1
ATOM 5935 O O . SER B 1 370 ? 25.656 -103.438 -39.469 1 35.03 370 SER B O 1
#

Secondary structure (DSSP, 8-state):
-----------------EEEEE-SSEEEEE-TTTTSPPPSS-EEEEEEE--TTEEEEEEEEEEE----GGG-SSEEEEEETTEEEEEE-SSS--SS----TTPEEE-SSSEEEEEEE--S--SS---EEEEEEEEEE--TTT---SSS-S-SSEEEEETTEEEEE--TT-EE-TTSS-EE--EEEEEE-SSSEEEE-TTTTSPPPSSEEEEEEEE--BTEEEEEEE-S--BB---SSSSSSSSEEEEEESS-EEEEE-BSS---EEE--SSEEEEEEEE-S-----B-EEEEEEEEPEEPPP-PPTTEEEES--S-EETT-EEEEEEPTTEEEEETTEEESEEEEEB-TTS-BSSPPPPEEE-TTTTS--/-----------------EEEEE-SSEEEEE-TTTTSPPPSS-EEEEEEE--TTEEEEEEEEEEE----GGG-SSEEEEEETTEEEEEE-SSS--SS----TTPEEE-SSSEEEEEEE--S--SS---EEEEEEEEEE--TTTS--SSS-S-SSEEEEETTEEEEE--TT-EE-TTSS-EE--EEEEEE-SSSEEEE-TTTTSPPPSS-EEEEEEE--BTEEEEEEE-S--BB---SSSSSSSSEEEEEESS-EEEEE-BSS---EEE--SSEEEEEEE--S-----B-EEEEEEEEPEEPPP-PPTTEEEES--S-EETT-EEEEEEPTTEEEEETTEEESEEEEEB-TTS-BSSPPPPEEE-TTTTS--

Nearest PDB structures (foldseek):
  4aqb-assembly1_A-2  TM=9.597E-01  e=1.256E-54  Homo sapiens
  3dem-assembly1_A  TM=9.624E-01  e=2.498E-41  Homo sapiens
  5ckq-assembly1_A-2  TM=9.536E-01  e=3.472E-40  Rattus norvegicus
  5ckm-assembly1_A-2  TM=9.213E-01  e=3.305E-36  Rattus norvegicus
  5cis-assembly1_A-2  TM=8.830E-01  e=9.810E-37  Rattus norvegicus

Foldseek 3Di:
DPPPPPPPPPPPPVLDAAEAEAEDQKDKDWAPPPQWFHDAQHKYKYKYAYAFQKKKKKFWPAAWADDDFLCPAWWKWKDDDPGTPDIAHHRDDDPGGHHRPGDIDIHPGRIMMIMTHHHHDDPDITRGTMMMMGIDGDFLQPPCPDPPRQAPDDWADDGNGIFYDDDPQWDQDPVRHFTEHDAADAEAEDQKDKDWADPAQWFHGAQYKHKYKYAYDQQKWKKKFKDQAAAFDADDPDGRPFKFKWKDAPVDIDDRDHHGGTPGIDGRRHNMMMMIIGHHRDDTIRTIMMMMHMFGAWADDDDAADQKDKPPDDPIAGAFDKIKIAGHPQWFFADPNDTDGIDMWGQHSVRYIPDDHTHIHGDVVVVVVD/DPPPPPPPPPPPPVLDAAEAEAEDQKDKDWAPPPQWFHDAQHKYKYKYAYAFQKWKKKFWPAAWADDDFLCPAWWKWKDDDPGTPDIAHHRDDDPGGHHRPGDIDIHPGRIMMIMTHHHHDDPDITRGTMMMMGIDGDFLQPPCPDPPRQADDDWADDGNGIFYDDDPQWDQDPVRHFTEHDAADAEAADQKDKDWADPAQWFHGAQYKHKYKYAYDQQKWKKKFKDQAAAFDADDPDGNPFKFKWKDAPVDIDDRDHHGGTPGIDGRRHNMMMMIIGHHRDDTIRTIMMMMHMFGAWADDDDAADQKDKPPDDPIDGAFDKIKIAGHPQWFFADPNDTDGIDMWGQHSVRYIPDDRTHIDGDVVVVVVD

Solvent-accessible surface area (backbone atoms only — not comparable to full-atom values): 39598 Å² total; per-residue (Å²): 136,85,73,78,78,76,78,75,77,73,74,73,76,67,66,68,68,45,76,44,83,41,65,61,60,52,52,76,47,64,38,62,62,52,79,40,53,45,65,56,47,35,38,40,32,40,41,37,40,48,60,74,38,29,25,38,37,38,36,46,84,40,57,29,37,52,67,35,77,68,29,70,54,23,29,41,35,35,29,40,92,92,40,78,76,46,65,25,14,17,63,59,62,58,96,53,26,39,31,70,59,87,46,75,45,69,41,96,40,34,39,41,34,42,34,40,36,32,39,84,72,67,96,62,89,35,38,29,38,37,30,40,38,26,44,40,67,44,52,66,69,68,58,68,77,65,91,65,66,79,34,68,67,36,63,47,56,34,81,52,36,67,52,46,49,46,55,92,84,44,38,68,38,94,84,56,25,47,38,18,47,91,42,61,78,43,76,43,63,63,68,53,52,76,50,61,38,56,62,52,76,39,50,31,51,29,56,21,57,31,29,39,35,38,51,50,62,82,29,35,27,38,33,40,38,39,39,72,65,23,29,34,51,62,48,95,87,45,84,38,77,62,20,30,35,34,37,40,37,91,86,50,75,46,67,76,42,42,30,59,66,44,80,36,70,43,79,65,79,28,31,39,41,35,39,37,37,39,32,36,85,65,82,72,39,35,26,38,38,31,36,37,41,61,45,45,28,56,26,75,83,83,73,60,36,69,62,33,43,56,42,71,78,65,90,72,47,28,33,74,38,63,37,35,38,34,33,36,92,69,31,28,27,41,54,97,87,39,79,34,74,59,47,78,34,36,26,32,53,85,28,38,62,72,53,78,87,52,51,41,39,72,44,68,80,64,58,71,74,101,137,84,73,80,79,76,77,77,77,74,75,73,77,66,67,68,68,44,75,44,84,41,65,61,60,53,51,75,46,65,40,63,61,53,80,40,54,47,64,56,48,37,38,41,33,40,41,38,39,46,59,75,38,30,25,37,36,37,34,45,83,40,58,29,38,53,67,36,77,66,28,69,53,23,28,42,35,35,29,39,91,90,39,78,76,46,63,24,13,18,63,58,61,57,95,55,26,39,32,70,62,87,45,74,45,67,41,95,40,35,38,40,34,42,33,40,36,32,39,85,72,68,94,62,91,35,37,31,38,37,31,40,38,26,45,39,68,42,52,67,69,69,57,70,76,65,91,65,67,79,33,68,67,36,62,45,58,33,81,52,36,67,50,46,50,46,56,92,84,44,39,69,37,95,84,54,26,47,39,18,46,90,44,60,79,44,78,42,65,65,69,53,51,76,48,61,40,57,61,53,78,39,49,33,50,30,55,21,59,32,29,40,36,38,50,51,62,82,28,34,28,38,34,40,37,39,38,72,66,24,30,34,52,62,48,96,87,45,85,39,76,62,19,32,36,34,37,40,36,91,88,49,74,47,66,76,42,43,30,60,68,44,80,36,69,43,80,65,80,27,31,40,41,37,40,39,38,38,32,36,86,64,82,73,40,35,25,38,37,30,37,38,40,60,44,45,28,57,28,77,81,82,73,60,38,69,62,32,43,55,42,71,78,65,92,72,46,27,34,74,36,62,38,34,38,33,32,36,93,70,33,28,26,40,54,97,87,38,80,36,73,59,48,77,36,37,25,31,52,86,28,40,62,74,54,78,86,50,52,42,39,69,44,66,80,64,59,70,72,103

pLDDT: mean 90.23, std 13.3, range [27.2, 98.75]

Sequence (740 aa):
MRIPLLFSICLWMLSEAEVIQLTDMFGEIRTPNFPDSYPSDSEVTWNITVPEGFRLKLYFMHFDLEPSYLCEYDYAKVESEDQVIANFCGKESTDTEQAPGQQIITSPSNFLSLTFRSDFSNEERFTGFDAHYSAIDIDECTEKSDEDLVCDHHCHNYIGGFYCSCRFGYLLHTDNRTCKVECSDNLFTQRSGLISSPDYPGPYAKSSDCRYRIELEEGFVINLHFDDNFDVEDHPEVKCPYDYLKIKTGKKEFGPLCGEKSPGRIETGSNSVQILFHSDNSGENGGWRLSYSVTGMPCPNLHPPMNGKLEPPQSEYTFKDQVVISCNQGYRVLKDNVEMESLQIECRKDGTWSNQIPPCQKTEKDSRMSMRIPLLFSICLWMLSEAEVIQLTDMFGEIRTPNFPDSYPSDSEVTWNITVPEGFRLKLYFMHFDLEPSYLCEYDYAKVESEDQVIANFCGKESTDTEQAPGQQIITSPSNFLSLTFRSDFSNEERFTGFDAHYSAIDIDECTEKSDEDLVCDHHCHNYIGGFYCSCRFGYLLHTDNRTCKVECSDNLFTQRSGLISSPDYPGPYAKSSDCRYRIELEEGFVINLHFDDNFDVEDHPEVKCPYDYLKIKTGKKEFGPLCGEKSPGRIETGSNSVQILFHSDNSGENGGWRLSYSVTGMPCPNLHPPMNGKLEPPQSEYTFKDQVVISCNQGYRVLKDNVEMESLQIECRKDGTWSNQIPPCQKTEKDSRMS